Protein AF-A0AAN0JYA0-F1 (afdb_monomer_lite)

Structure (mmCIF, N/CA/C/O backbone):
data_AF-A0AAN0JYA0-F1
#
_entry.id   AF-A0AAN0JYA0-F1
#
loop_
_atom_site.group_PDB
_atom_site.id
_atom_site.type_symbol
_atom_site.label_atom_id
_atom_site.label_alt_id
_atom_site.label_comp_id
_atom_site.label_asym_id
_atom_site.label_entity_id
_atom_site.label_seq_id
_atom_site.pdbx_PDB_ins_code
_atom_site.Cartn_x
_atom_site.Cartn_y
_atom_site.Cartn_z
_atom_site.occupancy
_atom_site.B_iso_or_equiv
_atom_site.auth_seq_id
_atom_site.auth_comp_id
_atom_site.auth_asym_id
_atom_site.auth_atom_id
_atom_site.pdbx_PDB_model_num
ATOM 1 N N . MET A 1 1 ? 13.178 -15.704 -73.775 1.00 37.94 1 MET A N 1
ATOM 2 C CA . MET A 1 1 ? 14.543 -16.138 -74.124 1.00 37.94 1 MET A CA 1
ATOM 3 C C . MET A 1 1 ? 14.981 -15.242 -75.260 1.00 37.94 1 MET A C 1
ATOM 5 O O . MET A 1 1 ? 14.665 -15.528 -76.403 1.00 37.94 1 MET A O 1
ATOM 9 N N . GLU A 1 2 ? 15.584 -14.114 -74.917 1.00 29.66 2 GLU A N 1
ATOM 10 C CA . GLU A 1 2 ? 16.404 -13.328 -75.836 1.00 29.66 2 GLU A CA 1
ATOM 11 C C . GLU A 1 2 ? 17.780 -13.288 -75.187 1.00 29.66 2 GLU A C 1
ATOM 13 O O . GLU A 1 2 ? 17.886 -13.108 -73.973 1.00 29.66 2 GLU A O 1
ATOM 18 N N . GLU A 1 3 ? 18.776 -13.657 -75.982 1.00 30.98 3 GLU A N 1
ATOM 19 C CA . GLU A 1 3 ? 20.136 -13.971 -75.572 1.00 30.98 3 GLU A CA 1
ATOM 20 C C . GLU A 1 3 ? 20.771 -12.809 -74.808 1.00 30.98 3 GLU A C 1
ATOM 22 O O . GLU A 1 3 ? 20.812 -11.674 -75.282 1.00 30.98 3 GLU A O 1
ATOM 27 N N . ASP A 1 4 ? 21.287 -13.139 -73.626 1.00 37.78 4 ASP A N 1
ATOM 28 C CA . ASP A 1 4 ? 22.188 -12.320 -72.828 1.00 37.78 4 ASP A CA 1
ATOM 29 C C . ASP A 1 4 ? 23.520 -12.218 -73.589 1.00 37.78 4 ASP A C 1
ATOM 31 O O . ASP A 1 4 ? 24.468 -12.975 -73.376 1.00 37.78 4 ASP A O 1
ATOM 35 N N . GLY A 1 5 ? 23.533 -11.363 -74.611 1.00 36.94 5 GLY A N 1
ATOM 36 C CA . GLY A 1 5 ? 24.728 -11.025 -75.359 1.00 36.94 5 GLY A CA 1
ATOM 37 C C . GLY A 1 5 ? 25.635 -10.199 -74.462 1.00 36.94 5 GLY A C 1
ATOM 38 O O . GLY A 1 5 ? 25.440 -8.991 -74.332 1.00 36.94 5 GLY A O 1
ATOM 39 N N . THR A 1 6 ? 26.630 -10.844 -73.853 1.00 42.69 6 THR A N 1
ATOM 40 C CA . THR A 1 6 ? 27.752 -10.166 -73.201 1.00 42.69 6 THR A CA 1
ATOM 41 C C . THR A 1 6 ? 28.361 -9.184 -74.194 1.00 42.69 6 THR A C 1
ATOM 43 O O . THR A 1 6 ? 29.033 -9.580 -75.144 1.00 42.69 6 THR A O 1
ATOM 46 N N . CYS A 1 7 ? 28.073 -7.896 -74.016 1.00 51.59 7 CYS A N 1
ATOM 47 C CA . CYS A 1 7 ? 28.711 -6.845 -74.790 1.00 51.59 7 CYS A CA 1
ATOM 48 C C . CYS A 1 7 ? 30.198 -6.832 -74.422 1.00 51.59 7 CYS A C 1
ATOM 50 O O . CYS A 1 7 ? 30.537 -6.615 -73.258 1.00 51.59 7 CYS A O 1
ATOM 52 N N . ASP A 1 8 ? 31.079 -7.052 -75.400 1.00 49.94 8 ASP A N 1
ATOM 53 C CA . ASP A 1 8 ? 32.518 -6.916 -75.191 1.00 49.94 8 ASP A CA 1
ATOM 54 C C . ASP A 1 8 ? 32.838 -5.463 -74.828 1.00 49.94 8 ASP A C 1
ATOM 56 O O . ASP A 1 8 ? 32.675 -4.530 -75.621 1.00 49.94 8 ASP A O 1
ATOM 60 N N . ARG A 1 9 ? 33.271 -5.268 -73.585 1.00 57.25 9 ARG A N 1
ATOM 61 C CA . ARG A 1 9 ? 33.680 -3.975 -73.054 1.00 57.25 9 ARG A CA 1
ATOM 62 C C . ARG A 1 9 ? 35.160 -3.765 -73.344 1.00 57.25 9 ARG A C 1
ATOM 64 O O . ARG A 1 9 ? 36.003 -4.518 -72.868 1.00 57.25 9 ARG A O 1
ATOM 71 N N . VAL A 1 10 ? 35.475 -2.711 -74.089 1.00 56.97 10 VAL A N 1
ATOM 72 C CA . VAL A 1 10 ? 36.858 -2.294 -74.341 1.00 56.97 10 VAL A CA 1
ATOM 73 C C . VAL A 1 10 ? 37.158 -1.068 -73.491 1.00 56.97 10 VAL A C 1
ATOM 75 O O . VAL A 1 10 ? 36.639 0.017 -73.745 1.00 56.97 10 VAL A O 1
ATOM 78 N N . GLU A 1 11 ? 37.993 -1.247 -72.471 1.00 56.31 11 GLU A N 1
ATOM 79 C CA . GLU A 1 11 ? 38.505 -0.149 -71.656 1.00 56.31 11 GLU A CA 1
ATOM 80 C C . GLU A 1 11 ? 39.853 0.313 -72.198 1.00 56.31 11 GLU A C 1
ATOM 82 O O . GLU A 1 11 ? 40.797 -0.467 -72.313 1.00 56.31 11 GLU A O 1
ATOM 87 N N . CYS A 1 12 ? 39.953 1.599 -72.518 1.00 57.81 12 CYS A N 1
ATOM 88 C CA . CYS A 1 12 ? 41.222 2.233 -72.844 1.00 57.81 12 CYS A CA 1
ATOM 89 C C . CYS A 1 12 ? 41.570 3.215 -71.729 1.00 57.81 12 CYS A C 1
ATOM 91 O O . CYS A 1 12 ? 41.002 4.307 -71.664 1.00 57.81 12 CYS A O 1
ATOM 93 N N . ASP A 1 13 ? 42.495 2.829 -70.851 1.00 55.62 13 ASP A N 1
ATOM 94 C CA . ASP A 1 13 ? 43.031 3.728 -69.836 1.00 55.62 13 ASP A CA 1
ATOM 95 C C . ASP A 1 13 ? 44.209 4.523 -70.418 1.00 55.62 13 ASP A C 1
ATOM 97 O O . ASP A 1 13 ? 45.258 3.971 -70.741 1.00 55.62 13 ASP A O 1
ATOM 101 N N . VAL A 1 14 ? 44.037 5.835 -70.588 1.00 56.09 14 VAL A N 1
ATOM 102 C CA . VAL A 1 14 ? 45.067 6.724 -71.160 1.00 56.09 14 VAL A CA 1
ATOM 103 C C . VAL A 1 14 ? 46.089 7.161 -70.085 1.00 56.09 14 VAL A C 1
ATOM 105 O O . VAL A 1 14 ? 47.000 7.936 -70.375 1.00 56.09 14 VAL A O 1
ATOM 108 N N . ARG A 1 15 ? 45.976 6.664 -68.839 1.00 52.41 15 ARG A N 1
ATOM 109 C CA . ARG A 1 15 ? 46.792 7.080 -67.677 1.00 52.41 15 ARG A CA 1
ATOM 110 C C . ARG A 1 15 ? 48.280 6.720 -67.727 1.00 52.41 15 ARG A C 1
ATOM 112 O O . ARG A 1 15 ? 49.031 7.241 -66.908 1.00 52.41 15 ARG A O 1
ATOM 119 N N . GLU A 1 16 ? 48.754 5.926 -68.685 1.00 49.38 16 GLU A N 1
ATOM 120 C CA . GLU A 1 16 ? 50.193 5.618 -68.811 1.00 49.38 16 GLU A CA 1
ATOM 121 C C . GLU A 1 16 ? 51.043 6.741 -69.448 1.00 49.38 16 GLU A C 1
ATOM 123 O O . GLU A 1 16 ? 52.227 6.546 -69.721 1.00 49.38 16 GLU A O 1
ATOM 128 N N . TYR A 1 17 ? 50.491 7.943 -69.653 1.00 52.38 17 TYR A N 1
ATOM 129 C CA . TYR A 1 17 ? 51.205 9.057 -70.285 1.00 52.38 17 TYR A CA 1
ATOM 130 C C . TYR A 1 17 ? 51.226 10.324 -69.414 1.00 52.38 17 TYR A C 1
ATOM 132 O O . TYR A 1 17 ? 50.271 10.598 -68.688 1.00 52.38 17 TYR A O 1
ATOM 140 N N . PRO A 1 18 ? 52.320 11.115 -69.447 1.00 50.41 18 PRO A N 1
ATOM 141 C CA . PRO A 1 18 ? 52.577 12.156 -68.459 1.00 50.41 18 PRO A CA 1
ATOM 142 C C . PRO A 1 18 ? 51.437 13.193 -68.375 1.00 50.41 18 PRO A C 1
ATOM 144 O O . PRO A 1 18 ? 50.996 13.700 -69.415 1.00 50.41 18 PRO A O 1
ATOM 147 N N . PRO A 1 19 ? 51.015 13.572 -67.148 1.00 52.12 19 PRO A N 1
ATOM 148 C CA . PRO A 1 19 ? 49.766 14.294 -66.856 1.00 52.12 19 PRO A CA 1
ATOM 149 C C . PRO A 1 19 ? 49.686 15.733 -67.394 1.00 52.12 19 PRO A C 1
ATOM 151 O O . PRO A 1 19 ? 48.673 16.395 -67.214 1.00 52.12 19 PRO A O 1
ATOM 154 N N . ASN A 1 20 ? 50.733 16.225 -68.063 1.00 52.62 20 ASN A N 1
ATOM 155 C CA . ASN A 1 20 ? 50.846 17.606 -68.540 1.00 52.62 20 ASN A CA 1
ATOM 156 C C . ASN A 1 20 ? 51.060 17.718 -70.058 1.00 52.62 20 ASN A C 1
ATOM 158 O O . ASN A 1 20 ? 51.587 18.714 -70.551 1.00 52.62 20 ASN A O 1
ATOM 162 N N . SER A 1 21 ? 50.696 16.685 -70.816 1.00 56.62 21 SER A N 1
ATOM 163 C CA . SER A 1 21 ? 50.852 16.688 -72.269 1.00 56.62 21 SER A CA 1
ATOM 164 C C . SER A 1 21 ? 49.542 17.053 -72.974 1.00 56.62 21 SER A C 1
ATOM 166 O O . SER A 1 21 ? 48.466 16.585 -72.606 1.00 56.62 21 SER A O 1
ATOM 168 N N . SER A 1 22 ? 49.643 17.827 -74.061 1.00 57.88 22 SER A N 1
ATOM 169 C CA . SER A 1 22 ? 48.563 18.083 -75.037 1.00 57.88 22 SER A CA 1
ATOM 170 C C . SER A 1 22 ? 47.909 16.799 -75.582 1.00 57.88 22 SER A C 1
ATOM 172 O O . SER A 1 22 ? 46.855 16.836 -76.209 1.00 57.88 22 SER A O 1
ATOM 174 N N . PHE A 1 23 ? 48.517 15.647 -75.303 1.00 58.50 23 PHE A N 1
ATOM 175 C CA . PHE A 1 23 ? 48.043 14.302 -75.578 1.00 58.50 23 PHE A CA 1
ATOM 176 C C . PHE A 1 23 ? 46.703 13.973 -74.898 1.00 58.50 23 PHE A C 1
ATOM 178 O O . PHE A 1 23 ? 45.828 13.405 -75.549 1.00 58.50 23 PHE A O 1
ATOM 185 N N . VAL A 1 24 ? 46.496 14.385 -73.638 1.00 56.19 24 VAL A N 1
ATOM 186 C CA . VAL A 1 24 ? 45.253 14.101 -72.883 1.00 56.19 24 VAL A CA 1
ATOM 187 C C . VAL A 1 24 ? 44.038 14.801 -73.506 1.00 56.19 24 VAL A C 1
ATOM 189 O O . VAL A 1 24 ? 42.920 14.313 -73.389 1.00 56.19 24 VAL A O 1
ATOM 192 N N . GLU A 1 25 ? 44.238 15.905 -74.231 1.00 59.16 25 GLU A N 1
ATOM 193 C CA . GLU A 1 25 ? 43.166 16.629 -74.928 1.00 59.16 25 GLU A CA 1
ATOM 194 C C . GLU A 1 25 ? 42.961 16.134 -76.376 1.00 59.16 25 GLU A C 1
ATOM 196 O O . GLU A 1 25 ? 41.842 16.119 -76.898 1.00 59.16 25 GLU A O 1
ATOM 201 N N . VAL A 1 26 ? 44.039 15.692 -77.036 1.00 63.47 26 VAL A N 1
ATOM 202 C CA . VAL A 1 26 ? 44.037 15.245 -78.442 1.00 63.47 26 VAL A CA 1
ATOM 203 C C . VAL A 1 26 ? 43.511 13.817 -78.599 1.00 63.47 26 VAL A C 1
ATOM 205 O O . VAL A 1 26 ? 42.789 13.536 -79.562 1.00 63.47 26 VAL A O 1
ATOM 208 N N . VAL A 1 27 ? 43.837 12.913 -77.671 1.00 65.75 27 VAL A N 1
ATOM 209 C CA . VAL A 1 27 ? 43.442 11.497 -77.748 1.00 65.75 27 VAL A CA 1
ATOM 210 C C . VAL A 1 27 ? 41.922 11.319 -77.651 1.00 65.75 27 VAL A C 1
ATOM 212 O O . VAL A 1 27 ? 41.367 10.706 -78.566 1.00 65.75 27 VAL A O 1
ATOM 215 N N . PRO A 1 28 ? 41.203 11.909 -76.672 1.00 62.91 28 PRO A N 1
ATOM 216 C CA . PRO A 1 28 ? 39.746 11.808 -76.618 1.00 62.91 28 PRO A CA 1
ATOM 217 C C . PRO A 1 28 ? 39.085 12.364 -77.880 1.00 62.91 28 PRO A C 1
ATOM 219 O O . PRO A 1 28 ? 38.187 11.736 -78.429 1.00 62.91 28 PRO A O 1
ATOM 222 N N . ARG A 1 29 ? 39.568 13.500 -78.410 1.00 65.62 29 ARG A N 1
ATOM 223 C CA . ARG A 1 29 ? 39.065 14.091 -79.666 1.00 65.62 29 ARG A CA 1
ATOM 224 C C . ARG A 1 29 ? 39.258 13.164 -80.867 1.00 65.62 29 ARG A C 1
ATOM 226 O O . ARG A 1 29 ? 38.352 13.029 -81.690 1.00 65.62 29 ARG A O 1
ATOM 233 N N . SER A 1 30 ? 40.423 12.528 -80.966 1.00 67.81 30 SER A N 1
ATOM 234 C CA . SER A 1 30 ? 40.776 11.634 -82.076 1.00 67.81 30 SER A CA 1
ATOM 235 C C . SER A 1 30 ? 39.989 10.326 -82.018 1.00 67.81 30 SER A C 1
ATOM 237 O O . SER A 1 30 ? 39.461 9.891 -83.040 1.00 67.81 30 SER A O 1
ATOM 239 N N . ILE A 1 31 ? 39.821 9.755 -80.820 1.00 68.25 31 ILE A N 1
ATOM 240 C CA . ILE A 1 31 ? 38.959 8.590 -80.572 1.00 68.25 31 ILE A CA 1
ATOM 241 C C . ILE A 1 31 ? 37.507 8.930 -80.914 1.00 68.25 31 ILE A C 1
ATOM 243 O O . ILE A 1 31 ? 36.860 8.191 -81.651 1.00 68.25 31 ILE A O 1
ATOM 247 N N . ASN A 1 32 ? 37.006 10.084 -80.467 1.00 64.69 32 ASN A N 1
ATOM 248 C CA . ASN A 1 32 ? 35.632 10.493 -80.744 1.00 64.69 32 ASN A CA 1
ATOM 249 C C . ASN A 1 32 ? 35.396 10.694 -82.254 1.00 64.69 32 ASN A C 1
ATOM 251 O O . ASN A 1 32 ? 34.361 10.298 -82.779 1.00 64.69 32 ASN A O 1
ATOM 255 N N . THR A 1 33 ? 36.388 11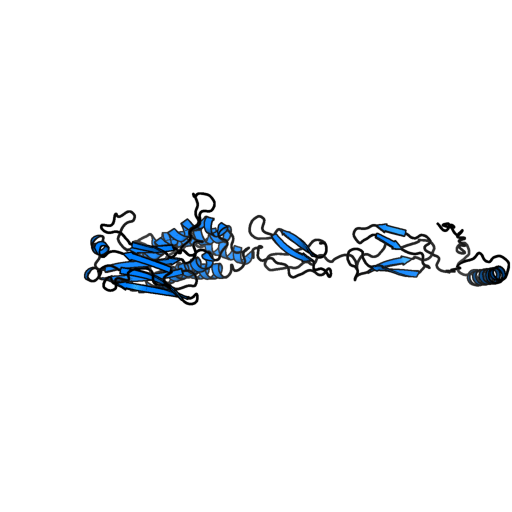.226 -82.978 1.00 68.75 33 THR A N 1
ATOM 256 C CA . THR A 1 33 ? 36.339 11.383 -84.443 1.00 68.75 33 THR A CA 1
ATOM 257 C C . THR A 1 33 ? 36.376 10.033 -85.166 1.00 68.75 33 THR A C 1
ATOM 259 O O . THR A 1 33 ? 35.582 9.800 -86.076 1.00 68.75 33 THR A O 1
ATOM 262 N N . PHE A 1 34 ? 37.262 9.120 -84.750 1.00 67.75 34 PHE A N 1
ATOM 263 C CA . PHE A 1 34 ? 37.335 7.759 -85.289 1.00 67.75 34 PHE A CA 1
ATOM 264 C C . PHE A 1 34 ? 36.015 7.008 -85.086 1.00 67.75 34 PHE A C 1
ATOM 266 O O . PHE A 1 34 ? 35.496 6.416 -86.030 1.00 67.75 34 PHE A O 1
ATOM 273 N N . ILE A 1 35 ? 35.423 7.092 -83.892 1.00 63.91 35 ILE A N 1
ATOM 274 C CA . ILE A 1 35 ? 34.177 6.390 -83.581 1.00 63.91 35 ILE A CA 1
ATOM 275 C C . ILE A 1 35 ? 32.961 7.048 -84.247 1.00 63.91 35 ILE A C 1
ATOM 277 O O . ILE A 1 35 ? 32.072 6.340 -84.717 1.00 63.91 35 ILE A O 1
ATOM 281 N N . PHE A 1 36 ? 32.915 8.379 -84.357 1.00 63.84 36 PHE A N 1
ATOM 282 C CA . PHE A 1 36 ? 31.869 9.070 -85.119 1.00 63.84 36 PHE A CA 1
ATOM 283 C C . PHE A 1 36 ? 31.871 8.636 -86.592 1.00 63.84 36 PHE A C 1
ATOM 285 O O . PHE A 1 36 ? 30.817 8.371 -87.169 1.00 63.84 36 PHE A O 1
ATOM 292 N N . ASN A 1 37 ? 33.059 8.480 -87.182 1.00 64.12 37 ASN A N 1
ATOM 293 C CA . ASN A 1 37 ? 33.208 7.937 -88.530 1.00 64.12 37 ASN A CA 1
ATOM 294 C C . ASN A 1 37 ? 32.840 6.442 -88.590 1.00 64.12 37 ASN A C 1
ATOM 296 O O . ASN A 1 37 ? 32.199 6.015 -89.549 1.00 64.12 37 ASN A O 1
ATOM 300 N N . ALA A 1 38 ? 33.167 5.662 -87.553 1.00 59.25 38 ALA A N 1
ATOM 301 C CA . ALA A 1 38 ? 32.828 4.242 -87.461 1.00 59.25 38 ALA A CA 1
ATOM 302 C C . ALA A 1 38 ? 31.312 3.993 -87.350 1.00 59.25 38 ALA A C 1
ATOM 304 O O . ALA A 1 38 ? 30.802 3.144 -88.078 1.00 59.25 38 ALA A O 1
ATOM 305 N N . LYS A 1 39 ? 30.576 4.775 -86.539 1.00 57.56 39 LYS A N 1
ATOM 306 C CA . LYS A 1 39 ? 29.102 4.708 -86.406 1.00 57.56 39 LYS A CA 1
ATOM 307 C C . LYS A 1 39 ? 28.355 4.991 -87.716 1.00 57.56 39 LYS A C 1
ATOM 309 O O . LYS A 1 39 ? 27.225 4.540 -87.877 1.00 57.56 39 LYS A O 1
ATOM 314 N N . ASN A 1 40 ? 28.982 5.722 -88.640 1.00 59.09 40 ASN A N 1
ATOM 315 C CA . ASN A 1 40 ? 28.443 6.028 -89.970 1.00 59.09 40 ASN A CA 1
ATOM 316 C C . ASN A 1 40 ? 28.842 4.994 -91.047 1.00 59.09 40 ASN A C 1
ATOM 318 O O . ASN A 1 40 ? 28.454 5.134 -92.205 1.00 59.09 40 ASN A O 1
ATOM 322 N N . SER A 1 41 ? 29.586 3.951 -90.668 1.00 57.84 41 SER A N 1
ATOM 323 C CA . SER A 1 41 ? 29.909 2.772 -91.485 1.00 57.84 41 SER A CA 1
ATOM 324 C C . SER A 1 41 ? 29.320 1.504 -90.837 1.00 57.84 41 SER A C 1
ATOM 326 O O . SER A 1 41 ? 28.646 1.600 -89.816 1.00 57.84 41 SER A O 1
ATOM 328 N N . GLU A 1 42 ? 29.526 0.313 -91.409 1.00 52.22 42 GLU A N 1
ATOM 329 C CA . GLU A 1 42 ? 28.886 -0.960 -90.999 1.00 52.22 42 GLU A CA 1
ATOM 330 C C . GLU A 1 42 ? 29.108 -1.409 -89.528 1.00 52.22 42 GLU A C 1
ATOM 332 O O . GLU A 1 42 ? 28.563 -2.425 -89.103 1.00 52.22 42 GLU A O 1
ATOM 337 N N . LEU A 1 43 ? 29.812 -0.632 -88.698 1.00 53.62 43 LEU A N 1
ATOM 338 C CA . LEU A 1 43 ? 29.967 -0.819 -87.249 1.00 53.62 43 LEU A CA 1
ATOM 339 C C . LEU A 1 43 ? 28.777 -0.237 -86.453 1.00 53.62 43 LEU A C 1
ATOM 341 O O . LEU A 1 43 ? 28.933 0.619 -85.580 1.00 53.62 43 LEU A O 1
ATOM 345 N N . LYS A 1 44 ? 27.562 -0.734 -86.719 1.00 54.56 44 LYS A N 1
ATOM 346 C CA . LYS A 1 44 ? 26.333 -0.398 -85.961 1.00 54.56 44 LYS A CA 1
ATOM 347 C C . LYS A 1 44 ? 26.277 -0.991 -84.538 1.00 54.56 44 LYS A C 1
ATOM 349 O O . LYS A 1 44 ? 25.264 -0.845 -83.864 1.00 54.56 44 LYS A O 1
ATOM 354 N N . SER A 1 45 ? 27.333 -1.658 -84.075 1.00 57.50 45 SER A N 1
ATOM 355 C CA . SER A 1 45 ? 27.363 -2.453 -82.838 1.00 57.50 45 SER A CA 1
ATOM 356 C C . SER A 1 45 ? 27.865 -1.714 -81.587 1.00 57.50 45 SER A C 1
ATOM 358 O O . SER A 1 45 ? 27.952 -2.324 -80.526 1.00 57.50 45 SER A O 1
ATOM 360 N N . ILE A 1 46 ? 28.184 -0.414 -81.664 1.00 59.72 46 ILE A N 1
ATOM 361 C CA . ILE A 1 46 ? 28.618 0.375 -80.494 1.00 59.72 46 ILE A CA 1
ATOM 362 C C . ILE A 1 46 ? 27.408 1.038 -79.821 1.00 59.72 46 ILE A C 1
ATOM 364 O O . ILE A 1 46 ? 26.894 2.055 -80.301 1.00 59.72 46 ILE A O 1
ATOM 368 N N . TRP A 1 47 ? 26.996 0.477 -78.682 1.00 57.88 47 TRP A N 1
ATOM 369 C CA . TRP A 1 47 ? 25.791 0.863 -77.941 1.00 57.88 47 TRP A CA 1
ATOM 370 C C . TRP A 1 47 ? 25.950 2.160 -77.136 1.00 57.88 47 TRP A C 1
ATOM 372 O O . TRP A 1 47 ? 25.131 3.070 -77.264 1.00 57.88 47 TRP A O 1
ATOM 382 N N . SER A 1 48 ? 27.024 2.298 -76.358 1.00 60.19 48 SER A N 1
ATOM 383 C CA . SER A 1 48 ? 27.309 3.495 -75.560 1.00 60.19 48 SER A CA 1
ATOM 384 C C . SER A 1 48 ? 28.813 3.756 -75.487 1.00 60.19 48 SER A C 1
ATOM 386 O O . SER A 1 48 ? 29.629 2.850 -75.633 1.00 60.19 48 SER A O 1
ATOM 388 N N . ILE A 1 49 ? 29.183 5.027 -75.326 1.00 62.94 49 ILE A N 1
ATOM 389 C CA . ILE A 1 49 ? 30.569 5.452 -75.123 1.00 62.94 49 ILE A CA 1
ATOM 390 C C . ILE A 1 49 ? 30.540 6.445 -73.980 1.00 62.94 49 ILE A C 1
ATOM 392 O O . ILE A 1 49 ? 29.825 7.447 -74.048 1.00 62.94 49 ILE A O 1
ATOM 396 N N . VAL A 1 50 ? 31.335 6.176 -72.955 1.00 62.50 50 VAL A N 1
ATOM 397 C CA . VAL A 1 50 ? 31.563 7.110 -71.861 1.00 62.50 50 VAL A CA 1
ATOM 398 C C . VAL A 1 50 ? 33.056 7.390 -71.828 1.00 62.50 50 VAL A C 1
ATOM 400 O O . VAL A 1 50 ? 33.868 6.479 -71.953 1.00 62.50 50 VAL A O 1
ATOM 403 N N . MET A 1 51 ? 33.427 8.662 -71.709 1.00 63.66 51 MET A N 1
ATOM 404 C CA . MET A 1 51 ? 34.819 9.082 -71.569 1.00 63.66 51 MET A CA 1
ATOM 405 C C . MET A 1 51 ? 34.979 9.791 -70.233 1.00 63.66 51 MET A C 1
ATOM 407 O O . MET A 1 51 ? 34.152 10.627 -69.873 1.00 63.66 51 MET A O 1
ATOM 411 N N . SER A 1 52 ? 36.054 9.478 -69.520 1.00 62.16 52 SER A N 1
ATOM 412 C CA . SER A 1 52 ? 36.378 10.107 -68.249 1.00 62.16 52 SER A CA 1
ATOM 413 C C . SER A 1 52 ? 37.873 10.367 -68.176 1.00 62.16 52 SER A C 1
ATOM 415 O O . SER A 1 52 ? 38.676 9.448 -68.314 1.00 62.16 52 SER A O 1
ATOM 417 N N . VAL A 1 53 ? 38.244 11.625 -67.936 1.00 63.19 53 VAL A N 1
ATOM 418 C CA . VAL A 1 53 ? 39.636 12.011 -67.648 1.00 63.19 53 VAL A CA 1
ATOM 419 C C . VAL A 1 53 ? 40.040 11.661 -66.213 1.00 63.19 53 VAL A C 1
ATOM 421 O O . VAL A 1 53 ? 41.222 11.645 -65.891 1.00 63.19 53 VAL A O 1
ATOM 424 N N . THR A 1 54 ? 39.066 11.363 -65.350 1.00 62.31 54 THR A N 1
ATOM 425 C CA . THR A 1 54 ? 39.268 11.008 -63.940 1.00 62.31 54 THR A CA 1
ATOM 426 C C . THR A 1 54 ? 39.265 9.492 -63.702 1.00 62.31 54 THR A C 1
ATOM 428 O O . THR A 1 54 ? 39.621 9.043 -62.612 1.00 62.31 54 THR A O 1
ATOM 431 N N . GLY A 1 55 ? 38.937 8.689 -64.720 1.00 69.19 55 GLY A N 1
ATOM 432 C CA . GLY A 1 55 ? 38.774 7.234 -64.633 1.00 69.19 55 GLY A CA 1
ATOM 433 C C . GLY A 1 55 ? 37.334 6.795 -64.360 1.00 69.19 55 GLY A C 1
ATOM 434 O O . GLY A 1 55 ? 36.413 7.616 -64.366 1.00 69.19 55 GLY A O 1
ATOM 435 N N . PHE A 1 56 ? 37.149 5.496 -64.132 1.00 73.00 56 PHE A N 1
ATOM 436 C CA . PHE A 1 56 ? 35.849 4.856 -63.933 1.00 73.00 56 PHE A CA 1
ATOM 437 C C . PHE A 1 56 ? 35.906 3.788 -62.836 1.00 73.00 56 PHE A C 1
ATOM 439 O O . PHE A 1 56 ? 36.977 3.240 -62.560 1.00 73.00 56 PHE A O 1
ATOM 446 N N . CYS A 1 57 ? 34.746 3.469 -62.260 1.00 76.06 57 CYS A N 1
ATOM 447 C CA . CYS A 1 57 ? 34.560 2.343 -61.349 1.00 76.06 57 CYS A CA 1
ATOM 448 C C . CYS A 1 57 ? 33.748 1.238 -62.052 1.00 76.06 57 CYS A C 1
ATOM 450 O O . CYS A 1 57 ? 32.531 1.343 -62.181 1.00 76.06 57 CYS A O 1
ATOM 452 N N . ASN A 1 58 ? 34.439 0.195 -62.529 1.00 62.56 58 ASN A N 1
ATOM 453 C CA . ASN A 1 58 ? 34.007 -0.623 -63.681 1.00 62.56 58 ASN A CA 1
ATOM 454 C C . ASN A 1 58 ? 33.240 -1.909 -63.371 1.00 62.56 58 ASN A C 1
ATOM 456 O O . ASN A 1 58 ? 32.982 -2.705 -64.272 1.00 62.56 58 ASN A O 1
ATOM 460 N N . GLN A 1 59 ? 32.861 -2.142 -62.119 1.00 63.09 59 GLN A N 1
ATOM 461 C CA . GLN A 1 59 ? 32.056 -3.305 -61.763 1.00 63.09 59 GLN A CA 1
ATOM 462 C C . GLN A 1 59 ? 30.959 -2.892 -60.803 1.00 63.09 59 GLN A C 1
ATOM 464 O O . GLN A 1 59 ? 31.207 -2.132 -59.861 1.00 63.09 59 GLN A O 1
ATOM 469 N N . SER A 1 60 ? 29.757 -3.417 -61.052 1.00 61.50 60 SER A N 1
ATOM 470 C CA . SER A 1 60 ? 28.674 -3.340 -60.090 1.00 61.50 60 SER A CA 1
ATOM 471 C C . SER A 1 60 ? 29.102 -4.088 -58.837 1.00 61.50 60 SER A C 1
ATOM 473 O O . SER A 1 60 ? 29.063 -5.319 -58.794 1.00 61.50 60 SER A O 1
ATOM 475 N N . GLN A 1 61 ?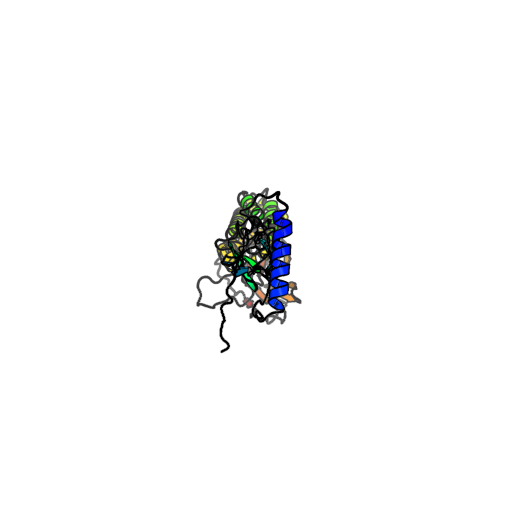 29.585 -3.354 -57.842 1.00 64.25 61 GLN A N 1
ATOM 476 C CA . GLN A 1 61 ? 30.014 -3.948 -56.589 1.00 64.25 61 GLN A CA 1
ATOM 477 C C . GLN A 1 61 ? 28.812 -4.053 -55.675 1.00 64.25 61 GLN A C 1
ATOM 479 O O . GLN A 1 61 ? 28.110 -3.072 -55.437 1.00 64.25 61 GLN A O 1
ATOM 484 N N . THR A 1 62 ? 28.579 -5.267 -55.197 1.00 65.00 62 THR A N 1
ATOM 485 C CA . THR A 1 62 ? 27.563 -5.535 -54.193 1.00 65.00 62 THR A CA 1
ATOM 486 C C . THR A 1 62 ? 28.261 -5.657 -52.853 1.00 65.00 62 THR A C 1
ATOM 488 O O . THR A 1 62 ? 29.076 -6.559 -52.668 1.00 65.00 62 THR A O 1
ATOM 491 N N . GLU A 1 63 ? 27.961 -4.740 -51.942 1.00 64.94 63 GLU A N 1
ATOM 492 C CA . GLU A 1 63 ? 28.388 -4.848 -50.552 1.00 64.94 63 GLU A CA 1
ATOM 493 C C . GLU A 1 63 ? 27.192 -5.207 -49.685 1.00 64.94 63 GLU A C 1
ATOM 495 O O . GLU A 1 63 ? 26.149 -4.556 -49.742 1.00 64.94 63 GLU A O 1
ATOM 500 N N . SER A 1 64 ? 27.364 -6.267 -48.899 1.00 57.78 64 SER A N 1
ATOM 501 C CA . SER A 1 64 ? 26.364 -6.746 -47.956 1.00 57.78 64 SER A CA 1
ATOM 502 C C . SER A 1 64 ? 26.882 -6.494 -46.548 1.00 57.78 64 SER A C 1
ATOM 504 O O . SER A 1 64 ? 27.799 -7.173 -46.089 1.00 57.78 64 SER A O 1
ATOM 506 N N . LEU A 1 65 ? 26.283 -5.516 -45.876 1.00 64.88 65 LEU A N 1
ATOM 507 C CA . LEU A 1 65 ? 26.527 -5.169 -44.476 1.00 64.88 65 LEU A CA 1
ATOM 508 C C . LEU A 1 65 ? 25.192 -5.170 -43.714 1.00 64.88 65 LEU A C 1
ATOM 510 O O . LEU A 1 65 ? 24.122 -5.320 -44.309 1.00 64.88 65 LEU A O 1
ATOM 514 N N . ASP A 1 66 ? 25.238 -4.951 -42.400 1.00 60.75 66 ASP A N 1
ATOM 515 C CA . ASP A 1 66 ? 24.054 -4.917 -41.521 1.00 60.75 66 ASP A CA 1
ATOM 516 C C . ASP A 1 66 ? 23.006 -3.851 -41.926 1.00 60.75 66 ASP A C 1
ATOM 518 O O . ASP A 1 66 ? 21.851 -3.901 -41.500 1.00 60.75 66 ASP A O 1
ATOM 522 N N . PHE A 1 67 ? 23.384 -2.895 -42.784 1.00 64.19 67 PHE A N 1
ATOM 523 C CA . PHE A 1 67 ? 22.550 -1.784 -43.256 1.00 64.19 67 PHE A CA 1
ATOM 524 C C . PHE A 1 67 ? 21.857 -2.033 -44.606 1.00 64.19 67 PHE A C 1
ATOM 526 O O . PHE A 1 67 ? 21.196 -1.129 -45.125 1.00 64.19 67 PHE A O 1
ATOM 533 N N . GLY A 1 68 ? 21.971 -3.238 -45.172 1.00 67.25 68 GLY A N 1
ATOM 534 C CA . GLY A 1 68 ? 21.345 -3.635 -46.434 1.00 67.25 68 GLY A CA 1
ATOM 535 C C . GLY A 1 68 ? 22.341 -4.171 -47.461 1.00 67.25 68 GLY A C 1
ATOM 536 O O . GLY A 1 68 ? 23.552 -4.140 -47.258 1.00 67.25 68 GLY A O 1
ATOM 537 N N . ASN A 1 69 ? 21.802 -4.683 -48.570 1.00 74.19 69 ASN A N 1
ATOM 538 C CA . ASN A 1 69 ? 22.596 -5.107 -49.716 1.00 74.19 69 ASN A CA 1
ATOM 539 C C . ASN A 1 69 ? 22.567 -4.008 -50.784 1.00 74.19 69 ASN A C 1
ATOM 541 O O . ASN A 1 69 ? 21.504 -3.727 -51.345 1.00 74.19 69 ASN A O 1
ATOM 545 N N . HIS A 1 70 ? 23.714 -3.388 -51.059 1.00 80.75 70 HIS A N 1
ATOM 546 C CA . HIS A 1 70 ? 23.819 -2.252 -51.978 1.00 80.75 70 HIS A CA 1
ATOM 547 C C . HIS A 1 70 ? 24.656 -2.623 -53.197 1.00 80.75 70 HIS A C 1
ATOM 549 O O . HIS A 1 70 ? 25.851 -2.892 -53.076 1.00 80.75 70 HIS A O 1
ATOM 555 N N . THR A 1 71 ? 24.033 -2.613 -54.377 1.00 82.94 71 THR A N 1
ATOM 556 C CA . THR A 1 71 ? 24.700 -2.863 -55.663 1.00 82.94 71 THR A CA 1
ATOM 557 C C . THR A 1 71 ? 24.955 -1.546 -56.383 1.00 82.94 71 THR A C 1
ATOM 559 O O . THR A 1 71 ? 24.049 -0.990 -56.999 1.00 82.94 71 THR A O 1
ATOM 562 N N . TRP A 1 72 ? 26.192 -1.057 -56.323 1.00 79.81 72 TRP A N 1
ATOM 563 C CA . TRP A 1 72 ? 26.603 0.243 -56.859 1.00 79.81 72 TRP A CA 1
ATOM 564 C C . TRP A 1 72 ? 26.761 0.197 -58.382 1.00 79.81 72 TRP A C 1
ATOM 566 O O . TRP A 1 72 ? 27.620 -0.546 -58.851 1.00 79.81 72 TRP A O 1
ATOM 576 N N . PRO A 1 73 ? 25.972 0.946 -59.179 1.00 80.19 73 PRO A N 1
ATOM 577 C CA . PRO A 1 73 ? 26.122 0.959 -60.628 1.00 80.19 73 PRO A CA 1
ATOM 578 C C . PRO A 1 73 ? 27.428 1.643 -61.028 1.00 80.19 73 PRO A C 1
ATOM 580 O O . PRO A 1 73 ? 27.927 2.514 -60.320 1.00 80.19 73 PRO A O 1
ATOM 583 N N . GLU A 1 74 ? 27.954 1.271 -62.191 1.00 77.50 74 GLU A N 1
ATOM 584 C CA . GLU A 1 74 ? 29.132 1.907 -62.773 1.00 77.50 74 GLU A CA 1
ATOM 585 C C . GLU A 1 74 ? 29.002 3.437 -62.833 1.00 77.50 74 GLU A C 1
ATOM 587 O O . GLU A 1 74 ? 27.942 3.978 -63.159 1.00 77.50 74 GLU A O 1
ATOM 592 N N . SER A 1 75 ? 30.107 4.135 -62.554 1.00 80.12 75 SER A N 1
ATOM 593 C CA . SER A 1 75 ? 30.144 5.594 -62.582 1.00 80.12 75 SER A CA 1
ATOM 594 C C . SER A 1 75 ? 31.513 6.151 -62.976 1.00 80.12 75 SER A C 1
ATOM 596 O O . SER A 1 75 ? 32.544 5.481 -62.867 1.00 80.12 75 SER A O 1
ATOM 598 N N . VAL A 1 76 ? 31.520 7.412 -63.420 1.00 78.62 76 VAL A N 1
ATOM 599 C CA . VAL A 1 76 ? 32.742 8.187 -63.681 1.00 78.62 76 VAL A CA 1
ATOM 600 C C . VAL A 1 76 ? 33.396 8.631 -62.369 1.00 78.62 76 VAL A C 1
ATOM 602 O O . VAL A 1 76 ? 32.708 8.917 -61.383 1.00 78.62 76 VAL A O 1
ATOM 605 N N . GLY A 1 77 ? 34.727 8.717 -62.356 1.00 77.62 77 GLY A N 1
ATOM 606 C CA . GLY A 1 77 ? 35.499 9.185 -61.205 1.00 77.62 77 GLY A CA 1
ATOM 607 C C . GLY A 1 77 ? 35.097 10.598 -60.772 1.00 77.62 77 GLY A C 1
ATOM 608 O O . GLY A 1 77 ? 34.794 11.440 -61.617 1.00 77.62 77 GLY A O 1
ATOM 609 N N . ASN A 1 78 ? 35.135 10.853 -59.462 1.00 78.25 78 ASN A N 1
ATOM 610 C CA . ASN A 1 78 ? 34.569 12.017 -58.759 1.00 78.25 78 ASN A CA 1
ATOM 611 C C . ASN A 1 78 ? 33.035 12.069 -58.668 1.00 78.25 78 ASN A C 1
ATOM 613 O O . ASN A 1 78 ? 32.486 13.102 -58.287 1.00 78.25 78 ASN A O 1
ATOM 617 N N . THR A 1 79 ? 32.331 10.976 -58.963 1.00 80.94 79 THR A N 1
ATOM 618 C CA . THR A 1 79 ? 30.882 10.906 -58.716 1.00 80.94 79 THR A CA 1
ATOM 619 C C . THR A 1 79 ? 30.605 10.327 -57.337 1.00 80.94 79 THR A C 1
ATOM 621 O O . THR A 1 79 ? 31.170 9.295 -56.971 1.00 80.94 79 THR A O 1
ATOM 624 N N . ILE A 1 80 ? 29.700 10.968 -56.599 1.00 86.19 80 ILE A N 1
ATOM 625 C CA . ILE A 1 80 ? 29.109 10.417 -55.381 1.00 86.19 80 ILE A CA 1
ATOM 626 C C . ILE A 1 80 ? 27.768 9.807 -55.767 1.00 86.19 80 ILE A C 1
ATOM 628 O O . ILE A 1 80 ? 26.901 10.495 -56.307 1.00 86.19 80 ILE A O 1
ATOM 632 N N . LEU A 1 81 ? 27.609 8.516 -55.502 1.00 86.12 81 LEU A N 1
ATOM 633 C CA . LEU A 1 81 ? 26.331 7.835 -55.631 1.00 86.12 81 LEU A CA 1
ATOM 634 C C . LEU A 1 81 ? 25.629 7.770 -54.282 1.00 86.12 81 LEU A C 1
ATOM 636 O O . LEU A 1 81 ? 26.252 7.806 -53.220 1.00 86.12 81 LEU A O 1
ATOM 640 N N . THR A 1 82 ? 24.309 7.666 -54.340 1.00 87.06 82 THR A N 1
ATOM 641 C CA . THR A 1 82 ? 23.438 7.675 -53.171 1.00 87.06 82 THR A CA 1
ATOM 642 C C . THR A 1 82 ? 22.391 6.584 -53.329 1.00 87.06 82 THR A C 1
ATOM 644 O O . THR A 1 82 ? 21.748 6.492 -54.374 1.00 87.06 82 THR A O 1
ATOM 647 N N . MET A 1 83 ? 22.224 5.759 -52.299 1.00 83.06 83 MET A N 1
ATOM 648 C CA . MET A 1 83 ? 21.201 4.714 -52.240 1.00 83.06 83 MET A CA 1
ATOM 649 C C . MET A 1 83 ? 20.482 4.751 -50.897 1.00 83.06 83 MET A C 1
ATOM 651 O O . MET A 1 83 ? 21.100 5.131 -49.906 1.00 83.06 83 MET A O 1
ATOM 655 N N . PRO A 1 84 ? 19.209 4.337 -50.827 1.00 79.88 84 PRO A N 1
ATOM 656 C CA . PRO A 1 84 ? 18.512 4.247 -49.552 1.00 79.88 84 PRO A CA 1
ATOM 657 C C . PRO A 1 84 ? 19.158 3.186 -48.651 1.00 79.88 84 PRO A C 1
ATOM 659 O O . PRO A 1 84 ? 19.576 2.124 -49.122 1.00 79.88 84 PRO A O 1
ATOM 662 N N . CYS A 1 85 ? 19.217 3.435 -47.344 1.00 78.88 85 CYS A N 1
ATOM 663 C CA . CYS A 1 85 ? 19.623 2.411 -46.380 1.00 78.88 85 CYS A CA 1
ATOM 664 C C . CYS A 1 85 ? 18.571 1.2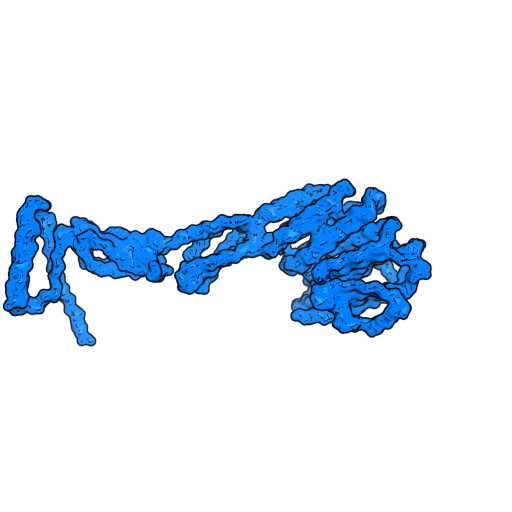86 -46.362 1.00 78.88 85 CYS A C 1
ATOM 666 O O . CYS A 1 85 ? 17.369 1.556 -46.306 1.00 78.88 85 CYS A O 1
ATOM 668 N N . GLY A 1 86 ? 18.994 0.020 -46.355 1.00 71.94 86 GLY A N 1
ATOM 669 C CA . GLY A 1 86 ? 18.081 -1.131 -46.338 1.00 71.94 86 GLY A CA 1
ATOM 670 C C . GLY A 1 86 ? 17.234 -1.206 -45.064 1.00 71.94 86 GLY A C 1
ATOM 671 O O . GLY A 1 86 ? 16.079 -1.620 -45.107 1.00 71.94 86 GLY A O 1
ATOM 672 N N . ASN A 1 87 ? 17.780 -0.736 -43.940 1.00 64.94 87 ASN A N 1
ATOM 673 C CA . ASN A 1 87 ? 17.090 -0.631 -42.652 1.00 64.94 87 ASN A CA 1
ATOM 674 C C . ASN A 1 87 ? 16.358 0.715 -42.440 1.00 64.94 87 ASN A C 1
ATOM 676 O O . ASN A 1 87 ? 15.542 0.828 -41.526 1.00 64.94 87 ASN A O 1
ATOM 680 N N . ARG A 1 88 ? 16.644 1.743 -43.254 1.00 68.62 88 ARG A N 1
ATOM 681 C CA . ARG A 1 88 ? 16.073 3.100 -43.158 1.00 68.62 88 ARG A CA 1
ATOM 682 C C . ARG A 1 88 ? 15.843 3.693 -44.555 1.00 68.62 88 ARG A C 1
ATOM 684 O O . ARG A 1 88 ? 16.664 4.484 -45.010 1.00 68.62 88 ARG A O 1
ATOM 691 N N . PRO A 1 89 ? 14.703 3.411 -45.209 1.00 69.88 89 PRO A N 1
ATOM 692 C CA . PRO A 1 89 ? 14.451 3.839 -46.592 1.00 69.88 89 PRO A CA 1
ATOM 693 C C . PRO A 1 89 ? 14.426 5.362 -46.819 1.00 69.88 89 PRO A C 1
ATOM 695 O O . PRO A 1 89 ? 14.444 5.808 -47.961 1.00 69.88 89 PRO A O 1
ATOM 698 N N . LEU A 1 90 ? 14.339 6.155 -45.743 1.00 72.38 90 LEU A N 1
ATOM 699 C CA . LEU A 1 90 ? 14.354 7.624 -45.763 1.00 72.38 90 LEU A CA 1
ATOM 700 C C . LEU A 1 90 ? 15.755 8.230 -45.565 1.00 72.38 90 LEU A C 1
ATOM 702 O O . LEU A 1 90 ? 15.909 9.439 -45.710 1.00 72.38 90 LEU A O 1
ATOM 706 N N . MET A 1 91 ? 16.745 7.415 -45.199 1.00 79.31 91 MET A N 1
ATOM 707 C CA . MET A 1 91 ? 18.149 7.809 -45.071 1.00 79.31 91 MET A CA 1
ATOM 708 C C . MET A 1 91 ? 18.949 7.197 -46.211 1.00 79.31 91 MET A C 1
ATOM 710 O O . MET A 1 91 ? 18.516 6.219 -46.823 1.00 79.31 91 MET A O 1
ATOM 714 N N . ASN A 1 92 ? 20.130 7.750 -46.474 1.00 83.69 92 ASN A N 1
ATOM 715 C CA . ASN A 1 92 ? 20.939 7.329 -47.603 1.00 83.69 92 ASN A CA 1
ATOM 716 C C . ASN A 1 92 ? 22.343 6.889 -47.188 1.00 83.69 92 ASN A C 1
ATOM 718 O O . ASN A 1 92 ? 23.005 7.575 -46.417 1.00 83.69 92 ASN A O 1
ATOM 722 N N . VAL A 1 93 ? 22.821 5.799 -47.784 1.00 85.31 93 VAL A N 1
ATOM 723 C CA . VAL A 1 93 ? 24.247 5.479 -47.862 1.00 85.31 93 VAL A CA 1
ATOM 724 C C . VAL A 1 93 ? 24.841 6.232 -49.048 1.00 85.31 93 VAL A C 1
ATOM 726 O O . VAL A 1 93 ? 24.230 6.301 -50.124 1.00 85.31 93 VAL A O 1
ATOM 729 N N . THR A 1 94 ? 26.031 6.803 -48.868 1.00 87.44 94 THR A N 1
ATOM 730 C CA . THR A 1 94 ? 26.770 7.441 -49.966 1.00 87.44 94 THR A CA 1
ATOM 731 C C . THR A 1 94 ? 28.068 6.706 -50.250 1.00 87.44 94 THR A C 1
ATOM 733 O O . THR A 1 94 ? 28.644 6.071 -49.372 1.00 87.44 94 THR A O 1
ATOM 736 N N . ARG A 1 95 ? 28.518 6.748 -51.502 1.00 86.50 95 ARG A N 1
ATOM 737 C CA . ARG A 1 95 ? 29.777 6.122 -51.909 1.00 86.50 95 ARG A CA 1
ATOM 738 C C . ARG A 1 95 ? 30.410 6.905 -53.046 1.00 86.50 95 ARG A C 1
ATOM 740 O O . ARG A 1 95 ? 29.733 7.225 -54.025 1.00 86.50 95 ARG A O 1
ATOM 747 N N . MET A 1 96 ? 31.700 7.208 -52.927 1.00 85.62 96 MET A N 1
ATOM 748 C CA . MET A 1 96 ? 32.444 7.951 -53.941 1.00 85.62 96 MET A CA 1
ATOM 749 C C . MET A 1 96 ? 33.190 7.002 -54.884 1.00 85.62 96 MET A C 1
ATOM 751 O O . MET A 1 96 ? 33.870 6.071 -54.451 1.00 85.62 96 MET A O 1
ATOM 755 N N . CYS A 1 97 ? 33.089 7.258 -56.187 1.00 84.38 97 CYS A N 1
ATOM 756 C CA . CYS A 1 97 ? 33.995 6.671 -57.169 1.00 84.38 97 CYS A CA 1
ATOM 757 C C . CYS A 1 97 ? 35.276 7.515 -57.229 1.00 84.38 97 CYS A C 1
ATOM 759 O O . CYS A 1 97 ? 35.234 8.675 -57.657 1.00 84.38 97 CYS A O 1
ATOM 761 N N . GLN A 1 98 ? 36.409 6.964 -56.786 1.00 79.12 98 GLN A N 1
ATOM 762 C CA . GLN A 1 98 ? 37.673 7.700 -56.727 1.00 79.12 98 GLN A CA 1
ATOM 763 C C . GLN A 1 98 ? 38.310 7.883 -58.106 1.00 79.12 98 GLN A C 1
ATOM 765 O O . GLN A 1 98 ? 38.082 7.127 -59.053 1.00 79.12 98 GLN A O 1
ATOM 770 N N . THR A 1 99 ? 39.161 8.903 -58.209 1.00 70.25 99 THR A N 1
ATOM 771 C CA . THR A 1 99 ? 39.997 9.107 -59.397 1.00 70.25 99 THR A CA 1
ATOM 772 C C . THR A 1 99 ? 41.228 8.204 -59.380 1.00 70.25 99 THR A C 1
ATOM 774 O O . THR A 1 99 ? 41.562 7.592 -58.370 1.00 70.25 99 THR A O 1
ATOM 777 N N . ASN A 1 100 ? 41.929 8.119 -60.511 1.00 61.00 100 ASN A N 1
ATOM 778 C CA . ASN A 1 100 ? 43.253 7.479 -60.610 1.00 61.00 100 ASN A CA 1
ATOM 779 C C . ASN A 1 100 ? 43.303 5.949 -60.414 1.00 61.00 100 ASN A C 1
ATOM 781 O O . ASN A 1 100 ? 44.379 5.400 -60.220 1.00 61.00 100 ASN A O 1
ATOM 785 N N . GLY A 1 101 ? 42.173 5.247 -60.549 1.00 55.50 101 GLY A N 1
ATOM 786 C CA . GLY A 1 101 ? 42.159 3.785 -60.717 1.00 55.50 101 GLY A CA 1
ATOM 787 C C . GLY A 1 101 ? 42.116 3.017 -59.401 1.00 55.50 101 GLY A C 1
ATOM 788 O O . GLY A 1 101 ? 42.284 1.804 -59.395 1.00 55.50 101 GLY A O 1
ATOM 789 N N . VAL A 1 102 ? 41.857 3.723 -58.299 1.00 64.88 102 VAL A N 1
ATOM 790 C CA . VAL A 1 102 ? 41.710 3.139 -56.960 1.00 64.88 102 VAL A CA 1
ATOM 791 C C . VAL A 1 102 ? 40.358 2.423 -56.797 1.00 64.88 102 VAL A C 1
ATOM 793 O O . VAL A 1 102 ? 40.239 1.502 -55.996 1.00 64.88 102 VAL A O 1
ATOM 796 N N . GLY A 1 103 ? 39.362 2.767 -57.622 1.00 73.81 103 GLY A N 1
ATOM 797 C CA . GLY A 1 103 ? 38.042 2.138 -57.618 1.00 73.81 103 GLY A CA 1
ATOM 798 C C . GLY A 1 103 ? 37.068 2.829 -56.665 1.00 73.81 103 GLY A C 1
ATOM 799 O O . GLY A 1 103 ? 37.105 4.047 -56.490 1.00 73.81 103 GLY A O 1
ATOM 800 N N . TRP A 1 104 ? 36.141 2.058 -56.106 1.00 79.50 104 TRP A N 1
ATOM 801 C CA . TRP A 1 104 ? 35.151 2.571 -55.165 1.00 79.50 104 TRP A CA 1
ATOM 802 C C . TRP A 1 104 ? 35.753 2.781 -53.769 1.00 79.50 104 TRP A C 1
ATOM 804 O O . TRP A 1 104 ? 36.434 1.897 -53.256 1.00 79.50 104 TRP A O 1
ATOM 814 N N . GLU A 1 105 ? 35.432 3.902 -53.116 1.00 82.19 105 GLU A N 1
ATOM 815 C CA . GLU A 1 105 ? 35.679 4.069 -51.675 1.00 82.19 105 GLU A CA 1
ATOM 816 C C . GLU A 1 105 ? 34.841 3.099 -50.836 1.00 82.19 105 GLU A C 1
ATOM 818 O O . GLU A 1 105 ? 33.896 2.486 -51.338 1.00 82.19 105 GLU A O 1
ATOM 823 N N . ASN A 1 106 ? 35.149 2.980 -49.543 1.00 82.00 106 ASN A N 1
ATOM 824 C CA . ASN A 1 106 ? 34.223 2.345 -48.607 1.00 82.00 106 ASN A CA 1
ATOM 825 C C . ASN A 1 106 ? 32.928 3.176 -48.551 1.00 82.00 106 ASN A C 1
ATOM 827 O O . ASN A 1 106 ? 33.014 4.406 -48.494 1.00 82.00 106 ASN A O 1
ATOM 831 N N . PRO A 1 107 ? 31.737 2.558 -48.575 1.00 82.56 107 PRO A N 1
ATOM 832 C CA . PRO A 1 107 ? 30.502 3.310 -48.428 1.00 82.56 107 PRO A CA 1
ATOM 833 C C . PRO A 1 107 ? 30.415 3.966 -47.046 1.00 82.56 107 PRO A C 1
ATOM 835 O O . PRO A 1 107 ? 30.772 3.371 -46.028 1.00 82.56 107 PRO A O 1
ATOM 838 N N . ASP A 1 108 ? 29.914 5.197 -47.025 1.00 80.88 108 ASP A N 1
ATOM 839 C CA . ASP A 1 108 ? 29.638 5.955 -45.814 1.00 80.88 108 ASP A CA 1
ATOM 840 C C . ASP A 1 108 ? 28.231 5.620 -45.311 1.00 80.88 108 ASP A C 1
ATOM 842 O O . ASP A 1 108 ? 27.217 6.068 -45.862 1.00 80.88 108 ASP A O 1
ATOM 846 N N . TYR A 1 109 ? 28.191 4.811 -44.252 1.00 77.69 109 TYR A N 1
ATOM 847 C CA . TYR A 1 109 ? 26.972 4.397 -43.565 1.00 77.69 109 TYR A CA 1
ATOM 848 C C . TYR A 1 109 ? 26.605 5.302 -42.386 1.00 77.69 109 TYR A C 1
ATOM 850 O O . TYR A 1 109 ? 25.650 4.983 -41.684 1.00 77.69 109 TYR A O 1
ATOM 858 N N . SER A 1 110 ? 27.273 6.439 -42.171 1.00 72.50 110 SER A N 1
ATOM 859 C CA . SER A 1 110 ? 27.026 7.321 -41.015 1.00 72.50 110 SER A CA 1
ATOM 860 C C . SER A 1 110 ? 25.565 7.769 -40.865 1.00 72.50 110 SER A C 1
ATOM 862 O O . SER A 1 110 ? 25.094 7.999 -39.754 1.00 72.50 110 SER A O 1
ATOM 864 N N . GLN A 1 111 ? 24.805 7.854 -41.964 1.00 69.00 111 GLN A N 1
ATOM 865 C CA . GLN A 1 111 ? 23.365 8.158 -41.927 1.00 69.00 111 GLN A CA 1
ATOM 866 C C . GLN A 1 111 ? 22.464 6.919 -41.780 1.00 69.00 111 GLN A C 1
ATOM 868 O O . GLN A 1 111 ? 21.292 7.037 -41.406 1.00 69.00 111 GLN A O 1
ATOM 873 N N . CYS A 1 112 ? 22.997 5.731 -42.074 1.00 69.62 112 CYS A N 1
ATOM 874 C CA . CYS A 1 112 ? 22.346 4.443 -41.831 1.00 69.62 112 CYS A CA 1
ATOM 875 C C . CYS A 1 112 ? 22.576 3.949 -40.397 1.00 69.62 112 CYS A C 1
ATOM 877 O O . CYS A 1 112 ? 21.749 3.200 -39.864 1.00 69.62 112 CYS A O 1
ATOM 879 N N . GLU A 1 113 ? 23.664 4.402 -39.771 1.00 63.19 113 GLU A N 1
ATOM 880 C CA . GLU A 1 113 ? 23.932 4.235 -38.355 1.00 63.19 113 GLU A CA 1
ATOM 881 C C . GLU A 1 113 ? 22.816 4.910 -37.558 1.00 63.19 113 GLU A C 1
ATOM 883 O O . GLU A 1 113 ? 22.555 6.115 -37.606 1.00 63.19 113 GLU A O 1
ATOM 888 N N . THR A 1 114 ? 22.073 4.089 -36.830 1.00 53.94 114 THR A N 1
ATOM 889 C CA . THR A 1 114 ? 21.113 4.593 -35.868 1.00 53.94 114 THR A CA 1
ATOM 890 C C . THR A 1 114 ? 21.911 5.063 -34.666 1.00 53.94 114 THR A C 1
ATOM 892 O O . THR A 1 114 ? 22.539 4.234 -34.009 1.00 53.94 114 THR A O 1
ATOM 895 N N . SER A 1 115 ? 21.868 6.357 -34.343 1.00 46.12 115 SER A N 1
ATOM 896 C CA . SER A 1 115 ? 22.311 6.779 -33.019 1.00 46.12 115 SER A CA 1
ATOM 897 C C . SER A 1 115 ? 21.564 5.915 -31.997 1.00 46.12 115 SER A C 1
ATOM 899 O O . SER A 1 115 ? 20.331 5.806 -32.037 1.00 46.12 115 SER A O 1
ATOM 901 N N . THR A 1 116 ? 22.300 5.243 -31.115 1.00 50.62 116 THR A N 1
ATOM 902 C CA . THR A 1 116 ? 21.738 4.759 -29.859 1.00 50.62 116 THR A CA 1
ATOM 903 C C . THR A 1 116 ? 21.162 5.994 -29.191 1.00 50.62 116 THR A C 1
ATOM 905 O O . THR A 1 116 ? 21.900 6.899 -28.809 1.00 50.62 116 THR A O 1
ATOM 908 N N . SER A 1 117 ? 19.837 6.120 -29.167 1.00 55.22 117 SER A N 1
ATOM 909 C CA . SER A 1 117 ? 19.218 7.224 -28.445 1.00 55.22 117 SER A CA 1
ATOM 910 C C . SER A 1 117 ? 19.417 6.925 -26.964 1.00 55.22 117 SER A C 1
ATOM 912 O O . SER A 1 117 ? 18.669 6.123 -26.399 1.00 55.22 117 SER A O 1
ATOM 914 N N . GLU A 1 118 ? 20.467 7.492 -26.385 1.00 59.84 118 GLU A N 1
ATOM 915 C CA . GLU A 1 118 ? 20.638 7.571 -24.945 1.00 59.84 118 GLU A CA 1
ATOM 916 C C . GLU A 1 118 ? 19.584 8.528 -24.410 1.00 59.84 118 GLU A C 1
ATOM 918 O O . GLU A 1 118 ? 19.599 9.722 -24.703 1.00 59.84 118 GLU A O 1
ATOM 923 N N . ASN A 1 119 ? 18.642 7.980 -23.653 1.00 64.38 119 ASN A N 1
ATOM 924 C CA . ASN A 1 119 ? 17.723 8.781 -22.866 1.00 64.38 119 ASN A CA 1
ATOM 925 C C . ASN A 1 119 ? 18.102 8.589 -21.403 1.00 64.38 119 ASN A C 1
ATOM 927 O O . ASN A 1 119 ? 17.871 7.515 -20.839 1.00 64.38 119 ASN A O 1
ATOM 931 N N . GLU A 1 120 ? 18.693 9.621 -20.810 1.00 70.12 120 GLU A N 1
ATOM 932 C CA . GLU A 1 120 ? 18.846 9.709 -19.363 1.00 70.12 120 GLU A CA 1
ATOM 933 C C . GLU A 1 120 ? 17.503 10.079 -18.742 1.00 70.12 120 GLU A C 1
ATOM 935 O O . GLU A 1 120 ? 16.825 11.020 -19.161 1.00 70.12 120 GLU A O 1
ATOM 940 N N . THR A 1 121 ? 17.103 9.314 -17.737 1.00 81.31 121 THR A N 1
ATOM 941 C CA . THR A 1 121 ? 15.888 9.558 -16.969 1.00 81.31 121 THR A CA 1
ATOM 942 C C . THR A 1 121 ? 16.200 9.425 -15.488 1.00 81.31 121 THR A C 1
ATOM 944 O O . THR A 1 121 ? 17.201 8.825 -15.097 1.00 81.31 121 THR A O 1
ATOM 947 N N . ASN A 1 122 ? 15.284 9.889 -14.643 1.00 83.12 122 ASN A N 1
ATOM 948 C CA . ASN A 1 122 ? 15.365 9.648 -13.203 1.00 83.12 122 ASN A CA 1
ATOM 949 C C . ASN A 1 122 ? 15.329 8.150 -12.829 1.00 83.12 122 ASN A C 1
ATOM 951 O O . ASN A 1 122 ? 15.636 7.806 -11.697 1.00 83.12 122 ASN A O 1
ATOM 955 N N . ARG A 1 123 ? 14.969 7.259 -13.766 1.00 89.25 123 ARG A N 1
ATOM 956 C CA . ARG A 1 123 ? 14.888 5.797 -13.581 1.00 89.25 123 ARG A CA 1
ATOM 957 C C . ARG A 1 123 ? 16.029 5.054 -14.290 1.00 89.25 123 ARG A C 1
ATOM 959 O O . ARG A 1 123 ? 15.971 3.840 -14.478 1.00 89.25 123 ARG A O 1
ATOM 966 N N . GLY A 1 124 ? 17.065 5.795 -14.688 1.00 84.38 124 GLY A N 1
ATOM 967 C CA . GLY A 1 124 ? 18.277 5.287 -15.318 1.00 84.38 124 GLY A CA 1
ATOM 968 C C . GLY A 1 124 ? 18.445 5.715 -16.774 1.00 84.38 124 GLY A C 1
ATOM 969 O O . GLY A 1 124 ? 17.599 6.399 -17.359 1.00 84.38 124 GLY A O 1
ATOM 970 N N . THR A 1 125 ? 19.573 5.296 -17.343 1.00 85.62 125 THR A N 1
ATOM 971 C CA . THR A 1 125 ? 19.972 5.581 -18.724 1.00 85.62 125 THR A CA 1
ATOM 972 C C . THR A 1 125 ? 19.738 4.353 -19.590 1.00 85.62 125 THR A C 1
ATOM 974 O O . THR A 1 125 ? 20.203 3.260 -19.267 1.00 85.62 125 THR A O 1
ATOM 977 N N . PHE A 1 126 ? 19.027 4.532 -20.704 1.00 87.12 126 PHE A N 1
ATOM 978 C CA . PHE A 1 126 ? 18.680 3.439 -21.612 1.00 87.12 126 PHE A CA 1
ATOM 979 C C . PHE A 1 126 ? 19.315 3.637 -22.986 1.00 87.12 126 PHE A C 1
ATOM 981 O O . PHE A 1 126 ? 19.042 4.629 -23.663 1.00 87.12 126 PHE A O 1
ATOM 988 N N . GLN A 1 127 ? 20.103 2.651 -23.416 1.00 86.56 127 GLN A N 1
ATOM 989 C CA . GLN A 1 127 ? 20.646 2.544 -24.771 1.00 86.56 127 GLN A CA 1
ATOM 990 C C . GLN A 1 127 ? 19.837 1.517 -25.567 1.00 86.56 127 GLN A C 1
ATOM 992 O O . GLN A 1 127 ? 20.071 0.312 -25.484 1.00 86.56 127 GLN A O 1
ATOM 997 N N . TRP A 1 128 ? 18.847 1.992 -26.321 1.00 84.06 128 TRP A N 1
ATOM 998 C CA . TRP A 1 128 ? 17.929 1.122 -27.060 1.00 84.06 128 TRP A CA 1
ATOM 999 C C . TRP A 1 128 ? 18.619 0.435 -28.250 1.00 84.06 128 TRP A C 1
ATOM 1001 O O . TRP A 1 128 ? 19.230 1.131 -29.065 1.00 84.06 128 TRP A O 1
ATOM 1011 N N . PRO A 1 129 ? 18.507 -0.901 -28.388 1.00 81.25 129 PRO A N 1
ATOM 1012 C CA . PRO A 1 129 ? 19.124 -1.632 -29.488 1.00 81.25 129 PRO A CA 1
ATOM 1013 C C . PRO A 1 129 ? 18.382 -1.383 -30.802 1.00 81.25 129 PRO A C 1
ATOM 1015 O O . PRO A 1 129 ? 17.187 -1.072 -30.813 1.00 81.25 129 PRO A O 1
ATOM 1018 N N . VAL A 1 130 ? 19.064 -1.596 -31.928 1.00 78.00 130 VAL A N 1
ATOM 1019 C CA . VAL A 1 130 ? 18.425 -1.587 -33.251 1.00 78.00 130 VAL A CA 1
ATOM 1020 C C . VAL A 1 130 ? 17.278 -2.594 -33.263 1.00 78.00 130 VAL A C 1
ATOM 1022 O O . VAL A 1 130 ? 17.471 -3.770 -32.967 1.00 78.00 130 VAL A O 1
ATOM 1025 N N . THR A 1 131 ? 16.075 -2.118 -33.577 1.00 78.81 131 THR A N 1
ATOM 1026 C CA . THR A 1 131 ? 14.844 -2.908 -33.475 1.00 78.81 131 THR A CA 1
ATOM 1027 C C . THR A 1 131 ? 14.018 -2.748 -34.748 1.00 78.81 131 THR A C 1
ATOM 1029 O O . THR A 1 131 ? 13.832 -1.609 -35.194 1.00 78.81 131 THR A O 1
ATOM 1032 N N . PRO A 1 132 ? 13.522 -3.849 -35.347 1.00 77.56 132 PRO A N 1
ATOM 1033 C CA . PRO A 1 132 ? 12.685 -3.786 -36.540 1.00 77.56 132 PRO A CA 1
ATOM 1034 C C . PRO A 1 132 ? 11.449 -2.901 -36.343 1.00 77.56 132 PRO A C 1
ATOM 1036 O O . PRO A 1 132 ? 10.928 -2.765 -35.234 1.00 77.56 132 PRO A O 1
ATOM 1039 N N . VAL A 1 133 ? 10.957 -2.310 -37.433 1.00 74.38 133 VAL A N 1
ATOM 1040 C CA . VAL A 1 133 ? 9.717 -1.521 -37.403 1.00 74.38 133 VAL A CA 1
ATOM 1041 C C . VAL A 1 133 ? 8.541 -2.367 -36.909 1.00 74.38 133 VAL A C 1
ATOM 1043 O O . VAL A 1 133 ? 8.499 -3.577 -37.115 1.00 74.38 133 VAL A O 1
ATOM 1046 N N . GLU A 1 134 ? 7.599 -1.720 -36.225 1.00 80.38 134 GLU A N 1
ATOM 1047 C CA . GLU A 1 134 ? 6.437 -2.344 -35.573 1.00 80.38 134 GLU A CA 1
ATOM 1048 C C . GLU A 1 134 ? 6.781 -3.367 -34.470 1.00 80.38 134 GLU A C 1
ATOM 1050 O O . GLU A 1 134 ? 5.891 -4.057 -33.979 1.00 80.38 134 GLU A O 1
ATOM 1055 N N . SER A 1 135 ? 8.041 -3.430 -34.020 1.00 83.06 135 SER A N 1
ATOM 1056 C CA . SER A 1 135 ? 8.489 -4.337 -32.954 1.00 83.06 135 SER A CA 1
ATOM 1057 C C . SER A 1 135 ? 8.771 -3.615 -31.631 1.00 83.06 135 SER A C 1
ATOM 1059 O O . SER A 1 135 ? 9.029 -2.407 -31.589 1.00 83.06 135 SER A O 1
ATOM 1061 N N . LEU A 1 136 ? 8.725 -4.376 -30.533 1.00 90.62 136 LEU A N 1
ATOM 1062 C CA . LEU A 1 136 ? 9.044 -3.915 -29.180 1.00 90.62 136 LEU A CA 1
ATOM 1063 C C . LEU A 1 136 ? 10.485 -4.271 -28.815 1.00 90.62 136 LEU A C 1
ATOM 1065 O O . LEU A 1 136 ? 10.872 -5.439 -28.842 1.00 90.62 136 LEU A O 1
ATOM 1069 N N . ALA A 1 137 ? 11.251 -3.269 -28.397 1.00 88.94 137 ALA A N 1
ATOM 1070 C CA . ALA A 1 137 ? 12.492 -3.474 -27.672 1.00 88.94 137 ALA A CA 1
ATOM 1071 C C . ALA A 1 137 ? 12.218 -3.516 -26.178 1.00 88.94 137 ALA A C 1
ATOM 1073 O O . ALA A 1 137 ? 11.340 -2.817 -25.669 1.00 88.94 137 ALA A O 1
ATOM 1074 N N . ASN A 1 138 ? 13.008 -4.312 -25.472 1.00 93.00 138 ASN A N 1
ATOM 1075 C CA . ASN A 1 138 ? 12.962 -4.370 -24.026 1.00 93.00 138 ASN A CA 1
ATOM 1076 C C . ASN A 1 138 ? 14.379 -4.460 -23.461 1.00 93.00 138 ASN A C 1
ATOM 1078 O O . ASN A 1 138 ? 15.212 -5.218 -23.960 1.00 93.00 138 ASN A O 1
ATOM 1082 N N . LEU A 1 139 ? 14.634 -3.693 -22.410 1.00 92.00 139 LEU A N 1
ATOM 1083 C CA . LEU A 1 139 ? 15.907 -3.652 -21.703 1.00 92.00 139 LEU A CA 1
ATOM 1084 C C . LEU A 1 139 ? 15.667 -3.904 -20.218 1.00 92.00 139 LEU A C 1
ATOM 1086 O O . LEU A 1 139 ? 14.624 -3.500 -19.704 1.00 92.00 139 LEU A O 1
ATOM 1090 N N . PRO A 1 140 ? 16.598 -4.568 -19.516 1.00 92.69 140 PRO A N 1
ATOM 1091 C CA . PRO A 1 140 ? 16.512 -4.660 -18.067 1.00 92.69 140 PRO A CA 1
ATOM 1092 C C . PRO A 1 140 ? 16.543 -3.256 -17.453 1.00 92.69 140 PRO A C 1
ATOM 1094 O O . PRO A 1 140 ? 17.274 -2.380 -17.921 1.00 92.69 140 PRO A O 1
ATOM 1097 N N . CYS A 1 141 ? 15.751 -3.046 -16.407 1.00 92.75 141 CYS A N 1
ATOM 1098 C CA . CYS A 1 141 ? 15.813 -1.814 -15.637 1.00 92.75 141 CYS A CA 1
ATOM 1099 C C . CYS A 1 141 ? 17.157 -1.721 -14.889 1.00 92.75 141 CYS A C 1
ATOM 1101 O O . CYS A 1 141 ? 17.564 -2.706 -14.269 1.00 92.75 141 CYS A O 1
ATOM 1103 N N . PRO A 1 142 ? 17.833 -0.556 -14.889 1.00 89.94 142 PRO A N 1
ATOM 1104 C CA . PRO A 1 142 ? 19.029 -0.338 -14.070 1.00 89.94 142 PRO A CA 1
ATOM 1105 C C . PRO A 1 142 ? 18.742 -0.434 -12.566 1.00 89.94 142 PRO A C 1
ATOM 1107 O O . PRO A 1 142 ? 19.584 -0.893 -11.795 1.00 89.94 142 PRO A O 1
ATOM 1110 N N . HIS A 1 143 ? 17.537 -0.020 -12.164 1.00 88.75 143 HIS A N 1
ATOM 1111 C CA . HIS A 1 143 ? 17.044 -0.054 -10.791 1.00 88.75 143 HIS A CA 1
ATOM 1112 C C . HIS A 1 143 ? 15.600 -0.564 -10.751 1.00 88.75 143 HIS A C 1
ATOM 1114 O O . HIS A 1 143 ? 14.808 -0.280 -11.652 1.00 88.75 143 HIS A O 1
ATOM 1120 N N . GLY A 1 144 ? 15.249 -1.286 -9.687 1.00 83.94 144 GLY A N 1
ATOM 1121 C CA . GLY A 1 144 ? 13.900 -1.794 -9.440 1.00 83.94 144 GLY A CA 1
ATOM 1122 C C . GLY A 1 144 ? 13.853 -3.298 -9.174 1.00 83.94 144 GLY A C 1
ATOM 1123 O O . GLY A 1 144 ? 14.891 -3.898 -8.879 1.00 83.94 144 GLY A O 1
ATOM 1124 N N . PRO A 1 145 ? 12.655 -3.903 -9.244 1.00 86.19 145 PRO A N 1
ATOM 1125 C CA . PRO A 1 145 ? 12.466 -5.330 -9.015 1.00 86.19 145 PRO A CA 1
ATOM 1126 C C . PRO A 1 145 ? 13.350 -6.188 -9.920 1.00 86.19 145 PRO A C 1
ATOM 1128 O O . PRO A 1 145 ? 13.610 -5.847 -11.078 1.00 86.19 145 PRO A O 1
ATOM 1131 N N . ILE A 1 146 ? 13.769 -7.350 -9.417 1.00 85.19 146 ILE A N 1
ATOM 1132 C CA . ILE A 1 146 ? 14.511 -8.320 -10.225 1.00 85.19 146 ILE A CA 1
ATOM 1133 C C . ILE A 1 146 ? 13.653 -8.718 -11.430 1.00 85.19 146 ILE A C 1
ATOM 1135 O O . ILE A 1 146 ? 12.505 -9.128 -11.291 1.00 85.19 146 ILE A O 1
ATOM 1139 N N . GLY A 1 147 ? 14.227 -8.599 -12.628 1.00 86.06 147 GLY A N 1
ATOM 1140 C CA . GLY A 1 147 ? 13.536 -8.927 -13.873 1.00 86.06 147 GLY A CA 1
ATOM 1141 C C . GLY A 1 147 ? 12.645 -7.814 -14.427 1.00 86.06 147 GLY A C 1
ATOM 1142 O O . GLY A 1 147 ? 12.105 -7.998 -15.516 1.00 86.06 147 GLY A O 1
ATOM 1143 N N . ALA A 1 148 ? 12.537 -6.659 -13.758 1.00 91.75 148 ALA A N 1
ATOM 1144 C CA . ALA A 1 148 ? 11.852 -5.494 -14.305 1.00 91.75 148 ALA A CA 1
ATOM 1145 C C . ALA A 1 148 ? 12.486 -5.046 -15.631 1.00 91.75 148 ALA A C 1
ATOM 1147 O O . ALA A 1 148 ? 13.713 -5.071 -15.804 1.00 91.75 148 ALA A O 1
ATOM 1148 N N . ARG A 1 149 ? 11.642 -4.647 -16.590 1.00 93.00 149 ARG A N 1
ATOM 1149 C CA . ARG A 1 149 ? 12.076 -4.255 -17.935 1.00 93.00 149 ARG A CA 1
ATOM 1150 C C . ARG A 1 149 ? 11.453 -2.931 -18.349 1.00 93.00 149 ARG A C 1
ATOM 1152 O O . ARG A 1 149 ? 10.250 -2.735 -18.192 1.00 93.00 149 ARG A O 1
ATOM 1159 N N . ALA A 1 150 ? 12.271 -2.073 -18.944 1.00 93.56 150 ALA A N 1
ATOM 1160 C CA . ALA A 1 150 ? 11.804 -0.948 -19.737 1.00 93.56 150 ALA A CA 1
ATOM 1161 C C . ALA A 1 150 ? 11.436 -1.445 -21.133 1.00 93.56 150 ALA A C 1
ATOM 1163 O O . ALA A 1 150 ? 12.149 -2.280 -21.702 1.00 93.56 150 ALA A O 1
ATOM 1164 N N . ILE A 1 151 ? 10.369 -0.900 -21.709 1.00 93.12 151 ILE A N 1
ATOM 1165 C CA . ILE A 1 151 ? 9.926 -1.240 -23.061 1.00 93.12 151 ILE A CA 1
ATOM 1166 C C . ILE A 1 151 ? 9.831 0.004 -23.936 1.00 93.12 151 ILE A C 1
ATOM 1168 O O . ILE A 1 151 ? 9.539 1.107 -23.477 1.00 93.12 151 I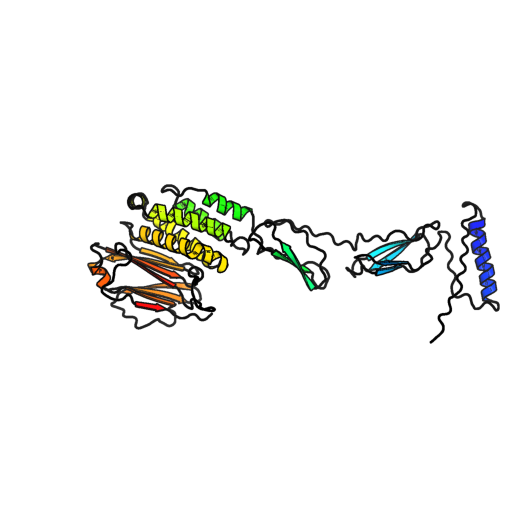LE A O 1
ATOM 1172 N N . ARG A 1 152 ? 10.090 -0.165 -25.230 1.00 91.94 152 ARG A N 1
ATOM 1173 C CA . ARG A 1 152 ? 9.932 0.907 -26.212 1.00 91.94 152 ARG A CA 1
ATOM 1174 C C . ARG A 1 152 ? 9.570 0.320 -27.560 1.00 91.94 152 ARG A C 1
ATOM 1176 O O . ARG A 1 152 ? 10.147 -0.682 -27.977 1.00 91.94 152 ARG A O 1
ATOM 1183 N N . GLN A 1 153 ? 8.624 0.944 -28.252 1.00 89.62 153 GLN A N 1
ATOM 1184 C CA . GLN A 1 153 ? 8.176 0.485 -29.563 1.00 89.62 153 GLN A CA 1
ATOM 1185 C C . GLN A 1 153 ? 8.866 1.254 -30.688 1.00 89.62 153 GLN A C 1
ATOM 1187 O O . GLN A 1 153 ? 8.914 2.485 -30.673 1.00 89.62 153 GLN A O 1
ATOM 1192 N N . CYS A 1 154 ? 9.359 0.533 -31.693 1.00 84.50 154 CYS A N 1
ATOM 1193 C CA . CYS A 1 154 ? 9.769 1.125 -32.961 1.00 84.50 154 CYS A CA 1
ATOM 1194 C C . CYS A 1 154 ? 8.534 1.222 -33.867 1.00 84.50 154 CYS A C 1
ATOM 1196 O O . CYS A 1 154 ? 7.931 0.208 -34.219 1.00 84.50 154 CYS A O 1
ATOM 1198 N N . ARG A 1 155 ? 8.098 2.435 -34.219 1.00 80.25 155 ARG A N 1
ATOM 1199 C CA . ARG A 1 155 ? 6.892 2.637 -35.037 1.00 80.25 155 ARG A CA 1
ATOM 1200 C C . ARG A 1 155 ? 7.144 2.249 -36.499 1.00 80.25 155 ARG A C 1
ATOM 1202 O O . ARG A 1 155 ? 8.284 2.153 -36.950 1.00 80.25 155 ARG A O 1
ATOM 1209 N N . ARG A 1 156 ? 6.067 2.092 -37.281 1.00 73.44 156 ARG A N 1
ATOM 1210 C CA . ARG A 1 156 ? 6.118 1.748 -38.721 1.00 73.44 156 ARG A CA 1
ATOM 1211 C C . ARG A 1 156 ? 7.027 2.668 -39.548 1.00 73.44 156 ARG A C 1
ATOM 1213 O O . ARG A 1 156 ? 7.614 2.234 -40.530 1.00 73.44 156 ARG A O 1
ATOM 1220 N N . ASN A 1 157 ? 7.140 3.937 -39.163 1.00 73.56 157 ASN A N 1
ATOM 1221 C CA . ASN A 1 157 ? 7.974 4.930 -39.843 1.00 73.56 157 ASN A CA 1
ATOM 1222 C C . ASN A 1 157 ? 9.461 4.887 -39.430 1.00 73.56 157 ASN A C 1
ATOM 1224 O O . ASN A 1 157 ? 10.212 5.777 -39.821 1.00 73.56 157 ASN A O 1
ATOM 1228 N N . GLY A 1 158 ? 9.887 3.903 -38.628 1.00 71.00 158 GLY A N 1
ATOM 1229 C CA . GLY A 1 158 ? 11.270 3.776 -38.157 1.00 71.00 158 GLY A CA 1
ATOM 1230 C C . GLY A 1 158 ? 11.652 4.744 -37.036 1.00 71.00 158 GLY A C 1
ATOM 1231 O O . GLY A 1 158 ? 12.831 4.850 -36.699 1.00 71.00 158 GLY A O 1
ATOM 1232 N N . VAL A 1 159 ? 10.677 5.457 -36.460 1.00 77.81 159 VAL A N 1
ATOM 1233 C CA . VAL A 1 159 ? 10.881 6.369 -35.330 1.00 77.81 159 VAL A CA 1
ATOM 1234 C C . VAL A 1 159 ? 10.473 5.675 -34.035 1.00 77.81 159 VAL A C 1
ATOM 1236 O O . VAL A 1 159 ? 9.447 4.996 -33.968 1.00 77.81 159 VAL A O 1
ATOM 1239 N N . TRP A 1 160 ? 11.271 5.861 -32.989 1.00 81.31 160 TRP A N 1
ATOM 1240 C CA . TRP A 1 160 ? 10.951 5.365 -31.658 1.00 81.31 160 TRP A CA 1
ATOM 1241 C C . TRP A 1 160 ? 9.754 6.084 -31.035 1.00 81.31 160 TRP A C 1
ATOM 1243 O O . TRP A 1 160 ? 9.647 7.307 -31.111 1.00 81.31 160 TRP A O 1
ATOM 1253 N N . ASP A 1 161 ? 8.908 5.329 -30.341 1.00 85.31 161 ASP A N 1
ATOM 1254 C CA . ASP A 1 161 ? 7.891 5.885 -29.452 1.00 85.31 161 ASP A CA 1
ATOM 1255 C C . ASP A 1 161 ? 8.501 6.430 -28.143 1.00 85.31 161 ASP A C 1
ATOM 1257 O O . ASP A 1 161 ? 9.713 6.326 -27.899 1.00 85.31 161 ASP A O 1
ATOM 1261 N N . THR A 1 162 ? 7.668 6.996 -27.272 1.00 85.75 162 THR A N 1
ATOM 1262 C CA . THR A 1 162 ? 8.018 7.231 -25.870 1.00 85.75 162 THR A CA 1
ATOM 1263 C C . THR A 1 162 ? 8.339 5.900 -25.199 1.00 85.75 162 THR A C 1
ATOM 1265 O O . THR A 1 162 ? 7.587 4.936 -25.323 1.00 85.75 162 THR A O 1
ATOM 1268 N N . HIS A 1 163 ? 9.472 5.833 -24.502 1.00 87.25 163 HIS A N 1
ATOM 1269 C CA . HIS A 1 163 ? 9.790 4.685 -23.655 1.00 87.25 163 HIS A CA 1
ATOM 1270 C C . HIS A 1 163 ? 8.786 4.573 -22.504 1.00 87.25 163 HIS A C 1
ATOM 1272 O O . HIS A 1 163 ? 8.426 5.580 -21.889 1.00 87.25 163 HIS A O 1
ATOM 1278 N N . ASP A 1 164 ? 8.384 3.349 -22.197 1.00 91.31 164 ASP A N 1
ATOM 1279 C CA . ASP A 1 164 ? 7.679 3.009 -20.974 1.00 91.31 164 ASP A CA 1
ATOM 1280 C C . ASP A 1 164 ? 8.688 2.411 -19.988 1.00 91.31 164 ASP A C 1
ATOM 1282 O O . ASP A 1 164 ? 9.280 1.348 -20.200 1.00 91.31 164 ASP A O 1
ATOM 1286 N N . ILE A 1 165 ? 8.921 3.179 -18.929 1.00 92.06 165 ILE A N 1
ATOM 1287 C CA . ILE A 1 165 ? 9.865 2.902 -17.844 1.00 92.06 165 ILE A CA 1
ATOM 1288 C C . ILE A 1 165 ? 9.135 2.808 -16.498 1.00 92.06 165 ILE A C 1
ATOM 1290 O O . ILE A 1 165 ? 9.779 2.882 -15.455 1.00 92.06 165 ILE A O 1
ATOM 1294 N N . SER A 1 166 ? 7.804 2.666 -16.513 1.00 92.44 166 SER A N 1
ATOM 1295 C CA . SER A 1 166 ? 6.962 2.592 -15.308 1.00 92.44 166 SER A CA 1
ATOM 1296 C C . SER A 1 166 ? 7.346 1.426 -14.393 1.00 92.44 166 SER A C 1
ATOM 1298 O O . SER A 1 166 ? 7.250 1.541 -13.176 1.00 92.44 166 SER A O 1
ATOM 1300 N N . ASN A 1 167 ? 7.861 0.333 -14.964 1.00 92.94 167 ASN A N 1
ATOM 1301 C CA . ASN A 1 167 ? 8.341 -0.838 -14.226 1.00 92.94 167 ASN A CA 1
ATOM 1302 C C . ASN A 1 167 ? 9.745 -0.669 -13.621 1.00 92.94 167 ASN A C 1
ATOM 1304 O O . ASN A 1 167 ? 10.161 -1.498 -12.814 1.00 92.94 167 ASN A O 1
ATOM 1308 N N . CYS A 1 168 ? 10.496 0.365 -14.003 1.00 94.25 168 CYS A N 1
ATOM 1309 C CA . CYS A 1 168 ? 11.814 0.641 -13.432 1.00 94.25 168 CYS A CA 1
ATOM 1310 C C . CYS A 1 168 ? 11.664 1.541 -12.211 1.00 94.25 168 CYS A C 1
ATOM 1312 O O . CYS A 1 168 ? 10.868 2.471 -12.256 1.00 94.25 168 CYS A O 1
ATOM 1314 N N . ALA A 1 169 ? 12.419 1.311 -11.141 1.00 94.50 169 ALA A N 1
ATOM 1315 C CA . ALA A 1 169 ? 12.340 2.145 -9.941 1.00 94.5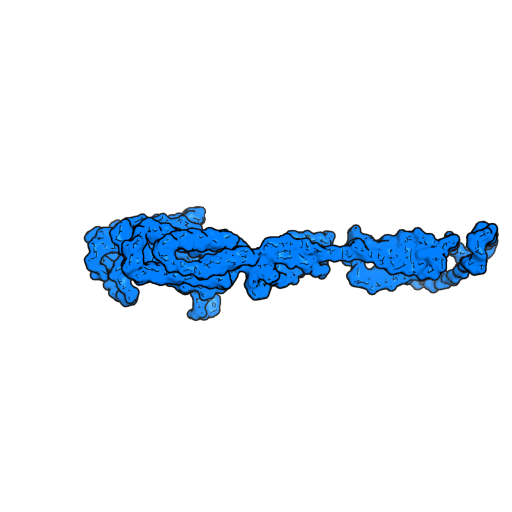0 169 ALA A CA 1
ATOM 1316 C C . ALA A 1 169 ? 13.128 3.453 -10.095 1.00 94.50 169 ALA A C 1
ATOM 1318 O O . ALA A 1 169 ? 14.168 3.490 -10.757 1.00 94.50 169 ALA A O 1
ATOM 1319 N N . ASP A 1 170 ? 12.666 4.513 -9.433 1.00 94.12 170 ASP A N 1
ATOM 1320 C CA . ASP A 1 170 ? 13.488 5.687 -9.154 1.00 94.12 170 ASP A CA 1
ATOM 1321 C C . ASP A 1 170 ? 14.373 5.373 -7.928 1.00 94.12 170 ASP A C 1
ATOM 1323 O O . ASP A 1 170 ? 13.857 5.130 -6.826 1.00 94.12 170 ASP A O 1
ATOM 1327 N N . PRO A 1 171 ? 15.712 5.342 -8.077 1.00 91.44 171 PRO A N 1
ATOM 1328 C CA . PRO A 1 171 ? 16.611 5.035 -6.971 1.00 91.44 171 PRO A CA 1
ATOM 1329 C C . PRO A 1 171 ? 16.528 6.066 -5.839 1.00 91.44 171 PRO A C 1
ATOM 1331 O O . PRO A 1 171 ? 16.859 5.728 -4.706 1.00 91.44 171 PRO A O 1
ATOM 1334 N N . ARG A 1 172 ? 16.059 7.295 -6.101 1.00 92.88 172 ARG A N 1
ATOM 1335 C CA . ARG A 1 172 ? 15.890 8.326 -5.066 1.00 92.88 172 ARG A CA 1
ATOM 1336 C C . ARG A 1 172 ? 14.703 8.011 -4.162 1.00 92.88 172 ARG A C 1
ATOM 1338 O O . ARG A 1 172 ? 14.864 8.046 -2.952 1.00 92.88 172 ARG A O 1
ATOM 1345 N N . ILE A 1 173 ? 13.570 7.595 -4.736 1.00 95.12 173 ILE A N 1
ATOM 1346 C CA . ILE A 1 173 ? 12.395 7.149 -3.963 1.00 95.12 173 ILE A CA 1
ATOM 1347 C C . ILE A 1 173 ? 12.765 5.925 -3.115 1.00 95.12 173 ILE A C 1
ATOM 1349 O O . ILE A 1 173 ? 12.469 5.863 -1.927 1.00 95.12 173 ILE A O 1
ATOM 1353 N N . THR A 1 174 ? 13.480 4.965 -3.707 1.00 94.25 174 THR A N 1
ATOM 1354 C CA . THR A 1 174 ? 13.956 3.773 -2.981 1.00 94.25 174 THR A CA 1
ATOM 1355 C C . THR A 1 174 ? 14.900 4.146 -1.828 1.00 94.25 174 THR A C 1
ATOM 1357 O O . THR A 1 174 ? 14.817 3.568 -0.745 1.00 94.25 174 THR A O 1
ATOM 1360 N N . ALA A 1 175 ? 15.778 5.133 -2.032 1.00 94.00 175 ALA A N 1
ATOM 1361 C CA . ALA A 1 175 ? 16.658 5.639 -0.983 1.00 94.00 175 ALA A CA 1
ATOM 1362 C C . ALA A 1 175 ? 15.890 6.364 0.134 1.00 94.00 175 ALA A C 1
ATOM 1364 O O . ALA A 1 175 ? 16.258 6.214 1.296 1.00 94.00 175 ALA A O 1
ATOM 1365 N N . GLU A 1 176 ? 14.818 7.097 -0.181 1.00 96.69 176 GLU A N 1
ATOM 1366 C CA . GLU A 1 176 ? 13.949 7.721 0.826 1.00 96.69 176 GLU A CA 1
ATOM 1367 C C . GLU A 1 176 ? 13.272 6.670 1.713 1.00 96.69 176 GLU A C 1
ATOM 1369 O O . GLU A 1 176 ? 13.341 6.788 2.936 1.00 96.69 176 GLU A O 1
ATOM 1374 N N . PHE A 1 177 ? 12.722 5.593 1.130 1.00 97.81 177 PHE A N 1
ATOM 1375 C CA . PHE A 1 177 ? 12.177 4.465 1.900 1.00 97.81 177 PHE A CA 1
ATOM 1376 C C . PHE A 1 177 ? 13.215 3.832 2.831 1.00 97.81 177 PHE A C 1
ATOM 1378 O O . PHE A 1 177 ? 12.907 3.543 3.985 1.00 97.81 177 PHE A O 1
ATOM 1385 N N . ALA A 1 178 ? 14.435 3.603 2.338 1.00 95.56 178 ALA A N 1
ATOM 1386 C CA . ALA A 1 178 ? 15.506 3.036 3.154 1.00 95.56 178 ALA A CA 1
ATOM 1387 C C . ALA A 1 178 ? 15.911 3.994 4.288 1.00 95.56 178 ALA A C 1
ATOM 1389 O O . ALA A 1 178 ? 15.997 3.587 5.442 1.00 95.56 178 ALA A O 1
ATOM 1390 N N . SER A 1 179 ? 16.077 5.282 3.976 1.00 96.56 179 SER A N 1
ATOM 1391 C CA . SER A 1 179 ? 16.487 6.295 4.948 1.00 96.56 179 SER A CA 1
ATOM 1392 C C . SER A 1 179 ? 15.472 6.477 6.072 1.00 96.56 179 SER A C 1
ATOM 1394 O O . SER A 1 179 ? 15.875 6.656 7.220 1.00 96.56 179 SER A O 1
ATOM 1396 N N . ILE A 1 180 ? 14.169 6.469 5.768 1.00 97.12 180 ILE A N 1
ATOM 1397 C CA . ILE A 1 180 ? 13.153 6.574 6.817 1.00 97.12 180 ILE A CA 1
ATOM 1398 C C . ILE A 1 180 ? 13.066 5.279 7.628 1.00 97.12 180 ILE A C 1
ATOM 1400 O O . ILE A 1 180 ? 12.923 5.351 8.844 1.00 97.12 180 ILE A O 1
ATOM 1404 N N . ALA A 1 181 ? 13.219 4.107 7.000 1.00 94.88 181 ALA A N 1
ATOM 1405 C CA . ALA A 1 181 ? 13.163 2.818 7.693 1.00 94.88 181 ALA A CA 1
ATOM 1406 C C . ALA A 1 181 ? 14.305 2.601 8.698 1.00 94.88 181 ALA A C 1
ATOM 1408 O O . ALA A 1 181 ? 14.116 1.881 9.679 1.00 94.88 181 ALA A O 1
ATOM 1409 N N . ASP A 1 182 ? 15.445 3.265 8.496 1.00 94.19 182 ASP A N 1
ATOM 1410 C CA . ASP A 1 182 ? 16.562 3.293 9.448 1.00 94.19 182 ASP A CA 1
ATOM 1411 C C . ASP A 1 182 ? 16.278 4.162 10.693 1.00 94.19 182 ASP A C 1
ATOM 1413 O O . ASP A 1 182 ? 17.026 4.120 11.674 1.00 94.19 182 ASP A O 1
ATOM 1417 N N . THR A 1 183 ? 15.201 4.956 10.686 1.00 94.62 183 THR A N 1
ATOM 1418 C CA . THR A 1 183 ? 14.810 5.780 11.836 1.00 94.62 183 THR A CA 1
ATOM 1419 C C . THR A 1 183 ? 14.192 4.912 12.929 1.00 94.62 183 THR A C 1
ATOM 1421 O O . THR A 1 183 ? 13.253 4.158 12.687 1.00 94.62 183 THR A O 1
ATOM 1424 N N . ASN A 1 184 ? 14.678 5.063 14.163 1.00 95.69 184 ASN A N 1
ATOM 1425 C CA . ASN A 1 184 ? 14.055 4.441 15.328 1.00 95.69 184 ASN A CA 1
ATOM 1426 C C . ASN A 1 184 ? 12.804 5.229 15.744 1.00 95.69 184 ASN A C 1
ATOM 1428 O O . ASN A 1 184 ? 12.890 6.433 16.007 1.00 95.69 184 ASN A O 1
ATOM 1432 N N . VAL A 1 185 ? 11.660 4.551 15.830 1.00 96.25 185 VAL A N 1
ATOM 1433 C CA . VAL A 1 185 ? 10.384 5.179 16.207 1.00 96.25 185 VAL A CA 1
ATOM 1434 C C . VAL A 1 185 ? 10.302 5.339 17.728 1.00 96.25 185 VAL A C 1
ATOM 1436 O O . VAL A 1 185 ? 10.417 4.368 18.476 1.00 96.25 185 VAL A O 1
ATOM 1439 N N . THR A 1 186 ? 10.092 6.567 18.197 1.00 95.81 186 THR A N 1
ATOM 1440 C CA . THR A 1 186 ? 9.995 6.940 19.616 1.00 95.81 186 THR A CA 1
ATOM 1441 C C . THR A 1 186 ? 8.766 7.810 19.870 1.00 95.81 186 THR A C 1
ATOM 1443 O O . THR A 1 186 ? 8.095 8.253 18.938 1.00 95.81 186 THR A O 1
ATOM 1446 N N . VAL A 1 187 ? 8.457 8.080 21.141 1.00 94.31 187 VAL A N 1
ATOM 1447 C CA . VAL A 1 187 ? 7.312 8.932 21.507 1.00 94.31 187 VAL A CA 1
ATOM 1448 C C . VAL A 1 187 ? 7.444 10.355 20.973 1.00 94.31 187 VAL A C 1
ATOM 1450 O O . VAL A 1 187 ? 6.440 10.979 20.658 1.00 94.31 187 VAL A O 1
ATOM 1453 N N . GLU A 1 188 ? 8.671 10.855 20.825 1.00 95.12 188 GLU A N 1
ATOM 1454 C CA . GLU A 1 188 ? 8.937 12.219 20.375 1.00 95.12 188 GLU A CA 1
ATOM 1455 C C . GLU A 1 188 ? 8.796 12.400 18.859 1.00 95.12 188 GLU A C 1
ATOM 1457 O O . GLU A 1 188 ? 8.576 13.522 18.410 1.00 95.12 188 GLU A O 1
ATOM 1462 N N . ASN A 1 189 ? 8.946 11.333 18.064 1.00 96.88 189 ASN A N 1
ATOM 1463 C CA . ASN A 1 189 ? 8.993 11.427 16.600 1.00 96.88 189 ASN A CA 1
ATOM 1464 C C . ASN A 1 189 ? 7.894 10.634 15.875 1.00 96.88 189 ASN A C 1
ATOM 1466 O O . ASN A 1 189 ? 7.787 10.746 14.656 1.00 96.88 189 ASN A O 1
ATOM 1470 N N . VAL A 1 190 ? 7.065 9.854 16.581 1.00 97.00 190 VAL A N 1
ATOM 1471 C CA . VAL A 1 190 ? 6.110 8.917 15.959 1.00 97.00 190 VAL A CA 1
ATOM 1472 C C . VAL A 1 190 ? 5.149 9.583 14.969 1.00 97.00 190 VAL A C 1
ATOM 1474 O O . VAL A 1 190 ? 4.838 9.005 13.927 1.00 97.00 190 VAL A O 1
ATOM 1477 N N . VAL A 1 191 ? 4.709 10.810 15.252 1.00 97.69 191 VAL A N 1
ATOM 1478 C CA . VAL A 1 191 ? 3.829 11.572 14.353 1.00 97.69 191 VAL A CA 1
ATOM 1479 C C . VAL A 1 191 ? 4.568 11.988 13.083 1.00 97.69 191 VAL A C 1
ATOM 1481 O O . VAL A 1 191 ? 4.051 11.797 11.985 1.00 97.69 191 VAL A O 1
ATOM 1484 N N . GLU A 1 192 ? 5.783 12.523 13.221 1.00 98.12 192 GLU A N 1
ATOM 1485 C CA . GLU A 1 192 ? 6.608 12.960 12.090 1.00 98.12 192 GLU A CA 1
ATOM 1486 C C . GLU A 1 192 ? 7.014 11.773 11.210 1.00 98.12 192 GLU A C 1
ATOM 1488 O O . GLU A 1 192 ? 6.911 11.844 9.988 1.00 98.12 192 GLU A O 1
ATOM 1493 N N . VAL A 1 193 ? 7.396 10.647 11.816 1.00 98.25 193 VAL A N 1
ATOM 1494 C CA . VAL A 1 193 ? 7.726 9.422 11.079 1.00 98.25 193 VAL A CA 1
ATOM 1495 C C . VAL A 1 193 ? 6.511 8.914 10.301 1.00 98.25 193 VAL A C 1
ATOM 1497 O O . VAL A 1 193 ? 6.641 8.590 9.122 1.00 98.25 193 VAL A O 1
ATOM 1500 N N . ALA A 1 194 ? 5.323 8.882 10.913 1.00 98.25 194 ALA A N 1
ATOM 1501 C CA . ALA A 1 194 ? 4.104 8.455 10.228 1.00 98.25 194 ALA A CA 1
ATOM 1502 C C . ALA A 1 194 ? 3.720 9.405 9.075 1.00 98.25 194 ALA A C 1
ATOM 1504 O O . ALA A 1 194 ? 3.320 8.942 8.006 1.00 98.25 194 ALA A O 1
ATOM 1505 N N . GLN A 1 195 ? 3.882 10.719 9.265 1.00 98.25 195 GLN A N 1
ATOM 1506 C CA . GLN A 1 195 ? 3.685 11.732 8.223 1.00 98.25 195 GLN A CA 1
ATOM 1507 C C . GLN A 1 195 ? 4.641 11.514 7.046 1.00 98.25 195 GLN A C 1
ATOM 1509 O O . GLN A 1 195 ? 4.188 11.350 5.914 1.00 98.25 195 GLN A O 1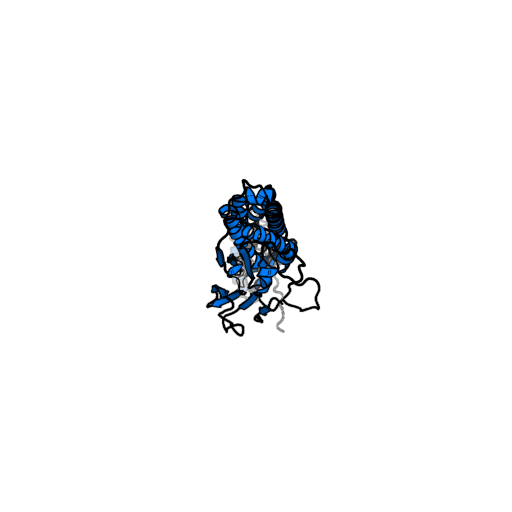
ATOM 1514 N N . ASN A 1 196 ? 5.946 11.468 7.314 1.00 98.12 196 ASN A N 1
ATOM 1515 C CA . ASN A 1 196 ? 6.971 11.323 6.284 1.00 98.12 196 ASN A CA 1
ATOM 1516 C C . ASN A 1 196 ? 6.804 9.995 5.530 1.00 98.12 196 ASN A C 1
ATOM 1518 O O . ASN A 1 196 ? 6.936 9.953 4.309 1.00 98.12 196 ASN A O 1
ATOM 1522 N N . LEU A 1 197 ? 6.444 8.913 6.230 1.00 98.56 197 LEU A N 1
ATOM 1523 C CA . LEU A 1 197 ? 6.166 7.625 5.598 1.00 98.56 197 LEU A CA 1
ATOM 1524 C C . LEU A 1 197 ? 4.948 7.695 4.668 1.00 98.56 197 LEU A C 1
ATOM 1526 O O . LEU A 1 197 ? 5.009 7.168 3.559 1.00 98.56 197 LEU A O 1
ATOM 1530 N N . SER A 1 198 ? 3.870 8.367 5.088 1.00 98.19 198 SER A N 1
ATOM 1531 C CA . SER A 1 198 ? 2.689 8.604 4.244 1.00 98.19 198 SER A CA 1
ATOM 1532 C C . SER A 1 198 ? 3.059 9.360 2.966 1.00 98.19 198 SER A C 1
ATOM 1534 O O . SER A 1 198 ? 2.689 8.948 1.866 1.00 98.19 198 SER A O 1
ATOM 1536 N N . GLU A 1 199 ? 3.871 10.411 3.084 1.00 97.69 199 GLU A N 1
ATOM 1537 C CA . GLU A 1 199 ? 4.342 11.197 1.940 1.00 97.69 199 GLU A CA 1
ATOM 1538 C C . GLU A 1 199 ? 5.184 10.365 0.966 1.00 97.69 199 GLU A C 1
ATOM 1540 O O . GLU A 1 199 ? 4.899 10.363 -0.233 1.00 97.69 199 GLU A O 1
ATOM 1545 N N . ILE A 1 200 ? 6.151 9.588 1.463 1.00 97.56 200 ILE A N 1
ATOM 1546 C CA . ILE A 1 200 ? 7.007 8.731 0.626 1.00 97.56 200 ILE A CA 1
ATOM 1547 C C . ILE A 1 200 ? 6.176 7.649 -0.084 1.00 97.56 200 ILE A C 1
ATOM 1549 O O . ILE A 1 200 ? 6.361 7.397 -1.277 1.00 97.56 200 ILE A O 1
ATOM 1553 N N . VAL A 1 201 ? 5.205 7.042 0.608 1.00 98.00 201 VAL A N 1
ATOM 1554 C CA . VAL A 1 201 ? 4.286 6.059 0.009 1.00 98.00 201 VAL A CA 1
ATOM 1555 C C . VAL A 1 201 ? 3.441 6.680 -1.109 1.00 98.00 201 VAL A C 1
ATOM 1557 O O . VAL A 1 201 ? 3.174 6.011 -2.107 1.00 98.00 201 VAL A O 1
ATOM 1560 N N . MET A 1 202 ? 3.055 7.955 -0.998 1.00 94.69 202 MET A N 1
ATOM 1561 C CA . MET A 1 202 ? 2.356 8.671 -2.073 1.00 94.69 202 MET A CA 1
ATOM 1562 C C . MET A 1 202 ? 3.259 9.008 -3.272 1.00 94.69 202 MET A C 1
ATOM 1564 O O . MET A 1 202 ? 2.757 9.124 -4.391 1.00 94.69 202 MET A O 1
ATOM 1568 N N . LEU A 1 203 ? 4.579 9.140 -3.084 1.00 94.31 203 LEU A N 1
ATOM 1569 C CA . LEU A 1 203 ? 5.526 9.360 -4.189 1.00 94.31 203 LEU A CA 1
ATOM 1570 C C . LEU A 1 203 ? 5.683 8.123 -5.088 1.00 94.31 203 LEU A C 1
ATOM 1572 O O . LEU A 1 203 ? 5.941 8.267 -6.289 1.00 94.31 203 LEU A O 1
ATOM 1576 N N . ALA A 1 204 ? 5.490 6.920 -4.535 1.00 95.12 204 ALA A N 1
ATOM 1577 C CA . ALA A 1 204 ? 5.573 5.635 -5.235 1.00 95.12 204 ALA A CA 1
ATOM 1578 C C . ALA A 1 204 ? 4.370 5.393 -6.173 1.00 95.12 204 ALA A C 1
ATOM 1580 O O . ALA A 1 204 ? 3.556 4.488 -5.989 1.00 95.12 204 ALA A O 1
ATOM 1581 N N . SER A 1 205 ? 4.259 6.229 -7.203 1.00 90.62 205 SER A N 1
ATOM 1582 C CA . SER A 1 205 ? 3.147 6.235 -8.164 1.00 90.62 205 SER A CA 1
ATOM 1583 C C . SER A 1 205 ? 3.317 5.264 -9.334 1.00 90.62 205 SER A C 1
ATOM 1585 O O . SER A 1 205 ? 2.352 4.994 -10.044 1.00 90.62 205 SER A O 1
ATOM 1587 N N . GLN A 1 206 ? 4.535 4.773 -9.579 1.00 93.56 206 GLN A N 1
ATOM 1588 C CA . GLN A 1 206 ? 4.838 3.860 -10.681 1.00 93.56 206 GLN A CA 1
ATOM 1589 C C . GLN A 1 206 ? 5.088 2.447 -10.157 1.00 93.56 206 GLN A C 1
ATOM 1591 O O . GLN A 1 206 ? 5.686 2.270 -9.097 1.00 93.56 206 GLN A O 1
ATOM 1596 N N . THR A 1 207 ? 4.709 1.438 -10.941 1.00 93.06 207 THR A N 1
ATOM 1597 C CA . THR A 1 207 ? 4.816 0.016 -10.576 1.00 93.06 207 THR A CA 1
ATOM 1598 C C . THR A 1 207 ? 6.230 -0.398 -10.153 1.00 93.06 207 THR A C 1
ATOM 1600 O O . THR A 1 207 ? 6.390 -1.214 -9.253 1.00 93.06 207 THR A O 1
ATOM 1603 N N . GLY A 1 208 ? 7.272 0.191 -10.744 1.00 93.94 208 GLY A N 1
ATOM 1604 C CA . GLY A 1 208 ? 8.663 -0.060 -10.369 1.00 93.94 208 GLY A CA 1
ATOM 1605 C C . GLY A 1 208 ? 9.027 0.424 -8.962 1.00 93.94 208 GLY A C 1
ATOM 1606 O O . GLY A 1 208 ? 9.843 -0.210 -8.293 1.00 93.94 208 GLY A O 1
ATOM 1607 N N . ASP A 1 209 ? 8.413 1.512 -8.488 1.00 96.50 209 ASP A N 1
ATOM 1608 C CA . ASP A 1 209 ? 8.606 2.022 -7.120 1.00 96.50 209 ASP A CA 1
ATOM 1609 C C . ASP A 1 209 ? 7.798 1.207 -6.100 1.00 96.50 209 ASP A C 1
ATOM 1611 O O . ASP A 1 209 ? 8.195 1.087 -4.942 1.00 96.50 209 ASP A O 1
ATOM 1615 N N . GLN A 1 210 ? 6.692 0.610 -6.543 1.00 96.50 210 GLN A N 1
ATOM 1616 C CA . GLN A 1 210 ? 5.780 -0.224 -5.759 1.00 96.50 210 GLN A CA 1
ATOM 1617 C C . GLN A 1 210 ? 6.299 -1.666 -5.665 1.00 96.50 210 GLN A C 1
ATOM 1619 O O . GLN A 1 210 ? 5.682 -2.607 -6.159 1.00 96.50 210 GLN A O 1
ATOM 1624 N N . ASN A 1 211 ? 7.480 -1.834 -5.072 1.00 95.44 211 ASN A N 1
ATOM 1625 C CA . ASN A 1 211 ? 8.204 -3.105 -5.025 1.00 95.44 211 ASN A CA 1
ATOM 1626 C C . ASN A 1 211 ? 8.337 -3.674 -3.602 1.00 95.44 211 ASN A C 1
ATOM 1628 O O . ASN A 1 211 ? 8.113 -2.980 -2.610 1.00 95.44 211 ASN A O 1
ATOM 1632 N N . GLU A 1 212 ? 8.724 -4.950 -3.504 1.00 95.62 212 GLU A N 1
ATOM 1633 C CA . GLU A 1 212 ? 8.809 -5.687 -2.232 1.00 95.62 212 GLU A CA 1
ATOM 1634 C C . GLU A 1 212 ? 9.786 -5.055 -1.232 1.00 95.62 212 GLU A C 1
ATOM 1636 O O . GLU A 1 212 ? 9.497 -5.029 -0.039 1.00 95.62 212 GLU A O 1
ATOM 1641 N N . ASN A 1 213 ? 10.906 -4.494 -1.700 1.00 95.06 213 ASN A N 1
ATOM 1642 C CA . ASN A 1 213 ? 11.886 -3.848 -0.823 1.00 95.06 213 ASN A CA 1
ATOM 1643 C C . ASN A 1 213 ? 11.298 -2.588 -0.175 1.00 95.06 213 ASN A C 1
ATOM 1645 O O . ASN A 1 213 ? 11.394 -2.405 1.038 1.00 95.06 213 ASN A O 1
ATOM 1649 N N . ASN A 1 214 ? 10.643 -1.740 -0.971 1.00 97.44 214 ASN A N 1
ATOM 1650 C CA . ASN A 1 214 ? 9.994 -0.535 -0.461 1.00 97.44 214 ASN A CA 1
ATOM 1651 C C . ASN A 1 214 ? 8.828 -0.890 0.472 1.00 97.44 214 ASN A C 1
ATOM 1653 O O . ASN A 1 214 ? 8.687 -0.286 1.535 1.00 97.44 214 ASN A O 1
ATOM 1657 N N . LEU A 1 215 ? 8.047 -1.927 0.152 1.00 98.12 215 LEU A N 1
ATOM 1658 C CA . LEU A 1 215 ? 6.982 -2.401 1.036 1.00 98.12 215 LEU A CA 1
ATOM 1659 C C . LEU A 1 215 ? 7.525 -2.978 2.355 1.00 98.12 215 LEU A C 1
ATOM 1661 O O . LEU A 1 215 ? 6.933 -2.764 3.412 1.00 98.12 215 LEU A O 1
ATOM 1665 N N . GLN A 1 216 ? 8.656 -3.687 2.323 1.00 98.06 216 GLN A N 1
ATOM 1666 C CA . GLN A 1 216 ? 9.329 -4.193 3.522 1.00 98.06 216 GLN A CA 1
ATOM 1667 C C . GLN A 1 216 ? 9.773 -3.049 4.444 1.00 98.06 216 GLN A C 1
ATOM 1669 O O . GLN A 1 216 ? 9.631 -3.170 5.663 1.00 98.06 216 GLN A O 1
ATOM 1674 N N . ASN A 1 217 ? 10.251 -1.939 3.876 1.00 98.19 217 ASN A N 1
ATOM 1675 C CA . ASN A 1 217 ? 10.598 -0.729 4.624 1.00 98.19 217 ASN A CA 1
ATOM 1676 C C . ASN A 1 217 ? 9.363 -0.108 5.297 1.00 98.19 217 ASN A C 1
ATOM 1678 O O . ASN A 1 217 ? 9.407 0.195 6.490 1.00 98.19 217 ASN A O 1
ATOM 1682 N N . VAL A 1 218 ? 8.235 -0.010 4.579 1.00 98.56 218 VAL A N 1
ATOM 1683 C CA . VAL A 1 218 ? 6.957 0.442 5.163 1.00 98.56 218 VAL A CA 1
ATOM 1684 C C . VAL A 1 218 ? 6.510 -0.472 6.303 1.00 98.56 218 VAL A C 1
ATOM 1686 O O . VAL A 1 218 ? 6.216 -0.002 7.399 1.00 98.56 218 VAL A O 1
ATOM 1689 N N . SER A 1 219 ? 6.495 -1.784 6.060 1.00 98.56 219 SER A N 1
ATOM 1690 C CA . SER A 1 219 ? 6.120 -2.806 7.042 1.00 98.56 219 SER A CA 1
ATOM 1691 C C . SER A 1 219 ? 6.971 -2.708 8.311 1.00 98.56 219 SER A C 1
ATOM 1693 O O . SER A 1 219 ? 6.432 -2.696 9.414 1.00 98.56 219 SER A O 1
ATOM 1695 N N . SER A 1 220 ? 8.292 -2.552 8.167 1.00 98.19 220 SER A N 1
ATOM 1696 C CA . SER A 1 220 ? 9.226 -2.394 9.289 1.00 98.19 220 SER A CA 1
ATOM 1697 C C . SER A 1 220 ? 8.873 -1.200 10.181 1.00 98.19 220 SER A C 1
ATOM 1699 O O . SER A 1 220 ? 8.822 -1.336 11.404 1.00 98.19 220 SER A O 1
ATOM 1701 N N . LEU A 1 221 ? 8.582 -0.040 9.587 1.00 98.12 221 LEU A N 1
ATOM 1702 C CA . LEU A 1 221 ? 8.204 1.151 10.348 1.00 98.12 221 LEU A CA 1
ATOM 1703 C C . LEU A 1 221 ? 6.843 1.009 11.017 1.00 98.12 221 LEU A C 1
ATOM 1705 O O . LEU A 1 221 ? 6.726 1.335 12.193 1.00 98.12 221 LEU A O 1
ATOM 1709 N N . LEU A 1 222 ? 5.843 0.462 10.321 1.00 98.50 222 LEU A N 1
ATOM 1710 C CA . LEU A 1 222 ? 4.534 0.209 10.925 1.00 98.50 222 LEU A CA 1
ATOM 1711 C C . LEU A 1 222 ? 4.636 -0.765 12.107 1.00 98.50 222 LEU A C 1
ATOM 1713 O O . LEU A 1 222 ? 3.998 -0.532 13.131 1.00 98.50 222 LEU A O 1
ATOM 1717 N N . ILE A 1 223 ? 5.490 -1.792 12.019 1.00 98.25 223 ILE A N 1
ATOM 1718 C CA . ILE A 1 223 ? 5.778 -2.697 13.140 1.00 98.25 223 ILE A CA 1
ATOM 1719 C C . ILE A 1 223 ? 6.400 -1.928 14.311 1.00 98.25 223 ILE A C 1
ATOM 1721 O O . ILE A 1 223 ? 5.999 -2.129 15.457 1.00 98.25 223 ILE A O 1
ATOM 1725 N N . GLN A 1 224 ? 7.374 -1.048 14.058 1.00 97.19 224 GLN A N 1
ATOM 1726 C CA . GLN A 1 224 ? 7.988 -0.235 15.112 1.00 97.19 224 GLN A CA 1
ATOM 1727 C C . GLN A 1 224 ? 6.968 0.703 15.773 1.00 97.19 224 GLN A C 1
ATOM 1729 O O . GLN A 1 224 ? 6.889 0.739 17.001 1.00 97.19 224 GLN A O 1
ATOM 1734 N N . THR A 1 225 ? 6.138 1.390 14.983 1.00 97.06 225 THR A N 1
ATOM 1735 C CA . THR A 1 225 ? 5.031 2.228 15.470 1.00 97.06 225 THR A CA 1
ATOM 1736 C C . THR A 1 225 ? 4.048 1.419 16.318 1.00 97.06 225 THR A C 1
ATOM 1738 O O . THR A 1 225 ? 3.715 1.816 17.433 1.00 97.06 225 THR A O 1
ATOM 1741 N N . ALA A 1 226 ? 3.627 0.248 15.841 1.00 96.62 226 ALA A N 1
ATOM 1742 C CA . ALA A 1 226 ? 2.717 -0.630 16.567 1.00 96.62 226 ALA A CA 1
ATOM 1743 C C . ALA A 1 226 ? 3.328 -1.160 17.874 1.00 96.62 226 ALA A C 1
ATOM 1745 O O . ALA A 1 226 ? 2.645 -1.242 18.894 1.00 96.62 226 ALA A O 1
ATOM 1746 N N . ASN A 1 227 ? 4.620 -1.496 17.876 1.00 95.19 227 ASN A N 1
ATOM 1747 C CA . ASN A 1 227 ? 5.332 -1.935 19.077 1.00 95.19 227 ASN A CA 1
ATOM 1748 C C . ASN A 1 227 ? 5.466 -0.807 20.106 1.00 95.19 227 ASN A C 1
ATOM 1750 O O . ASN A 1 227 ? 5.284 -1.061 21.297 1.00 95.19 227 ASN A O 1
ATOM 1754 N N . LEU A 1 228 ? 5.724 0.431 19.667 1.00 94.69 228 LEU A N 1
ATOM 1755 C CA . LEU A 1 228 ? 5.721 1.608 20.540 1.00 94.69 228 LEU A CA 1
ATOM 1756 C C . LEU A 1 228 ? 4.364 1.749 21.247 1.00 94.69 228 LEU A C 1
ATOM 1758 O O . LEU A 1 228 ? 4.306 1.944 22.460 1.00 94.69 228 LEU A O 1
ATOM 1762 N N . PHE A 1 229 ? 3.277 1.570 20.497 1.00 92.94 229 PHE A N 1
ATOM 1763 C CA . PHE A 1 229 ? 1.906 1.642 21.002 1.00 92.94 229 PHE A CA 1
ATOM 1764 C C . PHE A 1 229 ? 1.447 0.397 21.770 1.00 92.94 229 PHE A C 1
ATOM 1766 O O . PHE A 1 229 ? 0.415 0.440 22.423 1.00 92.94 229 PHE A O 1
ATOM 1773 N N . SER A 1 230 ? 2.214 -0.694 21.773 1.00 88.06 230 SER A N 1
ATOM 1774 C CA . SER A 1 230 ? 1.869 -1.899 22.541 1.00 88.06 230 SER A CA 1
ATOM 1775 C C . SER A 1 230 ? 2.165 -1.759 24.043 1.00 88.06 230 SER A C 1
ATOM 1777 O O . SER A 1 230 ? 1.738 -2.598 24.834 1.00 88.06 230 SER A O 1
ATOM 1779 N N . SER A 1 231 ? 2.916 -0.731 24.462 1.00 85.62 231 SER A N 1
ATOM 1780 C CA . SER A 1 231 ? 3.248 -0.500 25.873 1.00 85.62 231 SER A CA 1
ATOM 1781 C C . SER A 1 231 ? 2.242 0.450 26.539 1.00 85.62 231 SER A C 1
ATOM 1783 O O . SER A 1 231 ? 2.190 1.628 26.173 1.00 85.62 231 SER A O 1
ATOM 1785 N N . PRO A 1 232 ? 1.498 0.009 27.574 1.00 79.06 232 PRO A N 1
ATOM 1786 C CA . PRO A 1 232 ? 0.548 0.866 28.287 1.00 79.06 232 PRO A CA 1
ATOM 1787 C C . PRO A 1 232 ? 1.188 2.120 28.894 1.00 79.06 232 PRO A C 1
ATOM 1789 O O . PRO A 1 232 ? 0.553 3.170 28.956 1.00 79.06 232 PRO A O 1
ATOM 1792 N N . GLU A 1 233 ? 2.453 2.028 29.321 1.00 82.56 233 GLU A N 1
ATOM 1793 C CA . GLU A 1 233 ? 3.214 3.157 29.874 1.00 82.56 233 GLU A CA 1
ATOM 1794 C C . GLU A 1 233 ? 3.552 4.209 28.815 1.00 82.56 233 GLU A C 1
ATOM 1796 O O . GLU A 1 233 ? 3.675 5.385 29.138 1.00 82.56 233 GLU A O 1
ATOM 1801 N N . ILE A 1 234 ? 3.683 3.797 27.555 1.00 80.75 234 ILE A N 1
ATOM 1802 C CA . ILE A 1 234 ? 3.979 4.693 26.439 1.00 80.75 234 ILE A CA 1
ATOM 1803 C C . ILE A 1 234 ? 2.705 5.359 25.923 1.00 80.75 234 ILE A C 1
ATOM 1805 O O . ILE A 1 234 ? 2.698 6.564 25.680 1.00 80.75 234 ILE A O 1
ATOM 1809 N N . ILE A 1 235 ? 1.607 4.607 25.822 1.00 80.31 235 ILE A N 1
ATOM 1810 C CA . ILE A 1 235 ? 0.308 5.125 25.364 1.00 80.31 235 ILE A CA 1
ATOM 1811 C C . ILE A 1 235 ? -0.145 6.328 26.207 1.00 80.31 235 ILE A C 1
ATOM 1813 O O . ILE A 1 235 ? -0.722 7.269 25.668 1.00 80.31 235 ILE A O 1
ATOM 1817 N N . ILE A 1 236 ? 0.135 6.324 27.516 1.00 81.12 236 ILE A N 1
ATOM 1818 C CA . ILE A 1 236 ? -0.205 7.437 28.420 1.00 81.12 236 ILE A CA 1
ATOM 1819 C C . ILE A 1 236 ? 0.725 8.654 28.296 1.00 81.12 236 ILE A C 1
ATOM 1821 O O . ILE A 1 236 ? 0.372 9.723 28.796 1.00 81.12 236 ILE A O 1
ATOM 1825 N N . MET A 1 237 ? 1.908 8.504 27.689 1.00 88.12 237 MET A N 1
ATOM 1826 C CA . MET A 1 237 ? 2.823 9.623 27.422 1.00 88.12 237 MET A CA 1
ATOM 1827 C C . MET A 1 237 ? 2.406 10.410 26.183 1.00 88.12 237 MET A C 1
ATOM 1829 O O . MET A 1 237 ? 2.676 11.606 26.107 1.00 88.12 237 MET A O 1
ATOM 1833 N N . LEU A 1 238 ? 1.742 9.744 25.240 1.00 91.19 238 LEU A N 1
ATOM 1834 C CA . LEU A 1 238 ? 1.224 10.357 24.029 1.00 91.19 238 LEU A CA 1
ATOM 1835 C C . LEU A 1 238 ? -0.126 11.010 24.300 1.00 91.19 238 LEU A C 1
ATOM 1837 O O . LEU A 1 238 ? -0.999 10.467 24.981 1.00 91.19 238 LEU A O 1
ATOM 1841 N N . SER A 1 239 ? -0.312 12.191 23.732 1.00 93.12 239 SER A N 1
ATOM 1842 C CA . SER A 1 239 ? -1.615 12.827 23.685 1.00 93.12 239 SER A CA 1
ATOM 1843 C C . SER A 1 239 ? -2.542 12.074 22.735 1.00 93.12 239 SER A C 1
ATOM 1845 O O . SER A 1 239 ? -2.132 11.455 21.753 1.00 93.12 239 SER A O 1
ATOM 1847 N N . THR A 1 240 ? -3.840 12.182 23.000 1.00 91.94 240 THR A N 1
ATOM 1848 C CA . THR A 1 240 ? -4.872 11.624 22.126 1.00 91.94 240 THR A CA 1
ATOM 1849 C C . THR A 1 240 ? -4.748 12.161 20.692 1.00 91.94 240 THR A C 1
ATOM 1851 O O . THR A 1 240 ? -4.919 11.395 19.755 1.00 91.94 240 THR A O 1
ATOM 1854 N N . GLU A 1 241 ? -4.361 13.428 20.510 1.00 94.38 241 GLU A N 1
ATOM 1855 C CA . GLU A 1 241 ? -4.148 14.031 19.185 1.00 94.38 241 GLU A CA 1
ATOM 1856 C C . GLU A 1 241 ? -2.977 13.391 18.424 1.00 94.38 241 GLU A C 1
ATOM 1858 O O . GLU A 1 241 ? -3.090 13.121 17.232 1.00 94.38 241 GLU A O 1
ATOM 1863 N N . GLU A 1 242 ? -1.866 13.084 19.098 1.00 95.56 242 GLU A N 1
ATOM 1864 C CA . GLU A 1 242 ? -0.725 12.409 18.465 1.00 95.56 242 GLU A CA 1
ATOM 1865 C C . GLU A 1 242 ? -1.112 11.012 17.973 1.00 95.56 242 GLU A C 1
ATOM 1867 O O . GLU A 1 242 ? -0.836 10.663 16.826 1.00 95.56 242 GLU A O 1
ATOM 1872 N N . VAL A 1 243 ? -1.840 10.243 18.790 1.00 95.44 243 VAL A N 1
ATOM 1873 C CA . VAL A 1 243 ? -2.342 8.919 18.387 1.00 95.44 243 VAL A CA 1
ATOM 1874 C C . VAL A 1 243 ? -3.358 9.030 17.242 1.00 95.44 243 VAL A C 1
ATOM 1876 O O . VAL A 1 243 ? -3.369 8.184 16.344 1.00 95.44 243 VAL A O 1
ATOM 1879 N N . PHE A 1 244 ? -4.182 10.085 17.223 1.00 95.81 244 PHE A N 1
ATOM 1880 C CA . PHE A 1 244 ? -5.136 10.350 16.140 1.00 95.81 244 PHE A CA 1
ATOM 1881 C C . PHE A 1 244 ? -4.403 10.617 14.827 1.00 95.81 244 PHE A C 1
ATOM 1883 O O . PHE A 1 244 ? -4.690 9.954 13.830 1.00 95.81 244 PHE A O 1
ATOM 1890 N N . MET A 1 245 ? -3.426 11.529 14.837 1.00 96.88 245 MET A N 1
ATOM 1891 C CA . MET A 1 245 ? -2.619 11.853 13.662 1.00 96.88 245 MET A CA 1
ATOM 1892 C C . MET A 1 245 ? -1.874 10.620 13.148 1.00 96.88 245 MET A C 1
ATOM 1894 O O . MET A 1 245 ? -1.939 10.321 11.957 1.00 96.88 245 MET A O 1
ATOM 1898 N N . THR A 1 246 ? -1.227 9.845 14.025 1.00 97.62 246 THR A N 1
ATOM 1899 C CA . THR A 1 246 ? -0.555 8.602 13.618 1.00 97.62 246 THR A CA 1
ATOM 1900 C C . THR A 1 246 ? -1.537 7.599 13.007 1.00 97.62 246 THR A C 1
ATOM 1902 O O . THR A 1 246 ? -1.220 6.977 11.991 1.00 97.62 246 THR A O 1
ATOM 1905 N N . THR A 1 247 ? -2.744 7.466 13.566 1.00 97.75 247 THR A N 1
ATOM 1906 C CA . THR A 1 247 ? -3.782 6.582 13.009 1.00 97.75 247 THR A CA 1
ATOM 1907 C C . THR A 1 247 ? -4.239 7.054 11.630 1.00 97.75 247 THR A C 1
ATOM 1909 O O . THR A 1 247 ? -4.334 6.245 10.707 1.00 97.75 247 THR A O 1
ATOM 1912 N N . GLU A 1 248 ? -4.467 8.358 11.447 1.00 98.00 248 GLU A N 1
ATOM 1913 C CA . GLU A 1 248 ? -4.845 8.921 10.150 1.00 98.00 248 GLU A CA 1
ATOM 1914 C C . GLU A 1 248 ? -3.768 8.688 9.089 1.00 98.00 248 GLU A C 1
ATOM 1916 O O . GLU A 1 248 ? -4.084 8.198 8.003 1.00 98.00 248 GLU A O 1
ATOM 1921 N N . ARG A 1 249 ? -2.499 8.961 9.410 1.00 98.50 249 ARG A N 1
ATOM 1922 C CA . ARG A 1 249 ? -1.382 8.715 8.484 1.00 98.50 249 ARG A CA 1
ATOM 1923 C C . ARG A 1 249 ? -1.215 7.247 8.152 1.00 98.50 249 ARG A C 1
ATOM 1925 O O . ARG A 1 249 ? -0.964 6.910 7.000 1.00 98.50 249 ARG A O 1
ATOM 1932 N N . THR A 1 250 ? -1.440 6.368 9.121 1.00 98.44 250 THR A N 1
ATOM 1933 C CA . THR A 1 250 ? -1.445 4.925 8.873 1.00 98.44 250 THR A CA 1
ATOM 1934 C C . THR A 1 250 ? -2.555 4.555 7.887 1.00 98.44 250 THR A C 1
ATOM 1936 O O . THR A 1 250 ? -2.287 3.889 6.894 1.00 98.44 250 THR A O 1
ATOM 1939 N N . ILE A 1 251 ? -3.781 5.058 8.062 1.00 98.31 251 ILE A N 1
ATOM 1940 C CA . ILE A 1 251 ? -4.885 4.805 7.119 1.00 98.31 251 ILE A CA 1
ATOM 1941 C C . ILE A 1 251 ? -4.575 5.346 5.713 1.00 98.31 251 ILE A C 1
ATOM 1943 O O . ILE A 1 251 ? -4.925 4.702 4.725 1.00 98.31 251 ILE A O 1
ATOM 1947 N N . GLU A 1 252 ? -3.899 6.491 5.591 1.00 97.81 252 GLU A N 1
ATOM 1948 C CA . GLU A 1 252 ? -3.440 7.020 4.297 1.00 97.81 252 GLU A CA 1
ATOM 1949 C C . GLU A 1 252 ? -2.418 6.105 3.617 1.00 97.81 252 GLU A C 1
ATOM 1951 O O . GLU A 1 252 ? -2.561 5.808 2.427 1.00 97.81 252 GLU A O 1
ATOM 1956 N N . ILE A 1 253 ? -1.447 5.600 4.383 1.00 98.44 253 ILE A N 1
ATOM 1957 C CA . ILE A 1 253 ? -0.469 4.614 3.917 1.00 98.44 253 ILE A CA 1
ATOM 1958 C C . ILE A 1 253 ? -1.189 3.367 3.394 1.00 98.44 253 ILE A C 1
ATOM 1960 O O . ILE A 1 253 ? -0.958 2.962 2.254 1.00 98.44 253 ILE A O 1
ATOM 1964 N N . LEU A 1 254 ? -2.099 2.781 4.182 1.00 98.06 254 LEU A N 1
ATOM 1965 C CA . LEU A 1 254 ? -2.838 1.581 3.776 1.00 98.06 254 LEU A CA 1
ATOM 1966 C C . LEU A 1 254 ? -3.712 1.846 2.543 1.00 98.06 254 LEU A C 1
ATOM 1968 O O . LEU A 1 254 ? -3.764 1.009 1.644 1.00 98.06 254 LEU A O 1
ATOM 1972 N N . ASN A 1 255 ? -4.368 3.008 2.465 1.00 96.44 255 ASN A N 1
ATOM 1973 C CA . ASN A 1 255 ? -5.186 3.380 1.313 1.00 96.44 255 ASN A CA 1
ATOM 1974 C C . ASN A 1 255 ? -4.360 3.425 0.017 1.00 96.44 255 ASN A C 1
ATOM 1976 O O . ASN A 1 255 ? -4.862 3.004 -1.018 1.00 96.44 255 ASN A O 1
ATOM 1980 N N . SER A 1 256 ? -3.118 3.917 0.074 1.00 96.44 256 SER A N 1
ATOM 1981 C CA . SER A 1 256 ? -2.203 3.932 -1.076 1.00 96.44 256 SER A CA 1
ATOM 1982 C C . SER A 1 256 ? -1.660 2.537 -1.407 1.00 96.44 256 SER A C 1
ATOM 1984 O O . SER A 1 256 ? -1.666 2.127 -2.565 1.00 96.44 256 SER A O 1
ATOM 1986 N N . ILE A 1 257 ? -1.248 1.764 -0.395 1.00 97.06 257 ILE A N 1
ATOM 1987 C CA . ILE A 1 257 ? -0.691 0.413 -0.583 1.00 97.06 257 ILE A CA 1
ATOM 1988 C C . ILE A 1 257 ? -1.700 -0.547 -1.211 1.00 97.06 257 ILE A C 1
ATOM 1990 O O . ILE A 1 257 ? -1.300 -1.439 -1.950 1.00 97.06 257 ILE A O 1
ATOM 1994 N N . GLN A 1 258 ? -3.000 -0.384 -0.959 1.00 94.12 258 GLN A N 1
ATOM 1995 C CA . GLN A 1 258 ? -4.013 -1.233 -1.593 1.00 94.12 258 GLN A CA 1
ATOM 1996 C C . GLN A 1 258 ? -4.036 -1.128 -3.126 1.00 94.12 258 GLN A C 1
ATOM 1998 O O . GLN A 1 258 ? -4.425 -2.094 -3.777 1.00 94.12 258 GLN A O 1
ATOM 2003 N N . GLU A 1 259 ? -3.542 -0.021 -3.686 1.00 93.50 259 GLU A N 1
ATOM 2004 C CA . GLU A 1 259 ? -3.409 0.194 -5.132 1.00 93.50 259 GLU A CA 1
ATOM 2005 C C . GLU A 1 259 ? -2.096 -0.371 -5.711 1.00 93.50 259 GLU A C 1
ATOM 2007 O O . GLU A 1 259 ? -1.891 -0.360 -6.926 1.00 93.50 259 GLU A O 1
ATOM 2012 N N . TRP A 1 260 ? -1.172 -0.846 -4.867 1.00 95.75 260 TRP A N 1
ATOM 2013 C CA . TRP A 1 260 ? 0.081 -1.461 -5.318 1.00 95.75 260 TRP A CA 1
ATOM 2014 C C . TRP A 1 260 ? -0.174 -2.868 -5.888 1.00 95.75 260 TRP A C 1
ATOM 2016 O O . TRP A 1 260 ? -1.204 -3.485 -5.598 1.00 95.75 260 TRP A O 1
ATOM 2026 N N . PRO A 1 261 ? 0.768 -3.445 -6.665 1.00 94.69 261 PRO A N 1
ATOM 2027 C CA . PRO A 1 261 ? 0.581 -4.763 -7.256 1.00 94.69 261 PRO A CA 1
ATOM 2028 C C . PRO A 1 261 ? 0.271 -5.829 -6.188 1.00 94.69 261 PRO A C 1
ATOM 2030 O O . PRO A 1 261 ? 1.056 -5.983 -5.247 1.00 94.69 261 PRO A O 1
ATOM 2033 N N . PRO A 1 262 ? -0.803 -6.632 -6.335 1.00 93.31 262 PRO A N 1
ATOM 2034 C CA . PRO A 1 262 ? -1.240 -7.555 -5.283 1.00 93.31 262 PRO A CA 1
ATOM 2035 C C . PRO A 1 262 ? -0.170 -8.555 -4.832 1.00 93.31 262 PRO A C 1
ATOM 2037 O O . PRO A 1 262 ? -0.070 -8.868 -3.649 1.00 93.31 262 PRO A O 1
ATOM 2040 N N . HIS A 1 263 ? 0.670 -9.023 -5.760 1.00 91.62 263 HIS A N 1
ATOM 2041 C CA . HIS A 1 263 ? 1.772 -9.934 -5.442 1.00 91.62 263 HIS A CA 1
ATOM 2042 C C . HIS A 1 263 ? 2.831 -9.287 -4.537 1.00 91.62 263 HIS A C 1
ATOM 2044 O O . HIS A 1 263 ? 3.372 -9.965 -3.670 1.00 91.62 263 HIS A O 1
ATOM 2050 N N . VAL A 1 264 ? 3.080 -7.981 -4.693 1.00 95.19 264 VAL A N 1
ATOM 2051 C CA . VAL A 1 264 ? 3.992 -7.218 -3.833 1.00 95.19 264 VAL A CA 1
ATOM 2052 C C . VAL A 1 264 ? 3.367 -7.054 -2.455 1.00 95.19 264 VAL A C 1
ATOM 2054 O O . VAL A 1 264 ? 3.980 -7.442 -1.461 1.00 95.19 264 VAL A O 1
ATOM 2057 N N . VAL A 1 265 ? 2.124 -6.557 -2.392 1.00 96.31 265 VAL A N 1
ATOM 2058 C CA . VAL A 1 265 ? 1.391 -6.329 -1.131 1.00 96.31 265 VAL A CA 1
ATOM 2059 C C . VAL A 1 265 ? 1.305 -7.604 -0.296 1.00 96.31 265 VAL A C 1
ATOM 2061 O O . VAL A 1 265 ? 1.524 -7.576 0.918 1.00 96.31 265 VAL A O 1
ATOM 2064 N N . ALA A 1 266 ? 1.073 -8.746 -0.947 1.00 94.12 266 ALA A N 1
ATOM 2065 C CA . ALA A 1 266 ? 0.905 -10.027 -0.278 1.00 94.12 266 ALA A CA 1
ATOM 2066 C C . ALA A 1 266 ? 2.109 -10.467 0.569 1.00 94.12 266 ALA A C 1
ATOM 2068 O O . ALA A 1 266 ? 1.928 -11.209 1.543 1.00 94.12 266 ALA A O 1
ATOM 2069 N N . THR A 1 267 ? 3.317 -9.997 0.243 1.00 95.12 267 THR A N 1
ATOM 2070 C CA . THR A 1 267 ? 4.541 -10.336 0.985 1.00 95.12 267 THR A CA 1
ATOM 2071 C C . THR A 1 267 ? 4.521 -9.802 2.419 1.00 95.12 267 THR A C 1
ATOM 2073 O O . THR A 1 267 ? 4.980 -10.493 3.327 1.00 95.12 267 THR A O 1
ATOM 2076 N N . GLN A 1 268 ? 3.924 -8.625 2.648 1.00 97.31 268 GLN A N 1
ATOM 2077 C CA . GLN A 1 268 ? 3.903 -7.942 3.951 1.00 97.31 268 GLN A CA 1
ATOM 2078 C C . GLN A 1 268 ? 2.505 -7.708 4.523 1.00 97.31 268 GLN A C 1
ATOM 2080 O O . GLN A 1 268 ? 2.381 -7.181 5.627 1.00 97.31 268 GLN A O 1
ATOM 2085 N N . SER A 1 269 ? 1.454 -8.117 3.813 1.00 96.62 269 SER A N 1
ATOM 2086 C CA . SER A 1 269 ? 0.072 -7.783 4.155 1.00 96.62 269 SER A CA 1
ATOM 2087 C C . SER A 1 269 ? -0.307 -8.114 5.606 1.00 96.62 269 SER A C 1
ATOM 2089 O O . SER A 1 269 ? -0.843 -7.263 6.307 1.00 96.62 269 SER A O 1
ATOM 2091 N N . ASN A 1 270 ? 0.062 -9.302 6.101 1.00 95.94 270 ASN A N 1
ATOM 2092 C CA . ASN A 1 270 ? -0.212 -9.708 7.481 1.00 95.94 270 ASN A CA 1
ATOM 2093 C C . ASN A 1 270 ? 0.459 -8.782 8.513 1.00 95.94 270 ASN A C 1
ATOM 2095 O O . ASN A 1 270 ? -0.170 -8.396 9.492 1.00 95.94 270 ASN A O 1
ATOM 2099 N N . ASN A 1 271 ? 1.719 -8.403 8.285 1.00 98.00 271 ASN A N 1
ATOM 2100 C CA . ASN A 1 271 ? 2.459 -7.521 9.189 1.00 98.00 271 ASN A CA 1
ATOM 2101 C C . ASN A 1 271 ? 1.861 -6.110 9.204 1.00 98.00 271 ASN A C 1
ATOM 2103 O O . ASN A 1 271 ? 1.728 -5.509 10.268 1.00 98.00 271 ASN A O 1
ATOM 2107 N N . ILE A 1 272 ? 1.467 -5.601 8.034 1.00 98.38 272 ILE A N 1
ATOM 2108 C CA . ILE A 1 272 ? 0.844 -4.282 7.885 1.00 98.38 272 ILE A CA 1
ATOM 2109 C C . ILE A 1 272 ? -0.512 -4.248 8.601 1.00 98.38 272 ILE A C 1
ATOM 2111 O O . ILE A 1 272 ? -0.745 -3.347 9.405 1.00 98.38 272 ILE A O 1
ATOM 2115 N N . VAL A 1 273 ? -1.379 -5.239 8.360 1.00 97.19 273 VAL A N 1
ATOM 2116 C CA . VAL A 1 273 ? -2.717 -5.300 8.973 1.00 97.19 273 VAL A CA 1
ATOM 2117 C C . VAL A 1 273 ? -2.619 -5.430 10.494 1.00 97.19 273 VAL A C 1
ATOM 2119 O O . VAL A 1 273 ? -3.226 -4.630 11.197 1.00 97.19 273 VAL A O 1
ATOM 2122 N N . GLN A 1 274 ? -1.791 -6.343 11.011 1.00 96.50 274 GLN A N 1
ATOM 2123 C CA . GLN A 1 274 ? -1.599 -6.496 12.461 1.00 96.50 274 GLN A CA 1
ATOM 2124 C C . GLN A 1 274 ? -1.021 -5.234 13.115 1.00 96.50 274 GLN A C 1
ATOM 2126 O O . GLN A 1 274 ? -1.377 -4.890 14.241 1.00 96.50 274 GLN A O 1
ATOM 2131 N N . SER A 1 275 ? -0.125 -4.527 12.419 1.00 98.31 275 SER A N 1
ATOM 2132 C CA . SER A 1 275 ? 0.415 -3.261 12.923 1.00 98.31 275 SER A CA 1
ATOM 2133 C C . SER A 1 275 ? -0.669 -2.190 13.001 1.00 98.31 275 SER A C 1
ATOM 2135 O O . SER A 1 275 ? -0.763 -1.483 14.001 1.00 98.31 275 SER A O 1
ATOM 2137 N N . PHE A 1 276 ? -1.523 -2.099 11.978 1.00 98.00 276 PHE A N 1
ATOM 2138 C CA . PHE A 1 276 ? -2.656 -1.181 11.981 1.00 98.00 276 PHE A CA 1
ATOM 2139 C C . PHE A 1 276 ? -3.668 -1.507 13.087 1.00 98.00 276 PHE A C 1
ATOM 2141 O O . PHE A 1 276 ? -4.094 -0.594 13.790 1.00 98.00 276 PHE A O 1
ATOM 2148 N N . GLU A 1 277 ? -4.007 -2.780 13.298 1.00 95.50 277 GLU A N 1
ATOM 2149 C CA . GLU A 1 277 ? -4.922 -3.203 14.369 1.00 95.50 277 GLU A CA 1
ATOM 2150 C C . GLU A 1 277 ? -4.418 -2.767 15.750 1.00 95.50 277 GLU A C 1
ATOM 2152 O O . GLU A 1 277 ? -5.163 -2.141 16.501 1.00 95.50 277 GLU A O 1
ATOM 2157 N N . ARG A 1 278 ? -3.125 -2.951 16.041 1.00 95.25 278 ARG A N 1
ATOM 2158 C CA . ARG A 1 278 ? -2.507 -2.469 17.291 1.00 95.25 278 ARG A CA 1
ATOM 2159 C C . ARG A 1 278 ? -2.533 -0.948 17.434 1.00 95.25 278 ARG A C 1
ATOM 2161 O O . ARG A 1 278 ? -2.700 -0.429 18.535 1.00 95.25 278 ARG A O 1
ATOM 2168 N N . ILE A 1 279 ? -2.356 -0.215 16.333 1.00 96.38 279 ILE A N 1
ATOM 2169 C CA . ILE A 1 279 ? -2.456 1.251 16.340 1.00 96.38 279 ILE A CA 1
ATOM 2170 C C . ILE A 1 279 ? -3.892 1.688 16.658 1.00 96.38 279 ILE A C 1
ATOM 2172 O O . ILE A 1 279 ? -4.100 2.603 17.456 1.00 96.38 279 ILE A O 1
ATOM 2176 N N . VAL A 1 280 ? -4.881 1.000 16.088 1.00 95.94 280 VAL A N 1
ATOM 2177 C CA . VAL A 1 280 ? -6.303 1.226 16.364 1.00 95.94 280 VAL A CA 1
ATOM 2178 C C . VAL A 1 280 ? -6.663 0.883 17.810 1.00 95.94 280 VAL A C 1
ATOM 2180 O O . VAL A 1 280 ? -7.409 1.637 18.431 1.00 95.94 280 VAL A O 1
ATOM 2183 N N . GLU A 1 281 ? -6.131 -0.202 18.367 1.00 93.56 281 GLU A N 1
ATOM 2184 C CA . GLU A 1 281 ? -6.308 -0.554 19.782 1.00 93.56 281 GLU A CA 1
ATOM 2185 C C . GLU A 1 281 ? -5.787 0.559 20.693 1.00 93.56 281 GLU A C 1
ATOM 2187 O O . GLU A 1 281 ? -6.524 1.074 21.533 1.00 93.56 281 GLU A O 1
ATOM 2192 N N . ALA A 1 282 ? -4.559 1.027 20.461 1.00 94.12 282 ALA A N 1
ATOM 2193 C CA . ALA A 1 282 ? -3.979 2.120 21.236 1.00 94.12 282 ALA A CA 1
ATOM 2194 C C . ALA A 1 282 ? -4.795 3.419 21.149 1.00 94.12 282 ALA A C 1
ATOM 2196 O O . ALA A 1 282 ? -4.893 4.150 22.137 1.00 94.12 282 ALA A O 1
ATOM 2197 N N . LEU A 1 283 ? -5.405 3.694 19.991 1.00 95.38 283 LEU A N 1
ATOM 2198 C CA . LEU A 1 283 ? -6.331 4.806 19.793 1.00 95.38 283 LEU A CA 1
ATOM 2199 C C . LEU A 1 283 ? -7.574 4.680 20.682 1.00 95.38 283 LEU A C 1
ATOM 2201 O O . LEU A 1 283 ? -7.925 5.639 21.374 1.00 95.38 283 LEU A O 1
ATOM 2205 N N . ILE A 1 284 ? -8.252 3.531 20.664 1.00 94.38 284 ILE A N 1
ATOM 2206 C CA . ILE A 1 284 ? -9.505 3.352 21.412 1.00 94.38 284 ILE A CA 1
ATOM 2207 C C . ILE A 1 284 ? -9.284 3.162 22.915 1.00 94.38 284 ILE A C 1
ATOM 2209 O O . ILE A 1 284 ? -10.197 3.452 23.685 1.00 94.38 284 ILE A O 1
ATOM 2213 N N . SER A 1 285 ? -8.079 2.785 23.349 1.00 92.31 285 SER A N 1
ATOM 2214 C CA . SER A 1 285 ? -7.694 2.756 24.767 1.00 92.31 285 SER A CA 1
ATOM 2215 C C . SER A 1 285 ? -7.335 4.142 25.338 1.00 92.31 285 SER A C 1
ATOM 2217 O O . SER A 1 285 ? -7.092 4.279 26.542 1.00 92.31 285 SER A O 1
ATOM 2219 N N . GLN A 1 286 ? -7.300 5.206 24.520 1.00 91.69 286 GLN A N 1
ATOM 2220 C CA . GLN A 1 286 ? -7.043 6.568 25.001 1.00 91.69 286 GLN A CA 1
ATOM 2221 C C . GLN A 1 286 ? -8.147 7.043 25.955 1.00 91.69 286 GLN A C 1
ATOM 2223 O O . GLN A 1 286 ? -9.329 7.094 25.618 1.00 91.69 286 GLN A O 1
ATOM 2228 N N . LYS A 1 287 ? -7.761 7.526 27.142 1.00 88.06 287 LYS A N 1
ATOM 2229 C CA . LYS A 1 287 ? -8.714 7.972 28.177 1.00 88.06 287 LYS A CA 1
ATOM 2230 C C . LYS A 1 287 ? -9.675 9.069 27.700 1.00 88.06 287 LYS A C 1
ATOM 2232 O O . LYS A 1 287 ? -10.826 9.108 28.141 1.00 88.06 287 LYS A O 1
ATOM 2237 N N . ASN A 1 288 ? -9.204 9.957 26.824 1.00 88.12 288 ASN A N 1
ATOM 2238 C CA . ASN A 1 288 ? -9.974 11.081 26.286 1.00 88.12 288 ASN A CA 1
ATOM 2239 C C . ASN A 1 288 ? -10.549 10.798 24.889 1.00 88.12 288 ASN A C 1
ATOM 2241 O O . ASN A 1 288 ? -11.018 11.720 24.222 1.00 88.12 288 ASN A O 1
ATOM 2245 N N . PHE A 1 289 ? -10.533 9.538 24.445 1.00 92.69 289 PHE A N 1
ATOM 2246 C CA . PHE A 1 289 ? -11.154 9.140 23.192 1.00 92.69 289 PHE A CA 1
ATOM 2247 C C . PHE A 1 289 ? -12.659 9.443 23.196 1.00 92.69 289 PHE A C 1
ATOM 2249 O O . PHE A 1 289 ? -13.336 9.277 24.217 1.00 92.69 289 PHE A O 1
ATOM 2256 N N . THR A 1 290 ? -13.176 9.905 22.055 1.00 91.81 290 THR A N 1
ATOM 2257 C CA . THR A 1 290 ? -14.594 10.258 21.875 1.00 91.81 290 THR A CA 1
ATOM 2258 C C . THR A 1 290 ? -15.147 9.698 20.571 1.00 91.81 290 THR A C 1
ATOM 2260 O O . THR A 1 290 ? -15.940 8.761 20.593 1.00 91.81 290 THR A O 1
ATOM 2263 N N . LYS A 1 291 ? -14.750 10.261 19.430 1.00 94.44 291 LYS A N 1
ATOM 2264 C CA . LYS A 1 291 ? -15.132 9.793 18.100 1.00 94.44 291 LYS A CA 1
ATOM 2265 C C . LYS A 1 291 ? -14.082 10.214 17.082 1.00 94.44 291 LYS A C 1
ATOM 2267 O O . LYS A 1 291 ? -13.630 11.354 17.103 1.00 94.44 291 LYS A O 1
ATOM 2272 N N . LEU A 1 292 ? -13.769 9.320 16.155 1.00 95.56 292 LEU A N 1
ATOM 2273 C CA . LEU A 1 292 ? -12.941 9.594 14.987 1.00 95.56 292 LEU A CA 1
ATOM 2274 C C . LEU A 1 292 ? -13.601 8.952 13.768 1.00 95.56 292 LEU A C 1
ATOM 2276 O O . LEU A 1 292 ? -14.133 7.848 13.845 1.00 95.56 292 LEU A O 1
ATOM 2280 N N . THR A 1 293 ? -13.636 9.646 12.639 1.00 96.31 293 THR A N 1
ATOM 2281 C CA . THR A 1 293 ? -14.143 9.084 11.383 1.00 96.31 293 THR A CA 1
ATOM 2282 C C . THR A 1 293 ? -13.224 9.534 10.267 1.00 96.31 293 THR A C 1
ATOM 2284 O O . THR A 1 293 ? -13.030 10.731 10.079 1.00 96.31 293 THR A O 1
ATOM 2287 N N . ILE A 1 294 ? -12.647 8.569 9.558 1.00 96.31 294 ILE A N 1
ATOM 2288 C CA . ILE A 1 294 ? -11.691 8.799 8.478 1.00 96.31 294 ILE A CA 1
ATOM 2289 C C . ILE A 1 294 ? -12.195 8.023 7.273 1.00 96.31 294 ILE A C 1
ATOM 2291 O O . ILE A 1 294 ? -12.420 6.819 7.350 1.00 96.31 294 ILE A O 1
ATOM 2295 N N . ILE A 1 295 ? -12.387 8.715 6.159 1.00 95.25 295 ILE A N 1
ATOM 2296 C CA . ILE A 1 295 ? -12.862 8.117 4.916 1.00 95.25 295 ILE A CA 1
ATOM 2297 C C . ILE A 1 295 ? -11.849 8.473 3.835 1.00 95.25 295 ILE A C 1
ATOM 2299 O O . ILE A 1 295 ? -11.596 9.651 3.579 1.00 95.25 295 ILE A O 1
ATOM 2303 N N . LYS A 1 296 ? -11.250 7.450 3.231 1.00 94.56 296 LYS A N 1
ATOM 2304 C CA . LYS A 1 296 ? -10.371 7.561 2.064 1.00 94.56 296 LYS A CA 1
ATOM 2305 C C . LYS A 1 296 ? -11.026 6.829 0.885 1.00 94.56 296 LYS A C 1
ATOM 2307 O O . LYS A 1 296 ? -12.203 6.487 0.950 1.00 94.56 296 LYS A O 1
ATOM 2312 N N . ALA A 1 297 ? -10.304 6.651 -0.218 1.00 91.62 297 ALA A N 1
ATOM 2313 C CA . ALA A 1 297 ? -10.860 6.066 -1.438 1.00 91.62 297 ALA A CA 1
ATOM 2314 C C . ALA A 1 297 ? -11.230 4.585 -1.264 1.00 91.62 297 ALA A C 1
ATOM 2316 O O . ALA A 1 297 ? -12.286 4.163 -1.727 1.00 91.62 297 ALA A O 1
ATOM 2317 N N . THR A 1 298 ? -10.382 3.819 -0.573 1.00 91.44 298 THR A N 1
ATOM 2318 C CA . THR A 1 298 ? -10.518 2.362 -0.447 1.00 91.44 298 THR A CA 1
ATOM 2319 C C . THR A 1 298 ? -10.755 1.881 0.980 1.00 91.44 298 THR A C 1
ATOM 2321 O O . THR A 1 298 ? -11.092 0.708 1.172 1.00 91.44 298 THR A O 1
ATOM 2324 N N . ILE A 1 299 ? -10.613 2.769 1.970 1.00 95.12 299 ILE A N 1
ATOM 2325 C CA . ILE A 1 299 ? -10.756 2.472 3.400 1.00 95.12 299 ILE A CA 1
ATOM 2326 C C . ILE A 1 299 ? -11.712 3.468 4.047 1.00 95.12 299 ILE A C 1
ATOM 2328 O O . ILE A 1 299 ? -11.588 4.679 3.854 1.00 95.12 299 ILE A O 1
ATOM 2332 N N . ALA A 1 300 ? -12.620 2.962 4.877 1.00 95.88 300 ALA A N 1
ATOM 2333 C CA . ALA A 1 300 ? -13.407 3.775 5.788 1.00 95.88 300 ALA A CA 1
ATOM 2334 C C . ALA A 1 300 ? -13.234 3.278 7.224 1.00 95.88 300 ALA A C 1
ATOM 2336 O O . ALA A 1 300 ? -13.427 2.102 7.515 1.00 95.88 300 ALA A O 1
ATOM 2337 N N . PHE A 1 301 ? -12.882 4.184 8.124 1.00 97.38 301 PHE A N 1
ATOM 2338 C CA . PHE A 1 301 ? -12.628 3.915 9.529 1.00 97.38 301 PHE A CA 1
ATOM 2339 C C . PHE A 1 301 ? -13.553 4.757 10.400 1.00 97.38 301 PHE A C 1
ATOM 2341 O O . PHE A 1 301 ? -13.766 5.949 10.148 1.00 97.38 301 PHE A O 1
ATOM 2348 N N . GLN A 1 302 ? -14.069 4.155 11.463 1.00 97.19 302 GLN A N 1
ATOM 2349 C CA . GLN A 1 302 ? -14.810 4.866 12.486 1.00 97.19 302 GLN A CA 1
ATOM 2350 C C . GLN A 1 302 ? -14.505 4.300 13.862 1.00 97.19 302 GLN A C 1
ATOM 2352 O O . GLN A 1 302 ? -14.797 3.144 14.143 1.00 97.19 302 GLN A O 1
ATOM 2357 N N . GLY A 1 303 ? -13.999 5.153 14.741 1.00 96.62 303 GLY A N 1
ATOM 2358 C CA . GLY A 1 303 ? -13.926 4.867 16.159 1.00 96.62 303 GLY A CA 1
ATOM 2359 C C . GLY A 1 303 ? -14.937 5.706 16.940 1.00 96.62 303 GLY A C 1
ATOM 2360 O O . GLY A 1 303 ? -15.209 6.855 16.580 1.00 96.62 303 GLY A O 1
ATOM 2361 N N . LEU A 1 304 ? -15.497 5.152 18.012 1.00 95.56 304 LEU A N 1
ATOM 2362 C CA . LEU A 1 304 ? -16.427 5.859 18.888 1.00 95.56 304 LEU A CA 1
ATOM 2363 C C . LEU A 1 304 ? -16.429 5.317 20.319 1.00 95.56 304 LEU A C 1
ATOM 2365 O O . LEU A 1 304 ? -16.113 4.156 20.564 1.00 95.56 304 LEU A O 1
ATOM 2369 N N . ARG A 1 305 ? -16.857 6.166 21.249 1.00 95.31 305 ARG A N 1
ATOM 2370 C CA . ARG A 1 305 ? -17.084 5.850 22.657 1.00 95.31 305 ARG A CA 1
ATOM 2371 C C . ARG A 1 305 ? -18.569 5.900 22.980 1.00 95.31 305 ARG A C 1
ATOM 2373 O O . ARG A 1 305 ? -19.242 6.880 22.660 1.00 95.31 305 ARG A O 1
ATOM 2380 N N . VAL A 1 306 ? -19.066 4.861 23.642 1.00 93.88 306 VAL A N 1
ATOM 2381 C CA . VAL A 1 306 ? -20.467 4.742 24.073 1.00 93.88 306 VAL A CA 1
ATOM 2382 C C . VAL A 1 306 ? -20.504 4.415 25.561 1.00 93.88 306 VAL A C 1
ATOM 2384 O O . VAL A 1 306 ? -19.755 3.555 26.012 1.00 93.88 306 VAL A O 1
ATOM 2387 N N . GLN A 1 307 ? -21.378 5.061 26.336 1.00 93.56 307 GLN A N 1
ATOM 2388 C CA . GLN A 1 307 ? -21.555 4.690 27.744 1.00 93.56 307 GLN A CA 1
ATOM 2389 C C . GLN A 1 307 ? -22.088 3.263 27.839 1.00 93.56 307 GLN A C 1
ATOM 2391 O O . GLN A 1 307 ? -23.046 2.905 27.152 1.00 93.56 307 GLN A O 1
ATOM 2396 N N . ARG A 1 308 ? -21.512 2.441 28.721 1.00 93.50 308 ARG A N 1
ATOM 2397 C CA . ARG A 1 308 ? -21.911 1.033 28.856 1.00 93.50 308 ARG A CA 1
ATOM 2398 C C . ARG A 1 308 ? -23.385 0.878 29.236 1.00 93.50 308 ARG A C 1
ATOM 2400 O O . ARG A 1 308 ? -24.018 -0.082 28.814 1.00 93.50 308 ARG A O 1
ATOM 2407 N N . THR A 1 309 ? -23.939 1.822 30.001 1.00 92.12 309 THR A N 1
ATOM 2408 C CA . THR A 1 309 ? -25.364 1.848 30.383 1.00 92.12 309 THR A CA 1
ATOM 2409 C C . THR A 1 309 ? -26.304 2.112 29.214 1.00 92.12 309 THR A C 1
ATOM 2411 O O . THR A 1 309 ? -27.451 1.676 29.257 1.00 92.12 309 THR A O 1
ATOM 2414 N N . ASP A 1 310 ? -25.813 2.797 28.183 1.00 90.94 310 ASP A N 1
ATOM 2415 C CA . ASP A 1 310 ? -26.589 3.197 27.008 1.00 90.94 310 ASP A CA 1
ATOM 2416 C C . ASP A 1 310 ? -26.348 2.241 25.828 1.00 90.94 310 ASP A C 1
ATOM 2418 O O . ASP A 1 310 ? -26.965 2.364 24.770 1.00 90.94 310 ASP A O 1
ATOM 2422 N N . PHE A 1 311 ? -25.442 1.272 25.994 1.00 92.75 311 PHE A N 1
ATOM 2423 C CA . PHE A 1 311 ? -25.099 0.320 24.955 1.00 92.75 311 PHE A CA 1
ATOM 2424 C C . PHE A 1 311 ? -26.159 -0.781 24.843 1.00 92.75 311 PHE A C 1
ATOM 2426 O O . PHE A 1 311 ? -26.191 -1.739 25.613 1.00 92.75 311 PHE A O 1
ATOM 2433 N N . SER A 1 312 ? -27.006 -0.669 23.824 1.00 91.25 312 SER A N 1
ATOM 2434 C CA . SER A 1 312 ? -28.052 -1.643 23.493 1.00 91.25 312 SER A CA 1
ATOM 2435 C C . SER A 1 312 ? -27.709 -2.503 22.269 1.00 91.25 312 SER A C 1
ATOM 2437 O O . SER A 1 312 ? -28.589 -3.148 21.695 1.00 91.25 312 SER A O 1
ATOM 2439 N N . GLY A 1 313 ? -26.438 -2.526 21.862 1.00 92.38 313 GLY A N 1
ATOM 2440 C CA . GLY A 1 313 ? -25.976 -3.090 20.595 1.00 92.38 313 GLY A CA 1
ATOM 2441 C C . GLY A 1 313 ? -25.833 -2.024 19.509 1.00 92.38 313 GLY A C 1
ATOM 2442 O O . GLY A 1 313 ? -26.495 -0.982 19.531 1.00 92.38 313 GLY A O 1
ATOM 2443 N N . ILE A 1 314 ? -24.940 -2.282 18.557 1.00 92.62 314 ILE A N 1
ATOM 2444 C CA . ILE A 1 314 ? -24.534 -1.297 17.556 1.00 92.62 314 ILE A CA 1
ATOM 2445 C C . ILE A 1 314 ? -24.249 -1.967 16.218 1.00 92.62 314 ILE A C 1
ATOM 2447 O O . ILE A 1 314 ? -23.707 -3.067 16.168 1.00 92.62 314 ILE A O 1
ATOM 2451 N N . THR A 1 315 ? -24.625 -1.312 15.126 1.00 93.06 315 THR A N 1
ATOM 2452 C CA . THR A 1 315 ? -24.330 -1.764 13.766 1.00 93.06 315 THR A CA 1
ATOM 2453 C C . THR A 1 315 ? -23.541 -0.699 13.036 1.00 93.06 315 THR A C 1
ATOM 2455 O O . THR A 1 315 ? -23.993 0.439 12.925 1.00 93.06 315 THR A O 1
ATOM 2458 N N . PHE A 1 316 ? -22.378 -1.081 12.525 1.00 94.44 316 PHE A N 1
ATOM 2459 C CA . PHE A 1 316 ? -21.608 -0.275 11.595 1.00 94.44 316 PHE A CA 1
ATOM 2460 C C . PHE A 1 316 ? -21.965 -0.686 10.168 1.00 94.44 316 PHE A C 1
ATOM 2462 O O . PHE A 1 316 ? -21.963 -1.873 9.831 1.00 94.44 316 PHE A O 1
ATOM 2469 N N . VAL A 1 317 ? -22.298 0.306 9.350 1.00 92.88 317 VAL A N 1
ATOM 2470 C CA . VAL A 1 317 ? -22.661 0.158 7.944 1.00 92.88 317 VAL A CA 1
ATOM 2471 C C . VAL A 1 317 ? -21.638 0.925 7.126 1.00 92.88 317 VAL A C 1
ATOM 2473 O O . VAL A 1 317 ? -21.453 2.125 7.330 1.00 92.88 317 VAL A O 1
ATOM 2476 N N . GLY A 1 318 ? -20.977 0.234 6.204 1.00 92.69 318 GLY A N 1
ATOM 2477 C CA . GLY A 1 318 ? -20.149 0.864 5.191 1.00 92.69 318 GLY A CA 1
ATOM 2478 C C . GLY A 1 318 ? -20.827 0.766 3.831 1.00 92.69 318 GLY A C 1
ATOM 2479 O O . GLY A 1 318 ? -21.170 -0.329 3.376 1.00 92.69 318 GLY A O 1
ATOM 2480 N N . SER A 1 319 ? -21.016 1.909 3.185 1.00 90.25 319 SER A N 1
ATOM 2481 C CA . SER A 1 319 ? -21.755 2.033 1.928 1.00 90.25 319 SER A CA 1
ATOM 2482 C C . SER A 1 319 ? -20.908 2.770 0.893 1.00 90.25 319 SER A C 1
ATOM 2484 O O . SER A 1 319 ? -19.961 3.481 1.232 1.00 90.25 319 SER A O 1
ATOM 2486 N N . SER A 1 320 ? -21.246 2.606 -0.384 1.00 85.75 320 SER A N 1
ATOM 2487 C CA . SER A 1 320 ? -20.631 3.365 -1.475 1.00 85.75 320 SER A CA 1
ATOM 2488 C C . SER A 1 320 ? -21.710 3.970 -2.361 1.00 85.75 320 SER A C 1
ATOM 2490 O O . SER A 1 320 ? -22.605 3.273 -2.840 1.00 85.75 320 SER A O 1
ATOM 2492 N N . LEU A 1 321 ? -21.633 5.284 -2.568 1.00 78.69 321 LEU A N 1
ATOM 2493 C CA . LEU A 1 321 ? -22.529 6.035 -3.441 1.00 78.69 321 LEU A CA 1
ATOM 2494 C C . LEU A 1 321 ? -21.688 6.859 -4.412 1.00 78.69 321 LEU A C 1
ATOM 2496 O O . LEU A 1 321 ? -20.890 7.688 -3.986 1.00 78.69 321 LEU A O 1
ATOM 2500 N N . ASN A 1 322 ? -21.876 6.662 -5.720 1.00 75.25 322 ASN A N 1
ATOM 2501 C CA . ASN A 1 322 ? -21.119 7.369 -6.764 1.00 75.25 322 ASN A CA 1
ATOM 2502 C C . ASN A 1 322 ? -19.589 7.288 -6.570 1.00 75.25 322 ASN A C 1
ATOM 2504 O O . ASN A 1 322 ? -18.893 8.291 -6.716 1.00 75.25 322 ASN A O 1
ATOM 2508 N N . ASN A 1 323 ? -19.075 6.108 -6.208 1.00 72.44 323 ASN A N 1
ATOM 2509 C CA . ASN A 1 323 ? -17.661 5.859 -5.887 1.00 72.44 323 ASN A CA 1
ATOM 2510 C C . ASN A 1 323 ? -17.123 6.662 -4.687 1.00 72.44 323 ASN A C 1
ATOM 2512 O O . ASN A 1 323 ? -15.913 6.774 -4.510 1.00 72.44 323 ASN A O 1
ATOM 2516 N N . SER A 1 324 ? -18.005 7.216 -3.854 1.00 83.31 324 SER A N 1
ATOM 2517 C CA . SER A 1 324 ? -17.650 7.828 -2.580 1.00 83.31 324 SER A CA 1
ATOM 2518 C C . SER A 1 324 ? -18.075 6.907 -1.444 1.00 83.31 324 SER A C 1
ATOM 2520 O O . SER A 1 324 ? -19.245 6.528 -1.340 1.00 83.31 324 SER A O 1
ATOM 2522 N N . LEU A 1 325 ? -17.109 6.544 -0.602 1.00 89.75 325 LEU A N 1
ATOM 2523 C CA . LEU A 1 325 ? -17.358 5.774 0.606 1.00 89.75 325 LEU A CA 1
ATOM 2524 C C . LEU A 1 325 ? -18.082 6.613 1.657 1.00 89.75 325 LEU A C 1
ATOM 2526 O O . LEU A 1 325 ? -17.815 7.802 1.830 1.00 89.75 325 LEU A O 1
ATOM 2530 N N . SER A 1 326 ? -18.978 5.969 2.392 1.00 89.75 326 SER A N 1
ATOM 2531 C CA . SER A 1 326 ? -19.650 6.548 3.546 1.00 89.75 326 SER A CA 1
ATOM 2532 C C . SER A 1 326 ? -19.811 5.512 4.651 1.00 89.75 326 SER A C 1
ATOM 2534 O O . SER A 1 326 ? -19.791 4.302 4.411 1.00 89.75 326 SER A O 1
ATOM 2536 N N . THR A 1 327 ? -19.946 6.000 5.882 1.00 90.44 327 THR A N 1
ATOM 2537 C CA . THR A 1 327 ? -20.183 5.155 7.050 1.00 90.44 327 THR A CA 1
ATOM 2538 C C . THR A 1 327 ? -21.345 5.682 7.871 1.00 90.44 327 THR A C 1
ATOM 2540 O O . THR A 1 327 ? -21.522 6.891 8.037 1.00 90.44 327 THR A O 1
ATOM 2543 N N . GLU A 1 328 ? -22.137 4.760 8.401 1.00 88.88 328 GLU A N 1
ATOM 2544 C CA . GLU A 1 328 ? -23.240 5.045 9.309 1.00 88.88 328 GLU A CA 1
ATOM 2545 C C . GLU A 1 328 ? -23.167 4.100 10.511 1.00 88.88 328 GLU A C 1
ATOM 2547 O O . GLU A 1 328 ? -22.830 2.922 10.384 1.00 88.88 328 GLU A O 1
ATOM 2552 N N . THR A 1 329 ? -23.489 4.624 11.693 1.00 85.81 329 THR A N 1
ATOM 2553 C CA . THR A 1 329 ? -23.624 3.829 12.913 1.00 85.81 329 THR A CA 1
ATOM 2554 C C . THR A 1 329 ? -25.079 3.837 13.350 1.00 85.81 329 THR A C 1
ATOM 2556 O O . THR A 1 329 ? -25.645 4.900 13.603 1.00 85.81 329 THR A O 1
ATOM 2559 N N . LEU A 1 330 ? -25.676 2.657 13.471 1.00 84.31 330 LEU A N 1
ATOM 2560 C CA . LEU A 1 330 ? -27.063 2.474 13.886 1.00 84.31 330 LEU A CA 1
ATOM 2561 C C . LEU A 1 330 ? -27.100 1.823 15.271 1.00 84.31 330 LEU A C 1
ATOM 2563 O O . LEU A 1 330 ? -26.488 0.774 15.485 1.00 84.31 330 LEU A O 1
ATOM 2567 N N . THR A 1 331 ? -27.827 2.420 16.213 1.00 78.44 331 THR A N 1
ATOM 2568 C CA . THR A 1 331 ? -28.162 1.775 17.492 1.00 78.44 331 THR A CA 1
ATOM 2569 C C . THR A 1 331 ? -29.341 0.817 17.303 1.00 78.44 331 THR A C 1
ATOM 2571 O O . THR A 1 331 ? -30.132 0.957 16.366 1.00 78.44 331 THR A O 1
ATOM 2574 N N . SER A 1 332 ? -29.452 -0.195 18.166 1.00 61.84 332 SER A N 1
ATOM 2575 C CA . SER A 1 332 ? -30.351 -1.348 17.976 1.00 61.84 332 SER A CA 1
ATOM 2576 C C . SER A 1 332 ? -31.854 -1.040 17.866 1.00 61.84 332 SER A C 1
ATOM 2578 O O . SER A 1 332 ? -32.605 -1.892 17.383 1.00 61.84 332 SER A O 1
ATOM 2580 N N . ASP A 1 333 ? -32.295 0.172 18.218 1.00 52.16 333 ASP A N 1
ATOM 2581 C CA . ASP A 1 333 ? -33.672 0.643 18.003 1.00 52.16 333 ASP A CA 1
ATOM 2582 C C . ASP A 1 333 ? -34.038 0.737 16.507 1.00 52.16 333 ASP A C 1
ATOM 2584 O O . ASP A 1 333 ? -35.211 0.680 16.133 1.00 52.16 333 ASP A O 1
ATOM 2588 N N . LEU A 1 334 ? -33.032 0.807 15.629 1.00 52.53 334 LEU A N 1
ATOM 2589 C CA . LEU A 1 334 ? -33.157 0.798 14.175 1.00 52.53 334 LEU A CA 1
ATOM 2590 C C . LEU A 1 334 ? -32.702 -0.564 13.631 1.00 52.53 334 LEU A C 1
ATOM 2592 O O . LEU A 1 334 ? -31.635 -0.692 13.033 1.00 52.53 334 LEU A O 1
ATOM 2596 N N . LYS A 1 335 ? -33.510 -1.614 13.834 1.00 49.41 335 LYS A N 1
ATOM 2597 C CA . LYS A 1 335 ? -33.290 -2.929 13.201 1.00 49.41 335 LYS A CA 1
ATOM 2598 C C . LYS A 1 335 ? -33.400 -2.814 11.675 1.00 49.41 335 LYS A C 1
ATOM 2600 O O . LYS A 1 335 ? -34.468 -3.021 11.101 1.00 49.41 335 LYS A O 1
ATOM 2605 N N . SER A 1 336 ? -32.290 -2.507 11.013 1.00 51.25 336 SER A N 1
ATOM 2606 C CA . SER A 1 336 ? -32.152 -2.653 9.566 1.00 51.25 336 SER A CA 1
ATOM 2607 C C . SER A 1 336 ? -32.123 -4.144 9.236 1.00 51.25 336 SER A C 1
ATOM 2609 O O . SER A 1 336 ? -31.131 -4.830 9.470 1.00 51.25 336 SER A O 1
ATOM 2611 N N . SER A 1 337 ? -33.243 -4.673 8.751 1.00 49.38 337 SER A N 1
ATOM 2612 C CA . SER A 1 337 ? -33.311 -6.040 8.238 1.00 49.38 337 SER A CA 1
ATOM 2613 C C . SER A 1 337 ? -32.658 -6.086 6.855 1.00 49.38 337 SER A C 1
ATOM 2615 O O . SER A 1 337 ? -33.310 -5.883 5.837 1.00 49.38 337 SER A O 1
ATOM 2617 N N . GLY A 1 338 ? -31.349 -6.340 6.836 1.00 58.03 338 GLY A N 1
ATOM 2618 C CA . GLY A 1 338 ? -30.573 -6.589 5.620 1.00 58.03 338 GLY A CA 1
ATOM 2619 C C . GLY A 1 338 ? -29.722 -5.414 5.129 1.00 58.03 338 GLY A C 1
ATOM 2620 O O . GLY A 1 338 ? -29.901 -4.267 5.540 1.00 58.03 338 GLY A O 1
ATOM 2621 N N . ILE A 1 339 ? -28.777 -5.759 4.248 1.00 63.22 339 ILE A N 1
ATOM 2622 C CA . ILE A 1 339 ? -27.928 -4.846 3.470 1.00 63.22 339 ILE A CA 1
ATOM 2623 C C . ILE A 1 339 ? -28.842 -4.057 2.519 1.00 63.22 339 ILE A C 1
ATOM 2625 O O . ILE A 1 339 ? -29.549 -4.664 1.707 1.00 63.22 339 ILE A O 1
ATOM 2629 N N . LYS A 1 340 ? -28.856 -2.722 2.604 1.00 77.31 340 LYS A N 1
ATOM 2630 C CA . LYS A 1 340 ? -29.561 -1.875 1.627 1.00 77.31 340 LYS A CA 1
ATOM 2631 C C . LYS A 1 340 ? -28.829 -1.909 0.285 1.00 77.31 340 LYS A C 1
ATOM 2633 O O . LYS A 1 340 ? -27.664 -2.275 0.202 1.00 77.31 340 LYS A O 1
ATOM 2638 N N . GLU A 1 341 ? -29.480 -1.473 -0.791 1.00 71.62 341 GLU A N 1
ATOM 2639 C CA . GLU A 1 341 ? -28.912 -1.533 -2.149 1.00 71.62 341 GLU A CA 1
ATOM 2640 C C . GLU A 1 341 ? -27.549 -0.822 -2.310 1.00 71.62 341 GLU A C 1
ATOM 2642 O O . GLU A 1 341 ? -26.809 -1.143 -3.236 1.00 71.62 341 GLU A O 1
ATOM 2647 N N . LEU A 1 342 ? -27.179 0.094 -1.414 1.00 79.75 342 LEU A N 1
ATOM 2648 C CA . LEU A 1 342 ? -25.906 0.826 -1.448 1.00 79.75 342 LEU A CA 1
ATOM 2649 C C . LEU A 1 342 ? -24.868 0.324 -0.432 1.00 79.75 342 LEU A C 1
ATOM 2651 O O . LEU A 1 342 ? -23.722 0.775 -0.453 1.00 79.75 342 LEU A O 1
ATOM 2655 N N . ASP A 1 343 ? -25.252 -0.592 0.453 1.00 86.56 343 ASP A N 1
ATOM 2656 C CA . ASP A 1 343 ? -24.387 -1.069 1.525 1.00 86.56 343 ASP A CA 1
ATOM 2657 C C . ASP A 1 343 ? -23.414 -2.117 0.962 1.00 86.56 343 ASP A C 1
ATOM 2659 O O . ASP A 1 343 ? -23.807 -3.061 0.269 1.00 86.56 343 ASP A O 1
ATOM 2663 N N . LEU A 1 344 ? -22.125 -1.934 1.244 1.00 90.00 344 LEU A N 1
ATOM 2664 C CA . LEU A 1 344 ? -21.070 -2.876 0.871 1.00 90.00 344 LEU A CA 1
ATOM 2665 C C . LEU A 1 344 ? -20.932 -3.968 1.929 1.00 90.00 344 LEU A C 1
ATOM 2667 O O . LEU A 1 344 ? -20.833 -5.152 1.608 1.00 90.00 344 LEU A O 1
ATOM 2671 N N . ALA A 1 345 ? -20.944 -3.569 3.198 1.00 93.06 345 ALA A N 1
ATOM 2672 C CA . ALA A 1 345 ? -20.829 -4.482 4.319 1.00 93.06 345 ALA A CA 1
ATOM 2673 C C . ALA A 1 345 ? -21.433 -3.880 5.592 1.00 93.06 345 ALA A C 1
ATOM 2675 O O . ALA A 1 345 ? -21.422 -2.665 5.801 1.00 93.06 345 ALA A O 1
ATOM 2676 N N . THR A 1 346 ? -21.929 -4.754 6.464 1.00 93.38 346 THR A N 1
ATOM 2677 C CA . THR A 1 346 ? -22.427 -4.394 7.793 1.00 93.38 346 THR A CA 1
ATOM 2678 C C . THR A 1 346 ? -21.859 -5.335 8.842 1.00 93.38 346 THR A C 1
ATOM 2680 O O . THR A 1 346 ? -21.851 -6.549 8.620 1.00 93.38 346 THR A O 1
ATOM 2683 N N . ILE A 1 347 ? -21.481 -4.803 10.000 1.00 94.81 347 ILE A N 1
ATOM 2684 C CA . ILE A 1 347 ? -21.110 -5.587 11.181 1.00 94.81 347 ILE A CA 1
ATOM 2685 C C . ILE A 1 347 ? -21.924 -5.113 12.385 1.00 94.81 347 ILE A C 1
ATOM 2687 O O . ILE A 1 347 ? -21.950 -3.925 12.706 1.00 94.81 347 ILE A O 1
ATOM 2691 N N . SER A 1 348 ? -22.620 -6.045 13.031 1.00 93.88 348 SER A N 1
ATOM 2692 C CA . SER A 1 348 ? -23.502 -5.788 14.169 1.00 93.88 348 SER A CA 1
ATOM 2693 C C . SER A 1 348 ? -22.963 -6.463 15.422 1.00 93.88 348 SER A C 1
ATOM 2695 O O . SER A 1 348 ? -22.902 -7.693 15.495 1.00 93.88 348 SER A O 1
ATOM 2697 N N . LEU A 1 349 ? -22.618 -5.650 16.420 1.00 94.31 349 LEU A N 1
ATOM 2698 C CA . LEU A 1 349 ? -22.219 -6.097 17.748 1.00 94.31 349 LEU A CA 1
ATOM 2699 C C . LEU A 1 349 ? -23.454 -6.186 18.664 1.00 94.31 349 LEU A C 1
ATOM 2701 O O . LEU A 1 349 ? -24.211 -5.209 18.766 1.00 94.31 349 LEU A O 1
ATOM 2705 N N . PRO A 1 350 ? -23.678 -7.330 19.335 1.00 94.00 350 PRO A N 1
ATOM 2706 C CA . PRO A 1 350 ? -24.843 -7.535 20.190 1.00 94.00 350 PRO A CA 1
ATOM 2707 C C . PRO A 1 350 ? -24.750 -6.728 21.490 1.00 94.00 350 PRO A C 1
ATOM 2709 O O . PRO A 1 350 ? -23.664 -6.377 21.944 1.00 94.00 350 PRO A O 1
ATOM 2712 N N . ALA A 1 351 ? -25.893 -6.481 22.139 1.00 93.44 351 ALA A N 1
ATOM 2713 C CA . ALA A 1 351 ? -25.953 -5.776 23.426 1.00 93.44 351 ALA A CA 1
ATOM 2714 C C . ALA A 1 351 ? -25.135 -6.466 24.535 1.00 93.44 351 ALA A C 1
ATOM 2716 O O . ALA A 1 351 ? -24.641 -5.795 25.444 1.00 93.44 351 ALA A O 1
ATOM 2717 N N . SER A 1 352 ? -24.957 -7.790 24.444 1.00 94.12 352 SER A N 1
ATOM 2718 C CA . SER A 1 352 ? -24.191 -8.589 25.403 1.00 94.12 352 SER A CA 1
ATOM 2719 C C . SER A 1 352 ? -22.721 -8.188 25.516 1.00 94.12 352 SER A C 1
ATOM 2721 O O . SER A 1 352 ? -22.120 -8.505 26.533 1.00 94.12 352 SER A O 1
ATOM 2723 N N . ILE A 1 353 ? -22.152 -7.448 24.552 1.00 94.00 353 ILE A N 1
ATOM 2724 C CA . ILE A 1 353 ? -20.786 -6.895 24.655 1.00 94.00 353 ILE A CA 1
ATOM 2725 C C . ILE A 1 353 ? -20.609 -6.069 25.937 1.00 94.00 353 ILE A C 1
ATOM 2727 O O . ILE A 1 353 ? -19.551 -6.100 26.558 1.00 94.00 353 ILE A O 1
ATOM 2731 N N . SER A 1 354 ? -21.666 -5.393 26.400 1.00 93.06 354 SER A N 1
ATOM 2732 C CA . SER A 1 354 ? -21.658 -4.649 27.669 1.00 93.06 354 SER A CA 1
ATOM 2733 C C . SER A 1 354 ? -21.447 -5.516 28.921 1.00 93.06 354 SER A C 1
ATOM 2735 O O . SER A 1 354 ? -21.118 -4.979 29.982 1.00 93.06 354 SER A O 1
ATOM 2737 N N . ASN A 1 355 ? -21.626 -6.837 28.812 1.00 92.12 355 ASN A N 1
ATOM 2738 C CA . ASN A 1 355 ? -21.377 -7.800 29.885 1.00 92.12 355 ASN A CA 1
ATOM 2739 C C . ASN A 1 355 ? -19.935 -8.325 29.876 1.00 92.12 355 ASN A C 1
ATOM 2741 O O . ASN A 1 355 ? -19.476 -8.832 30.897 1.00 92.12 355 ASN A O 1
ATOM 2745 N N . GLU A 1 356 ? -19.227 -8.187 28.753 1.00 91.56 356 GLU A N 1
ATOM 2746 C CA . GLU A 1 356 ? -17.869 -8.712 28.561 1.00 91.56 356 GLU A CA 1
ATOM 2747 C C . GLU A 1 356 ? -16.786 -7.732 29.055 1.00 91.56 356 GLU A C 1
ATOM 2749 O O . GLU A 1 356 ? -15.603 -8.056 29.082 1.00 91.56 356 GLU A O 1
ATOM 2754 N N . THR A 1 357 ? -17.180 -6.528 29.484 1.00 88.81 357 THR A N 1
ATOM 2755 C CA . THR A 1 357 ? -16.281 -5.508 30.035 1.00 88.81 357 THR A CA 1
ATOM 2756 C C . THR A 1 357 ? -16.850 -4.867 31.300 1.00 88.81 357 THR A C 1
ATOM 2758 O O . THR A 1 357 ? -18.061 -4.711 31.472 1.00 88.81 357 THR A O 1
ATOM 2761 N N . THR A 1 358 ? -15.956 -4.465 32.205 1.00 87.62 358 THR A N 1
ATOM 2762 C CA . THR A 1 358 ? -16.302 -3.744 33.445 1.00 87.62 358 THR A CA 1
ATOM 2763 C C . THR A 1 358 ? -16.120 -2.230 33.331 1.00 87.62 358 THR A C 1
ATOM 2765 O O . THR A 1 358 ? -16.428 -1.504 34.280 1.00 87.62 358 THR A O 1
ATOM 2768 N N . ALA A 1 359 ? -15.642 -1.742 32.183 1.00 90.81 359 ALA A N 1
ATOM 2769 C CA . ALA A 1 359 ? -15.414 -0.325 31.942 1.00 90.81 359 ALA A CA 1
ATOM 2770 C C . ALA A 1 359 ? -16.718 0.496 32.012 1.00 90.81 359 ALA A C 1
ATOM 2772 O O . ALA A 1 359 ? -17.825 -0.008 31.814 1.00 90.81 359 ALA A O 1
ATOM 2773 N N . VAL A 1 360 ? -16.597 1.789 32.331 1.00 92.25 360 VAL A N 1
ATOM 2774 C CA . VAL A 1 360 ? -17.748 2.715 32.345 1.00 92.25 360 VAL A CA 1
ATOM 2775 C C . VAL A 1 360 ? -18.256 2.968 30.926 1.00 92.25 360 VAL A C 1
ATOM 2777 O O . VAL A 1 360 ? -19.461 3.067 30.704 1.00 92.25 360 VAL A O 1
ATOM 2780 N N . ASP A 1 361 ? -17.332 3.010 29.973 1.00 94.50 361 ASP A N 1
ATOM 2781 C CA . ASP A 1 361 ? -17.596 3.217 28.560 1.00 94.50 361 ASP A CA 1
ATOM 2782 C C . ASP A 1 361 ? -17.076 2.032 27.748 1.00 94.50 361 ASP A C 1
ATOM 2784 O O . ASP A 1 361 ? -16.139 1.350 28.158 1.00 94.50 361 ASP A O 1
ATOM 2788 N N . ILE A 1 362 ? -17.686 1.812 26.590 1.00 94.88 362 ILE A N 1
ATOM 2789 C CA . ILE A 1 362 ? -17.267 0.852 25.577 1.00 94.88 362 ILE A CA 1
ATOM 2790 C C . ILE A 1 362 ? -16.674 1.658 24.423 1.00 94.88 362 ILE A C 1
ATOM 2792 O O . ILE A 1 362 ? -17.390 2.412 23.752 1.00 94.88 362 ILE A O 1
ATOM 2796 N N . ASN A 1 363 ? -15.368 1.512 24.208 1.00 95.94 363 ASN A N 1
ATOM 2797 C CA . ASN A 1 363 ? -14.680 2.111 23.072 1.00 95.94 363 ASN A CA 1
ATOM 2798 C C . ASN A 1 363 ? -14.616 1.092 21.936 1.00 95.94 363 ASN A C 1
ATOM 2800 O O . ASN A 1 363 ? -14.290 -0.076 22.146 1.00 95.94 363 ASN A O 1
ATOM 2804 N N . LEU A 1 364 ? -14.972 1.541 20.741 1.00 96.00 364 LEU A N 1
ATOM 2805 C CA . LEU A 1 364 ? -15.169 0.704 19.569 1.00 96.00 364 LEU A CA 1
ATOM 2806 C C . LEU A 1 364 ? -14.404 1.292 18.396 1.00 96.00 364 LEU A C 1
ATOM 2808 O O . LEU A 1 364 ? -14.382 2.513 18.227 1.00 96.00 364 LEU A O 1
ATOM 2812 N N . ALA A 1 365 ? -13.868 0.427 17.548 1.00 97.38 365 ALA A N 1
ATOM 2813 C CA . ALA A 1 365 ? -13.357 0.789 16.238 1.00 97.38 365 ALA A CA 1
ATOM 2814 C C . ALA A 1 365 ? -13.919 -0.144 15.173 1.00 97.38 365 ALA A C 1
ATOM 2816 O O . ALA A 1 365 ? -14.005 -1.350 15.376 1.00 97.38 365 ALA A O 1
ATOM 2817 N N . PHE A 1 366 ? -14.265 0.420 14.025 1.00 97.69 366 PHE A N 1
ATOM 2818 C CA . PHE A 1 366 ? -14.727 -0.294 12.850 1.00 97.69 366 PHE A CA 1
ATOM 2819 C C . PHE A 1 366 ? -13.899 0.127 11.646 1.00 97.69 366 PHE A C 1
ATOM 2821 O O . PHE A 1 366 ? -13.653 1.320 11.452 1.00 97.69 366 PHE A O 1
ATOM 2828 N N . THR A 1 367 ? -13.511 -0.841 10.819 1.00 97.19 367 THR A N 1
ATOM 2829 C CA . THR A 1 367 ? -12.828 -0.570 9.549 1.00 97.19 367 THR A CA 1
ATOM 2830 C C . THR A 1 367 ? -13.509 -1.323 8.421 1.00 97.19 367 THR A C 1
ATOM 2832 O O . THR A 1 367 ? -13.812 -2.504 8.554 1.00 97.19 367 THR A O 1
ATOM 2835 N N . LEU A 1 368 ? -13.734 -0.648 7.301 1.00 96.44 368 LEU A N 1
ATOM 2836 C CA . LEU A 1 368 ? -14.127 -1.235 6.028 1.00 96.44 368 LEU A CA 1
ATOM 2837 C C . LEU A 1 368 ? -12.980 -1.063 5.031 1.00 96.44 368 LEU A C 1
ATOM 2839 O O . LEU A 1 368 ? -12.548 0.061 4.782 1.00 96.44 368 LEU A O 1
ATOM 2843 N N . TYR A 1 369 ? -12.571 -2.161 4.408 1.00 95.12 369 TYR A N 1
ATOM 2844 C CA . TYR A 1 369 ? -11.695 -2.205 3.244 1.00 95.12 369 TYR A CA 1
ATOM 2845 C C . TYR A 1 369 ? -12.522 -2.624 2.036 1.00 95.12 369 TYR A C 1
ATOM 2847 O O . TYR A 1 369 ? -13.115 -3.703 2.015 1.00 95.12 369 TYR A O 1
ATOM 2855 N N . THR A 1 370 ? -12.583 -1.766 1.027 1.00 91.81 370 THR A N 1
ATOM 2856 C CA . THR A 1 370 ? -13.330 -2.062 -0.207 1.00 91.81 370 THR A CA 1
ATOM 2857 C C . THR A 1 370 ? -12.633 -3.081 -1.091 1.00 91.81 370 THR A C 1
ATOM 2859 O O . THR A 1 370 ? -13.314 -3.850 -1.761 1.00 91.81 370 THR A O 1
ATOM 2862 N N . GLN A 1 371 ? -11.301 -3.097 -1.052 1.00 89.56 371 GLN A N 1
ATOM 2863 C CA . GLN A 1 371 ? -10.447 -4.008 -1.798 1.00 89.56 371 GLN A CA 1
ATOM 2864 C C . GLN A 1 371 ? -9.917 -5.114 -0.881 1.00 89.56 371 GLN A C 1
ATOM 2866 O O . GLN A 1 371 ? -9.784 -4.940 0.331 1.00 89.56 371 GLN A O 1
ATOM 2871 N N . SER A 1 372 ? -9.580 -6.259 -1.471 1.00 90.50 372 SER A N 1
ATOM 2872 C CA . SER A 1 372 ? -9.007 -7.399 -0.753 1.00 90.50 372 SER A CA 1
ATOM 2873 C C . SER A 1 372 ? -7.483 -7.494 -0.879 1.00 90.50 372 SER A C 1
ATOM 2875 O O . SER A 1 372 ? -6.910 -8.508 -0.490 1.00 90.50 372 SER A O 1
ATOM 2877 N N . THR A 1 373 ? -6.803 -6.478 -1.426 1.00 92.81 373 THR A N 1
ATOM 2878 C CA . THR A 1 373 ? -5.354 -6.511 -1.712 1.00 92.81 373 THR A CA 1
ATOM 2879 C C . THR A 1 373 ? -4.510 -6.783 -0.458 1.00 92.81 373 THR A C 1
ATOM 2881 O O . THR A 1 373 ? -3.533 -7.528 -0.512 1.00 92.81 373 THR A O 1
ATOM 2884 N N . LEU A 1 374 ? -4.920 -6.250 0.700 1.00 95.25 374 LEU A N 1
ATOM 2885 C CA . LEU A 1 374 ? -4.289 -6.515 2.004 1.00 95.25 374 LEU A CA 1
ATOM 2886 C C . LEU A 1 374 ? -4.641 -7.894 2.599 1.00 95.25 374 LEU A C 1
ATOM 2888 O O . LEU A 1 374 ? -4.064 -8.300 3.607 1.00 95.25 374 LEU A O 1
ATOM 2892 N N . PHE A 1 375 ? -5.547 -8.644 1.976 1.00 94.38 375 PHE A N 1
ATOM 2893 C CA . PHE A 1 375 ? -6.068 -9.919 2.473 1.00 94.38 375 PHE A CA 1
ATOM 2894 C C . PHE A 1 375 ? -5.897 -11.039 1.428 1.00 94.38 375 PHE A C 1
ATOM 2896 O O . PHE A 1 375 ? -6.878 -11.667 1.020 1.00 94.38 375 PHE A O 1
ATOM 2903 N N . PRO A 1 376 ? -4.659 -11.304 0.962 1.00 89.69 376 PRO A N 1
ATOM 2904 C CA . PRO A 1 376 ? -4.395 -12.350 -0.016 1.00 89.69 376 PRO A CA 1
ATOM 2905 C C . PRO A 1 376 ? -4.666 -13.736 0.575 1.00 89.69 376 PRO A C 1
ATOM 2907 O O . PRO A 1 376 ? -4.384 -14.010 1.744 1.00 89.69 376 PRO A O 1
ATOM 2910 N N . ILE A 1 377 ? -5.139 -14.650 -0.266 1.00 86.81 377 ILE A N 1
ATOM 2911 C CA . ILE A 1 377 ? -5.360 -16.037 0.130 1.00 86.81 377 ILE A CA 1
ATOM 2912 C C . ILE A 1 377 ? -4.051 -16.816 -0.042 1.00 86.81 377 ILE A C 1
ATOM 2914 O O . ILE A 1 377 ? -3.476 -16.827 -1.127 1.00 86.81 377 ILE A O 1
ATOM 2918 N N . ARG A 1 378 ? -3.564 -17.445 1.036 1.00 77.75 378 ARG A N 1
ATOM 2919 C CA . ARG A 1 378 ? -2.265 -18.148 1.054 1.00 77.75 378 ARG A CA 1
ATOM 2920 C C . ARG A 1 378 ? -2.381 -19.663 0.875 1.00 77.75 378 ARG A C 1
ATOM 2922 O O . ARG A 1 378 ? -1.539 -20.247 0.207 1.00 77.75 378 ARG A O 1
ATOM 2929 N N . ASP A 1 379 ? -3.448 -20.265 1.401 1.00 72.44 379 ASP A N 1
ATOM 2930 C CA . ASP A 1 379 ? -3.657 -21.718 1.418 1.00 72.44 379 ASP A CA 1
ATOM 2931 C C . ASP A 1 379 ? -5.083 -22.066 0.969 1.00 72.44 379 ASP A C 1
ATOM 2933 O O . ASP A 1 379 ? -5.960 -22.374 1.779 1.00 72.44 379 ASP A O 1
ATOM 2937 N N . SER A 1 380 ? -5.348 -21.986 -0.334 1.00 71.81 380 SER A N 1
ATOM 2938 C CA . SER A 1 380 ? -6.655 -22.328 -0.898 1.00 71.81 380 SER A CA 1
ATOM 2939 C C . SER A 1 380 ? -6.560 -23.219 -2.124 1.00 71.81 380 SER A C 1
ATOM 2941 O O . SER A 1 380 ? -5.496 -23.453 -2.699 1.00 71.81 380 SER A O 1
ATOM 2943 N N . VAL A 1 381 ? -7.722 -23.739 -2.515 1.00 77.38 381 VAL A N 1
ATOM 2944 C CA . VAL A 1 381 ? -7.904 -24.355 -3.826 1.00 77.38 381 VAL A CA 1
ATOM 2945 C C . VAL A 1 381 ? -7.521 -23.316 -4.893 1.00 77.38 381 VAL A C 1
ATOM 2947 O O . VAL A 1 381 ? -7.863 -22.140 -4.720 1.00 77.38 381 VAL A O 1
ATOM 2950 N N . PRO A 1 382 ? -6.838 -23.715 -5.984 1.00 75.69 382 PRO A N 1
ATOM 2951 C CA . PRO A 1 382 ? -6.595 -22.826 -7.116 1.00 75.69 382 PRO A CA 1
ATOM 2952 C C . PRO A 1 382 ? -7.866 -22.066 -7.516 1.00 75.69 382 PRO A C 1
ATOM 2954 O O . PRO A 1 382 ? -8.965 -22.614 -7.426 1.00 75.69 382 PRO A O 1
ATOM 2957 N N . ASP A 1 383 ? -7.703 -20.808 -7.921 1.00 78.50 383 ASP A N 1
ATOM 2958 C CA . ASP A 1 383 ? -8.785 -19.908 -8.346 1.00 78.50 383 ASP A CA 1
ATOM 2959 C C . ASP A 1 383 ? -9.758 -19.457 -7.235 1.00 78.50 383 ASP A C 1
ATOM 2961 O O . ASP A 1 383 ? -10.825 -18.910 -7.516 1.00 78.50 383 ASP A O 1
ATOM 2965 N N . THR A 1 384 ? -9.399 -19.626 -5.956 1.00 85.31 384 THR A N 1
ATOM 2966 C CA . THR A 1 384 ? -10.159 -19.007 -4.856 1.00 85.31 384 THR A CA 1
ATOM 2967 C C . THR A 1 384 ? -9.814 -17.522 -4.744 1.00 85.31 384 THR A C 1
ATOM 2969 O O . THR A 1 384 ? -8.640 -17.167 -4.644 1.00 85.31 384 THR A O 1
ATOM 2972 N N . VAL A 1 385 ? -10.836 -16.665 -4.686 1.00 84.81 385 VAL A N 1
ATOM 2973 C CA . VAL A 1 385 ? -10.710 -15.206 -4.526 1.00 84.81 385 VAL A CA 1
ATOM 2974 C C . VAL A 1 385 ? -11.560 -14.698 -3.359 1.00 84.81 385 VAL A C 1
ATOM 2976 O O . VAL A 1 385 ? -12.568 -15.309 -2.999 1.00 84.81 385 VAL A O 1
ATOM 2979 N N . VAL A 1 386 ? -11.170 -13.564 -2.772 1.00 88.44 386 VAL A N 1
ATOM 2980 C CA . VAL A 1 386 ? -12.003 -12.841 -1.801 1.00 88.44 386 VAL A CA 1
ATOM 2981 C C . VAL A 1 386 ? -13.010 -12.001 -2.587 1.00 88.44 386 VAL A C 1
ATOM 2983 O O . VAL A 1 386 ? -12.679 -10.936 -3.088 1.00 88.44 386 VAL A O 1
ATOM 2986 N N . GLY A 1 387 ? -14.237 -12.503 -2.736 1.00 88.12 387 GLY A N 1
ATOM 2987 C CA . GLY A 1 387 ? -15.283 -11.871 -3.556 1.00 88.12 387 GLY A CA 1
ATOM 2988 C C . GLY A 1 387 ? -16.092 -10.775 -2.854 1.00 88.12 387 GLY A C 1
ATOM 2989 O O . GLY A 1 387 ? -17.222 -10.509 -3.251 1.00 88.12 387 GLY A O 1
ATOM 2990 N N . SER A 1 388 ? -15.595 -10.201 -1.761 1.00 91.06 388 SER A N 1
ATOM 2991 C CA . SER A 1 388 ? -16.300 -9.171 -0.993 1.00 91.06 388 SER A CA 1
ATOM 2992 C C . SER A 1 388 ? -15.327 -8.156 -0.411 1.00 91.06 388 SER A C 1
ATOM 2994 O O . SER A 1 388 ? -14.130 -8.412 -0.300 1.00 91.06 388 SER A O 1
ATOM 2996 N N . SER A 1 389 ? -15.863 -7.033 0.060 1.00 92.56 389 SER A N 1
ATOM 2997 C CA . SER A 1 389 ? -15.139 -6.147 0.973 1.00 92.56 389 SER A CA 1
ATOM 2998 C C . SER A 1 389 ? -14.780 -6.870 2.280 1.00 92.56 389 SER A C 1
ATOM 3000 O O . SER A 1 389 ? -15.422 -7.858 2.656 1.00 92.56 389 SER A O 1
ATOM 3002 N N . VAL A 1 390 ? -13.777 -6.355 2.989 1.00 94.94 390 VAL A N 1
ATOM 3003 C CA . VAL A 1 390 ? -13.372 -6.840 4.315 1.00 94.94 390 VAL A CA 1
ATOM 3004 C C . VAL A 1 390 ? -13.804 -5.826 5.363 1.00 94.94 390 VAL A C 1
ATOM 3006 O O . VAL A 1 390 ? -13.580 -4.630 5.206 1.00 94.94 390 VAL A O 1
ATOM 3009 N N . ILE A 1 391 ? -14.438 -6.294 6.433 1.00 95.56 391 ILE A N 1
ATOM 3010 C CA . ILE A 1 391 ? -14.920 -5.448 7.525 1.00 95.56 391 ILE A CA 1
ATOM 3011 C C . ILE A 1 391 ? -14.387 -5.978 8.852 1.00 95.56 391 ILE A C 1
ATOM 3013 O O . ILE A 1 391 ? -14.381 -7.188 9.076 1.00 95.56 391 ILE A O 1
ATOM 3017 N N . SER A 1 392 ? -13.943 -5.082 9.726 1.00 95.69 392 SER A N 1
ATOM 3018 C CA . SER A 1 392 ? -13.437 -5.420 11.054 1.00 95.69 392 SER A CA 1
ATOM 3019 C C . SER A 1 392 ? -14.104 -4.580 12.137 1.00 95.69 392 SER A C 1
ATOM 3021 O O . SER A 1 392 ? -14.585 -3.470 11.887 1.00 95.69 392 SER A O 1
ATOM 3023 N N . ALA A 1 393 ? -14.135 -5.135 13.347 1.00 95.81 393 ALA A N 1
ATOM 3024 C CA . ALA A 1 393 ? -14.549 -4.456 14.564 1.00 95.81 393 ALA A CA 1
ATOM 3025 C C . ALA A 1 393 ? -13.568 -4.801 15.689 1.00 95.81 393 ALA A C 1
ATOM 3027 O O . ALA A 1 393 ? -13.208 -5.966 15.841 1.00 95.81 393 ALA A O 1
ATOM 3028 N N . SER A 1 394 ? -13.183 -3.806 16.481 1.00 95.19 394 SER A N 1
ATOM 3029 C CA . SER A 1 394 ? -12.397 -3.964 17.705 1.00 95.19 394 SER A CA 1
ATOM 3030 C C . SER A 1 394 ? -13.121 -3.289 18.869 1.00 95.19 394 SER A C 1
ATOM 3032 O O . SER A 1 394 ? -13.781 -2.259 18.691 1.00 95.19 394 SER A O 1
ATOM 3034 N N . VAL A 1 395 ? -13.034 -3.905 20.048 1.00 94.69 395 VAL A N 1
ATOM 3035 C CA . VAL A 1 395 ? -13.665 -3.445 21.287 1.00 94.69 395 VAL A CA 1
ATOM 3036 C C . VAL A 1 395 ? -12.603 -3.388 22.375 1.00 94.69 395 VAL A C 1
ATOM 3038 O O . VAL A 1 395 ? -12.022 -4.410 22.733 1.00 94.69 395 VAL A O 1
ATOM 3041 N N . ASP A 1 396 ? -12.376 -2.198 22.922 1.00 92.69 396 ASP A N 1
ATOM 3042 C CA . ASP A 1 396 ? -11.375 -1.989 23.967 1.00 92.69 396 ASP A CA 1
ATOM 3043 C C . ASP A 1 396 ? -11.700 -2.797 25.233 1.00 92.69 396 ASP A C 1
ATOM 3045 O O . ASP A 1 396 ? -12.852 -2.893 25.671 1.00 92.69 396 ASP A O 1
ATOM 3049 N N . GLY A 1 397 ? -10.662 -3.367 25.842 1.00 86.69 397 GLY A N 1
ATOM 3050 C CA . GLY A 1 397 ? -10.766 -4.119 27.092 1.00 86.69 397 GLY A CA 1
ATOM 3051 C C . GLY A 1 397 ? -11.353 -5.532 26.982 1.00 86.69 397 GLY A C 1
ATOM 3052 O O . GLY A 1 397 ? -11.505 -6.175 28.021 1.00 86.69 397 GLY A O 1
ATOM 3053 N N . ILE A 1 398 ? -11.654 -6.034 25.778 1.00 91.06 398 ILE A N 1
ATOM 3054 C CA . ILE A 1 398 ? -12.036 -7.438 25.551 1.00 91.06 398 ILE A CA 1
ATOM 3055 C C . ILE A 1 398 ? -10.833 -8.186 24.957 1.00 91.06 398 ILE A C 1
ATOM 3057 O O . ILE A 1 398 ? -10.439 -7.881 23.836 1.00 91.06 398 ILE A O 1
ATOM 3061 N N . PRO A 1 399 ? -10.236 -9.162 25.670 1.00 86.94 399 PRO A N 1
ATOM 3062 C CA . PRO A 1 399 ? -9.082 -9.898 25.161 1.00 86.94 399 PRO A CA 1
ATOM 3063 C C . PRO A 1 399 ? -9.398 -10.745 23.926 1.00 86.94 399 PRO A C 1
ATOM 3065 O O . PRO A 1 399 ? -10.475 -11.346 23.828 1.00 86.94 399 PRO A O 1
ATOM 3068 N N . ASP A 1 400 ? -8.409 -10.902 23.050 1.00 86.56 400 ASP A N 1
ATOM 3069 C CA . ASP A 1 400 ? -8.481 -11.827 21.922 1.00 86.56 400 ASP A CA 1
ATOM 3070 C C . ASP A 1 400 ? -8.809 -13.258 22.362 1.00 86.56 400 ASP A C 1
ATOM 3072 O O . ASP A 1 400 ? -8.309 -13.773 23.366 1.00 86.56 400 ASP A O 1
ATOM 3076 N N . GLY A 1 401 ? -9.662 -13.922 21.581 1.00 88.06 401 GLY A N 1
ATOM 3077 C CA . GLY A 1 401 ? -10.128 -15.279 21.870 1.00 88.06 401 GLY A CA 1
ATOM 3078 C C . GLY A 1 401 ? -11.238 -15.363 22.923 1.00 88.06 401 GLY A C 1
ATOM 3079 O O . GLY A 1 401 ? -11.679 -16.472 23.235 1.00 88.06 401 GLY A O 1
ATOM 3080 N N . THR A 1 402 ? -11.724 -14.230 23.447 1.00 91.19 402 THR A N 1
ATOM 3081 C CA . THR A 1 402 ? -12.910 -14.206 24.316 1.00 91.19 402 THR A CA 1
ATOM 3082 C C . THR A 1 402 ? -14.123 -14.758 23.567 1.00 91.19 402 THR A C 1
ATOM 3084 O O . THR A 1 402 ? -14.493 -14.276 22.496 1.00 91.19 402 THR A O 1
ATOM 3087 N N . VAL A 1 403 ? -14.758 -15.785 24.137 1.00 92.06 403 VAL A N 1
ATOM 3088 C CA . VAL A 1 403 ? -15.994 -16.358 23.594 1.00 92.06 403 VAL A CA 1
ATOM 3089 C C . VAL A 1 403 ? -17.157 -15.461 24.001 1.00 92.06 403 VAL A C 1
ATOM 3091 O O . VAL A 1 403 ? -17.489 -15.383 25.180 1.00 92.06 403 VAL A O 1
ATOM 3094 N N . LEU A 1 404 ? -17.769 -14.798 23.023 1.00 93.25 404 LEU A N 1
ATOM 3095 C CA . LEU A 1 404 ? -18.897 -13.900 23.253 1.00 93.25 404 LEU A CA 1
ATOM 3096 C C . LEU A 1 404 ? -20.182 -14.676 23.553 1.00 93.25 404 LEU A C 1
ATOM 3098 O O . LEU A 1 404 ? -20.454 -15.713 22.946 1.00 93.25 404 LEU A O 1
ATOM 3102 N N . SER A 1 405 ? -20.995 -14.131 24.460 1.00 92.50 405 SER A N 1
ATOM 3103 C CA . SER A 1 405 ? -22.282 -14.724 24.845 1.00 92.50 405 SER A CA 1
ATOM 3104 C C . SER A 1 405 ? -23.307 -14.763 23.699 1.00 92.50 405 SER A C 1
ATOM 3106 O O . SER A 1 405 ? -24.045 -15.738 23.567 1.00 92.50 405 SER A O 1
ATOM 3108 N N . ASP A 1 406 ? -23.331 -13.719 22.864 1.00 93.06 406 ASP A N 1
ATOM 3109 C CA . ASP A 1 406 ? -24.162 -13.623 21.661 1.00 93.06 406 ASP A CA 1
ATOM 3110 C C . ASP A 1 406 ? -23.276 -13.459 20.418 1.00 93.06 406 ASP A C 1
ATOM 3112 O O . ASP A 1 406 ? -22.170 -12.915 20.477 1.00 93.06 406 ASP A O 1
ATOM 3116 N N . ASN A 1 407 ? -23.788 -13.889 19.264 1.00 92.56 407 ASN A N 1
ATOM 3117 C CA . ASN A 1 407 ? -23.054 -13.829 18.003 1.00 92.56 407 ASN A CA 1
ATOM 3118 C C . ASN A 1 407 ? -22.946 -12.397 17.460 1.00 92.56 407 ASN A C 1
ATOM 3120 O O . ASN A 1 407 ? -23.934 -11.660 17.390 1.00 92.56 407 ASN A O 1
ATOM 3124 N N . VAL A 1 408 ? -21.766 -12.056 16.942 1.00 93.31 408 VAL A N 1
ATOM 3125 C CA . VAL A 1 408 ? -21.591 -10.927 16.021 1.00 93.31 408 VAL A CA 1
ATOM 3126 C C . VAL A 1 408 ? -22.195 -11.303 14.671 1.00 93.31 408 VAL A C 1
ATOM 3128 O O . VAL A 1 408 ? -21.956 -12.396 14.157 1.00 93.31 408 VAL A O 1
ATOM 3131 N N . THR A 1 409 ? -22.991 -10.408 14.088 1.00 93.31 409 THR A N 1
ATOM 3132 C CA . THR A 1 409 ? -23.576 -10.625 12.757 1.00 93.31 409 THR A CA 1
ATOM 3133 C C . THR A 1 409 ? -22.805 -9.819 11.724 1.00 93.31 409 THR A C 1
ATOM 3135 O O . THR A 1 409 ? -22.681 -8.606 11.861 1.00 93.31 409 THR A O 1
ATOM 3138 N N . VAL A 1 410 ? -22.310 -10.483 10.679 1.00 93.75 410 VAL A N 1
ATOM 3139 C CA . VAL A 1 410 ? -21.607 -9.846 9.560 1.00 93.75 410 VAL A CA 1
ATOM 3140 C C . VAL A 1 410 ? -22.377 -10.137 8.282 1.00 93.75 410 VAL A C 1
ATOM 3142 O O . VAL A 1 410 ? -22.636 -11.297 7.968 1.00 93.75 410 VAL A O 1
ATOM 3145 N N . ASN A 1 411 ? -22.730 -9.092 7.537 1.00 92.00 411 ASN A N 1
ATOM 3146 C CA . ASN A 1 411 ? -23.309 -9.229 6.205 1.00 92.00 411 ASN A CA 1
ATOM 3147 C C . ASN A 1 411 ? -22.377 -8.556 5.199 1.00 92.00 411 ASN A C 1
ATOM 3149 O O . ASN A 1 411 ? -22.011 -7.395 5.379 1.00 92.00 411 ASN A O 1
ATOM 3153 N N . LEU A 1 412 ? -22.025 -9.275 4.137 1.00 91.81 412 LEU A N 1
ATOM 3154 C CA . LEU A 1 412 ? -21.131 -8.803 3.084 1.00 91.81 412 LEU A CA 1
ATOM 3155 C C . LEU A 1 412 ? -21.855 -8.864 1.744 1.00 91.81 412 LEU A C 1
ATOM 3157 O O . LEU A 1 412 ? -22.502 -9.866 1.425 1.00 91.81 412 LEU A O 1
ATOM 3161 N N . ARG A 1 413 ? -21.732 -7.807 0.944 1.00 88.94 413 ARG A N 1
ATOM 3162 C CA . ARG A 1 413 ? -22.107 -7.856 -0.464 1.00 88.94 413 ARG A CA 1
ATOM 3163 C C . ARG A 1 413 ? -20.987 -8.534 -1.246 1.00 88.94 413 ARG A C 1
ATOM 3165 O O . ARG A 1 413 ? -19.823 -8.159 -1.133 1.00 88.94 413 ARG A O 1
ATOM 3172 N N . ILE A 1 414 ? -21.369 -9.505 -2.068 1.00 84.75 414 ILE A N 1
ATOM 3173 C CA . ILE A 1 414 ? -20.462 -10.098 -3.046 1.00 84.75 414 ILE A CA 1
ATOM 3174 C C . ILE A 1 414 ? -20.286 -9.091 -4.182 1.00 84.75 414 ILE A C 1
ATOM 3176 O O . ILE A 1 414 ? -21.265 -8.692 -4.816 1.00 84.75 414 ILE A O 1
ATOM 3180 N N . VAL A 1 415 ? -19.047 -8.680 -4.413 1.00 71.31 415 VAL A N 1
ATOM 3181 C CA . VAL A 1 415 ? -18.637 -7.866 -5.552 1.00 71.31 415 VAL A CA 1
ATOM 3182 C C . VAL A 1 415 ? -17.952 -8.830 -6.510 1.00 71.31 415 VAL A C 1
ATOM 3184 O O . VAL A 1 415 ? -16.854 -9.307 -6.242 1.00 71.31 415 VAL A O 1
ATOM 3187 N N . VAL A 1 416 ? -18.656 -9.212 -7.574 1.00 56.97 416 VAL A N 1
ATOM 3188 C CA . VAL A 1 416 ? -18.047 -9.980 -8.662 1.00 56.97 416 VAL A CA 1
ATOM 3189 C C . VAL A 1 416 ? -17.448 -8.949 -9.610 1.00 56.97 416 VAL A C 1
ATOM 3191 O O . VAL A 1 416 ? -18.207 -8.265 -10.299 1.00 56.97 416 VAL A O 1
ATOM 3194 N N . GLU A 1 417 ? -16.127 -8.784 -9.566 1.00 51.06 417 GLU A N 1
ATOM 3195 C CA . GLU A 1 417 ? -15.380 -8.035 -10.587 1.00 51.06 417 GLU A CA 1
ATOM 3196 C C . GLU A 1 417 ? -15.192 -8.860 -11.863 1.00 51.06 417 GLU A C 1
ATOM 3198 O O . GLU A 1 417 ? -14.916 -10.081 -11.754 1.00 51.06 417 GLU A O 1
#

Secondary structure (DSSP, 8-state):
-------------GGGS-TTSTHHHHHHHHHHHHHHHHHTTT-TT-------SS-EE-S-EEEEETTEEEEEPPEETTPEEEEE-SS-TTSEEEEEB-STT--BPPPB-TTTS----EEEETTEEEEPPP--TT-EEEEE-SSSSTT-EEEEEB-TTS-B---B-TTSPPHHHHHHHHHHHTSPP-TTTHHHHHHHHHHHHHH--STTTS-HHHHHHHHHHHHHHHHHHT-HHHHTTS-HHHHHHHHHHHHHHHHHHTTS-HHHHHHHHHHHHHHHHHHHHHHHT-TT--EEEEE-SSEEEEEEEEEGGG-S-EEEEEEEETTEEEEEEEETTS---S--TTEEEEEEE-GGGGGS--SSEEEEEEEEESS-TTS--SS-STT----B-EEEEEETT--TT---SSPPEEEE-B---

Organism: Amphimedon queenslandica (NCBI:txid400682)

Foldseek 3Di:
DPDPPPQDDDDDDPPVDDPPDPCLVVVVVVVVVVVVVVCVDPPVPDDDDDDAPQDKQPAQDWDDDPFGTHGDDIDHAQDKDWAAGPQANPWIWIWGQHGDPPHIDDIDCVRSDDPQPFDQDLLGTDRWDDDHAQDKTWDAGPAFDVPFIKIWHQHNNRDIDDIDCLQGDRVVLLVLLVVLLPDQDDLVCLLVSLVSLLVSLVVNPGQRSLALSSVVSSLSSLLNSLVQLVDPVNLVVHDLVSLLSSLQSLVSSVLSNLPHDLVSLVVRLVSSVVSSVSSVLSNLPDPPRAWDWDFDQFKTKIKHKAFLVRQQKKKWWWFADPSGIDIDIDGPVPPPPDADPGTAKMKIDHNQVSVQDPDRMKIKMKMKGQGCSSPDDDDDDPPDDDQGIDMDMDIHPHDPPDDGPDDIDMDGDGHDD

Sequence (417 aa):
MEEDGTCDRVECDVREYPPNSSFVEVVPRSINTFIFNAKNSELKSIWSIVMSVTGFCNQSQTESLDFGNHTWPESVGNTILTMPCGNRPLMNVTRMCQTNGVGWENPDYSQCETSTSENETNRGTFQWPVTPVESLANLPCPHGPIGARAIRQCRRNGVWDTHDISNCADPRITAEFASIADTNVTVENVVEVAQNLSEIVMLASQTGDQNENNLQNVSSLLIQTANLFSSPEIIIMLSTEEVFMTTERTIEILNSIQEWPPHVVATQSNNIVQSFERIVEALISQKNFTKLTIIKATIAFQGLRVQRTDFSGITFVGSSLNNSLSTETLTSDLKSSGIKELDLATISLPASISNETTAVDINLAFTLYTQSTLFPIRDSVPDTVVGSSVISASVDGIPDGTVLSDNVTVNLRIVVE

InterPro domains:
  IPR001879 GPCR, family 2, extracellular hormone receptor domain [PS50227] (96-172)
  IPR036445 GPCR family 2, extracellular hormone receptor domain superfamily [G3DSA:4.10.1240.10] (118-169)
  IPR036445 GPCR family 2, extracellular hormone receptor domain superfamily [SSF111418] (65-116)
  IPR036445 GPCR family 2, extracellular hormone receptor domain superfamily [SSF111418] (124-169)
  IPR051963 Adhesion G protein-coupled receptor A [PTHR45930] (120-399)

Radius of gyration: 40.62 Å; chains: 1; bounding box: 86×42×125 Å

pLDDT: mean 83.09, std 15.22, range [29.66, 98.56]